Protein AF-A0A3R7BQH7-F1 (afdb_monomer)

pLDDT: mean 83.02, std 17.96, range [26.89, 98.75]

Solvent-accessible surface area (backbone atoms only — not comparable to full-atom values): 24750 Å² total; per-residue (Å²): 105,42,90,79,66,68,57,50,88,79,79,89,81,87,83,87,87,87,85,83,76,53,97,74,51,34,26,70,45,44,34,71,78,52,100,83,59,40,65,49,73,48,76,27,80,46,58,84,90,54,86,78,49,87,88,74,44,48,25,40,34,34,29,49,66,68,47,91,49,34,52,39,96,55,64,80,48,76,45,71,58,38,52,81,38,74,53,74,48,57,42,35,87,50,52,40,34,30,28,31,40,60,19,36,66,84,90,84,76,68,72,51,76,60,42,46,53,47,53,58,71,61,55,79,73,66,46,81,43,77,61,71,94,63,98,65,83,50,74,69,37,47,64,63,42,56,84,45,39,29,68,68,71,73,36,67,74,46,24,52,54,42,18,57,52,23,68,74,64,45,42,48,77,41,68,60,35,42,26,70,60,58,41,51,55,42,53,54,12,45,54,52,47,24,64,73,45,53,37,12,68,59,31,86,50,60,87,62,51,79,47,55,96,58,89,83,71,35,26,41,82,45,56,52,58,83,45,21,31,37,33,36,52,74,58,72,47,64,52,71,78,49,49,54,49,50,55,52,58,52,66,70,58,81,66,88,83,69,87,70,88,81,68,78,77,77,79,70,61,58,37,60,31,56,46,33,35,46,44,62,65,40,70,67,26,62,50,42,48,37,50,50,24,56,32,47,74,50,63,51,48,20,34,42,74,46,36,41,38,30,41,18,56,70,11,31,38,47,71,57,80,70,94,49,101,73,51,67,33,32,38,36,42,34,40,28,36,43,68,52,74,72,59,94,90,56,94,69,66,56,38,72,91,24,44,19,38,40,37,35,51,59,37,80,74,87,72,42,68,39,78,59,69,84,85,58,97,70,87,81,89,67,94,61,78,88,67,66,64,52,71,47,64,51,39,47,38,19,37,36,38,36,61,35,54,73,53,44,29,56,27,30,41,50,22,45,21,61,37,65,29,39,45,32,32,40,44,30,40,25,34,37,71,79,134

Mean predicted aligned error: 8.83 Å

Secondary structure (DSSP, 8-state):
-HHHH------S----------TT--EEEE----TT--EEEEEE---SSS---TTS--PEEEPPEEETTEE-SS--EEE---TTEEEEEE--TTT--EEE-SS-----PPPPHHHHHHHHHHSPPPEE------SS--HHHHHHHTTTB-GGGGSHHHHHHHHHHHHHHSEEEETT-B-HHHHHHHHHHHHHHHHHHT--TTPPPPTTTT--SSTTS-EEEE--TTTEEEEEE-SPPPPHHHHHHHHHHHHSTT-TT---TTSPPPPPPPHHHHHHHIIIIIITSHHHHHHHHHHHS---SEEEEEEEEE-TTT-EE-----SSSSPPPEEEEEEEE---PPPTT--SPTTSSSS-EEEEEEEE-SSSEEE-STTS-S----S-GGG--EEE---TTEEEEEEE-TTEEEEE----TTSSS-EEEEEEEEEPPP-

Structure (mmCIF, N/CA/C/O backbone):
data_AF-A0A3R7BQH7-F1
#
_entry.id   AF-A0A3R7BQH7-F1
#
loop_
_atom_site.group_PDB
_atom_site.id
_atom_site.type_symbol
_atom_site.label_atom_id
_atom_site.label_alt_id
_atom_site.label_comp_id
_atom_site.label_asym_id
_atom_site.label_entity_id
_atom_site.label_seq_id
_atom_site.pdbx_PDB_ins_code
_atom_site.Cartn_x
_atom_site.Cartn_y
_atom_site.Cartn_z
_atom_site.occupancy
_atom_site.B_iso_or_equiv
_atom_site.auth_seq_id
_atom_site.auth_comp_id
_atom_site.auth_asym_id
_atom_site.auth_atom_id
_atom_site.pdbx_PDB_model_num
ATOM 1 N N . MET A 1 1 ? 31.080 -3.422 -28.428 1.00 81.31 1 MET A N 1
ATOM 2 C CA . MET A 1 1 ? 30.301 -2.951 -27.265 1.00 81.31 1 MET A CA 1
ATOM 3 C C . MET A 1 1 ? 31.060 -1.893 -26.481 1.00 81.31 1 MET A C 1
ATOM 5 O O . MET A 1 1 ? 30.635 -0.754 -26.582 1.00 81.31 1 MET A O 1
ATOM 9 N N . SER A 1 2 ? 32.191 -2.199 -25.827 1.00 84.31 2 SER A N 1
ATOM 10 C CA . SER A 1 2 ? 32.999 -1.219 -25.064 1.00 84.31 2 SER A CA 1
ATOM 11 C C . SER A 1 2 ? 33.216 0.135 -25.756 1.00 84.31 2 SER A C 1
ATOM 13 O O . SER A 1 2 ? 33.006 1.168 -25.133 1.00 84.31 2 SER A O 1
ATOM 15 N N . ASP A 1 3 ? 33.559 0.143 -27.050 1.00 86.25 3 ASP A N 1
ATOM 16 C CA . ASP A 1 3 ? 33.796 1.382 -27.816 1.00 86.25 3 ASP A CA 1
ATOM 17 C C . ASP A 1 3 ? 32.536 2.244 -28.024 1.00 86.25 3 ASP A C 1
ATOM 19 O O . ASP A 1 3 ? 32.638 3.444 -28.261 1.00 86.25 3 ASP A O 1
ATOM 23 N N . ILE A 1 4 ? 31.349 1.630 -27.967 1.00 87.06 4 ILE A N 1
ATOM 24 C CA . ILE A 1 4 ? 30.046 2.278 -28.188 1.00 87.06 4 ILE A CA 1
ATOM 25 C C . ILE A 1 4 ? 29.4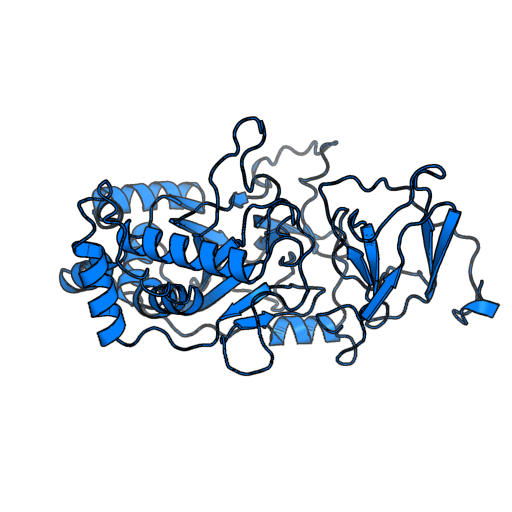72 2.783 -26.857 1.00 87.06 4 ILE A C 1
ATOM 27 O O . ILE A 1 4 ? 28.895 3.864 -26.811 1.00 87.06 4 ILE A O 1
ATOM 31 N N . THR A 1 5 ? 29.628 2.010 -25.777 1.00 85.00 5 THR A N 1
ATOM 32 C CA . THR A 1 5 ? 29.060 2.321 -24.452 1.00 85.00 5 THR A CA 1
ATOM 33 C C . THR A 1 5 ? 30.001 3.086 -23.529 1.00 85.00 5 THR A C 1
ATOM 35 O O . THR A 1 5 ? 29.540 3.692 -22.566 1.00 85.00 5 THR A O 1
ATOM 38 N N . GLY A 1 6 ? 31.315 3.022 -23.758 1.00 86.94 6 GLY A N 1
ATOM 39 C CA . GLY A 1 6 ? 32.320 3.575 -22.849 1.00 86.94 6 GLY A CA 1
ATOM 40 C C . GLY A 1 6 ? 32.488 2.806 -21.530 1.00 86.94 6 GLY A C 1
ATOM 41 O O . GLY A 1 6 ? 33.222 3.271 -20.663 1.00 86.94 6 GLY A O 1
ATOM 42 N N . CYS A 1 7 ? 31.871 1.628 -21.367 1.00 84.06 7 CYS A N 1
ATOM 43 C CA . CYS A 1 7 ? 31.831 0.863 -20.106 1.00 84.06 7 CYS A CA 1
ATOM 44 C C . CYS A 1 7 ? 33.175 0.246 -19.654 1.00 84.06 7 CYS A C 1
ATOM 46 O O . CYS A 1 7 ? 33.205 -0.546 -18.716 1.00 84.06 7 CYS A O 1
ATOM 48 N N . GLY A 1 8 ? 34.278 0.529 -20.350 1.00 85.19 8 GLY A N 1
ATOM 49 C CA . GLY A 1 8 ? 35.566 -0.132 -20.140 1.00 85.19 8 GLY A CA 1
ATOM 50 C C . GLY A 1 8 ? 35.665 -1.540 -20.758 1.00 85.19 8 GLY A C 1
ATOM 51 O O . GLY A 1 8 ? 34.831 -1.929 -21.586 1.00 85.19 8 GLY A O 1
ATOM 52 N N . PRO A 1 9 ? 36.728 -2.297 -20.424 1.00 88.00 9 PRO A N 1
ATOM 53 C CA . PRO A 1 9 ? 36.966 -3.632 -20.967 1.00 88.00 9 PRO A CA 1
ATOM 54 C C . PRO A 1 9 ? 35.898 -4.633 -20.517 1.00 88.00 9 PRO A C 1
ATOM 56 O O . PRO A 1 9 ? 35.608 -4.744 -19.330 1.00 88.00 9 PRO A O 1
ATOM 59 N N . LEU A 1 10 ? 35.365 -5.400 -21.466 1.00 90.19 10 LEU A N 1
ATOM 60 C CA . LEU A 1 10 ? 34.497 -6.546 -21.189 1.00 90.19 10 LEU A CA 1
ATOM 61 C C . LEU A 1 10 ? 35.335 -7.830 -21.116 1.00 90.19 10 LEU A C 1
ATOM 63 O O . LEU A 1 10 ? 36.367 -7.940 -21.782 1.00 90.19 10 LEU A O 1
ATOM 67 N N . ASN A 1 11 ? 34.882 -8.792 -20.315 1.00 89.94 11 ASN A N 1
ATOM 68 C CA . ASN A 1 11 ? 35.440 -10.144 -20.274 1.00 89.94 11 ASN A CA 1
ATOM 69 C C . ASN A 1 11 ? 34.640 -11.096 -21.190 1.00 89.94 11 ASN A C 1
ATOM 71 O O . ASN A 1 11 ? 33.722 -10.680 -21.893 1.00 89.94 11 ASN A O 1
ATOM 75 N N . ASP A 1 12 ? 35.029 -12.367 -21.209 1.00 90.88 12 ASP A N 1
ATOM 76 C CA . ASP A 1 12 ? 34.422 -13.449 -21.989 1.00 90.88 12 ASP A CA 1
ATOM 77 C C . ASP A 1 12 ? 33.331 -14.229 -21.228 1.00 90.88 12 ASP A C 1
ATOM 79 O O . ASP A 1 12 ? 32.796 -15.209 -21.752 1.00 90.88 12 ASP A O 1
ATOM 83 N N . LYS A 1 13 ? 32.967 -13.803 -20.009 1.00 90.94 13 LYS A N 1
ATOM 84 C CA . LYS A 1 13 ? 31.894 -14.431 -19.232 1.00 90.94 13 LYS A CA 1
ATOM 85 C C . LYS A 1 13 ? 30.548 -14.135 -19.892 1.00 90.94 13 LYS A C 1
ATOM 87 O O . LYS A 1 13 ? 30.145 -12.982 -20.026 1.00 90.94 13 LYS A O 1
ATOM 92 N N . VAL A 1 14 ? 29.826 -15.194 -20.242 1.00 88.62 14 VAL A N 1
ATOM 93 C CA . VAL A 1 14 ? 28.435 -15.101 -20.691 1.00 88.62 14 VAL A CA 1
ATOM 94 C C . VAL A 1 14 ? 27.519 -15.078 -19.465 1.00 88.62 14 VAL A C 1
ATOM 96 O O . VAL A 1 14 ? 27.591 -15.969 -18.620 1.00 88.62 14 VAL A O 1
ATOM 99 N N . ASP A 1 15 ? 26.675 -14.053 -19.384 1.00 90.00 15 ASP A N 1
ATOM 100 C CA . ASP A 1 15 ? 25.552 -13.928 -18.452 1.00 90.00 15 ASP A CA 1
ATOM 101 C C . ASP A 1 15 ? 24.321 -13.577 -19.304 1.00 90.00 15 ASP A C 1
ATOM 103 O O . ASP A 1 15 ? 24.305 -12.548 -19.988 1.00 90.00 15 ASP A O 1
ATOM 107 N N . CYS A 1 16 ? 23.359 -14.497 -19.390 1.00 90.31 16 CYS A N 1
ATOM 108 C CA . CYS A 1 16 ? 22.145 -14.337 -20.187 1.00 90.31 16 CYS A CA 1
ATOM 109 C C . CYS A 1 16 ? 21.035 -15.277 -19.700 1.00 90.31 16 CYS A C 1
ATOM 111 O O . CYS A 1 16 ? 21.287 -16.446 -19.402 1.00 90.31 16 CYS A O 1
ATOM 113 N N . ALA A 1 17 ? 19.799 -14.786 -19.717 1.00 90.94 17 ALA A N 1
ATOM 114 C CA . ALA A 1 17 ? 18.589 -15.559 -19.463 1.00 90.94 17 ALA A CA 1
ATOM 115 C C . ALA A 1 17 ? 17.574 -15.324 -20.591 1.00 90.94 17 ALA A C 1
ATOM 117 O O . ALA A 1 17 ? 17.625 -14.304 -21.279 1.00 90.94 17 ALA A O 1
ATOM 118 N N . ALA A 1 18 ? 16.643 -16.260 -20.768 1.00 90.12 18 ALA A N 1
ATOM 119 C CA . ALA A 1 18 ? 15.495 -16.110 -21.654 1.00 90.12 18 ALA A CA 1
ATOM 120 C C . ALA A 1 18 ? 14.224 -16.161 -20.805 1.00 90.12 18 ALA A C 1
ATOM 122 O O . ALA A 1 18 ? 14.017 -17.120 -20.068 1.00 90.12 18 ALA A O 1
ATOM 123 N N . ASN A 1 19 ? 13.391 -15.127 -20.907 1.00 89.12 19 ASN A N 1
ATOM 124 C CA . ASN A 1 19 ? 12.179 -14.963 -20.111 1.00 89.12 19 ASN A CA 1
ATOM 125 C C . ASN A 1 19 ? 10.994 -14.686 -21.042 1.00 89.12 19 ASN A C 1
ATOM 127 O O . ASN A 1 19 ? 11.152 -13.980 -22.037 1.00 89.12 19 ASN A O 1
ATOM 131 N N . VAL A 1 20 ? 9.812 -15.203 -20.704 1.00 86.50 20 VAL A N 1
ATOM 132 C CA . VAL A 1 20 ? 8.561 -14.924 -21.424 1.00 86.50 20 VAL A CA 1
ATOM 133 C C . VAL A 1 20 ? 7.655 -14.108 -20.515 1.00 86.50 20 VAL A C 1
ATOM 135 O O . VAL A 1 20 ? 7.377 -14.507 -19.387 1.00 86.50 20 VAL A O 1
ATOM 138 N N . TYR A 1 21 ? 7.222 -12.953 -21.009 1.00 84.25 21 TYR A N 1
ATOM 139 C CA . TYR A 1 21 ? 6.395 -12.005 -20.274 1.00 84.25 21 TYR A CA 1
ATOM 140 C C . TYR A 1 21 ? 4.958 -12.187 -20.760 1.00 84.25 21 TYR A C 1
ATOM 142 O O . TYR A 1 21 ? 4.625 -11.822 -21.884 1.00 84.25 21 TYR A O 1
ATOM 150 N N . MET A 1 22 ? 4.132 -12.823 -19.932 1.00 82.06 22 MET A N 1
ATOM 151 C CA . MET A 1 22 ? 2.695 -12.985 -20.167 1.00 82.06 22 MET A CA 1
ATOM 152 C C . MET A 1 22 ? 1.930 -11.898 -19.406 1.00 82.06 22 MET A C 1
ATOM 154 O O . MET A 1 22 ? 2.497 -11.236 -18.542 1.00 82.06 22 MET A O 1
ATOM 158 N N . ALA A 1 23 ? 0.632 -11.742 -19.661 1.00 75.69 23 ALA A N 1
ATOM 159 C CA . ALA A 1 23 ? -0.216 -10.898 -18.821 1.00 75.69 23 ALA A CA 1
ATOM 160 C C . ALA A 1 23 ? -0.340 -11.492 -17.393 1.00 75.69 23 ALA A C 1
ATOM 162 O O . ALA A 1 23 ? -1.158 -12.390 -17.191 1.00 75.69 23 ALA A O 1
ATOM 163 N N . GLY A 1 24 ? 0.463 -11.028 -16.417 1.00 71.69 24 GLY A N 1
ATOM 164 C CA . GLY A 1 24 ? 0.316 -11.391 -14.993 1.00 71.69 24 GLY A CA 1
ATOM 165 C C . GLY A 1 24 ? 1.346 -10.885 -13.945 1.00 71.69 24 GLY A C 1
ATOM 166 O O . GLY A 1 24 ? 0.927 -10.434 -12.883 1.00 71.69 24 GLY A O 1
ATOM 167 N N . CYS A 1 25 ? 2.667 -10.967 -14.148 1.00 81.88 25 CYS A N 1
ATOM 168 C CA . CYS A 1 25 ? 3.697 -10.628 -13.126 1.00 81.88 25 CYS A CA 1
ATOM 169 C C . CYS A 1 25 ? 4.135 -9.132 -13.196 1.00 81.88 25 CYS A C 1
ATOM 171 O O . CYS A 1 25 ? 3.300 -8.328 -13.566 1.00 81.88 25 CYS A O 1
ATOM 173 N N . HIS A 1 26 ? 5.353 -8.682 -12.811 1.00 81.12 26 HIS A N 1
ATOM 174 C CA . HIS A 1 26 ? 5.850 -7.279 -13.028 1.00 81.12 26 HIS A CA 1
ATOM 175 C C . HIS A 1 26 ? 7.365 -7.110 -12.744 1.00 81.12 26 HIS A C 1
ATOM 177 O O . HIS A 1 26 ? 7.838 -7.720 -11.787 1.00 81.12 26 HIS A O 1
ATOM 183 N N . LEU A 1 27 ? 8.121 -6.282 -13.503 1.00 86.75 27 LEU A N 1
ATOM 184 C CA . LEU A 1 27 ? 9.512 -5.918 -13.147 1.00 86.75 27 LEU A CA 1
ATOM 185 C C . LEU A 1 27 ? 9.496 -4.531 -12.556 1.00 86.75 27 LEU A C 1
ATOM 187 O O . LEU A 1 27 ? 9.291 -3.539 -13.251 1.00 86.75 27 LEU A O 1
ATOM 191 N N . LEU A 1 28 ? 9.720 -4.477 -11.256 1.00 89.62 28 LEU A N 1
ATOM 192 C CA . LEU A 1 28 ? 9.744 -3.226 -10.531 1.00 89.62 28 LEU A CA 1
ATOM 193 C C . LEU A 1 28 ? 11.076 -2.482 -10.790 1.00 89.62 28 LEU A C 1
ATOM 195 O O . LEU A 1 28 ? 12.071 -3.103 -11.174 1.00 89.62 28 LEU A O 1
ATOM 199 N N . PRO A 1 29 ? 11.095 -1.144 -10.654 1.00 90.56 29 PRO A N 1
ATOM 200 C CA . PRO A 1 29 ? 12.278 -0.321 -10.878 1.00 90.56 29 PRO A CA 1
ATOM 201 C C . PRO A 1 29 ? 13.528 -0.778 -10.109 1.00 90.56 29 PRO A C 1
ATOM 203 O O . PRO A 1 29 ? 13.540 -0.810 -8.880 1.00 90.56 29 PRO A O 1
ATOM 206 N N . HIS A 1 30 ? 14.600 -1.046 -10.850 1.00 88.94 30 HIS A N 1
ATOM 207 C CA . HIS A 1 30 ? 15.918 -1.477 -10.364 1.00 88.94 30 HIS A CA 1
ATOM 208 C C . HIS A 1 30 ? 17.013 -0.894 -11.280 1.00 88.94 30 HIS A C 1
ATOM 210 O O . HIS A 1 30 ? 16.695 -0.370 -12.349 1.00 88.94 30 HIS A O 1
ATOM 216 N N . ASP A 1 31 ? 18.289 -0.926 -10.877 1.00 88.31 31 ASP A N 1
ATOM 217 C CA . ASP A 1 31 ? 19.398 -0.321 -11.642 1.00 88.31 31 ASP A CA 1
ATOM 218 C C . ASP A 1 31 ? 20.428 -1.317 -12.215 1.00 88.31 31 ASP A C 1
ATOM 220 O O . ASP A 1 31 ? 21.367 -0.893 -12.893 1.00 88.31 31 ASP A O 1
ATOM 224 N N . ASP A 1 32 ? 20.199 -2.623 -12.034 1.00 89.12 32 ASP A N 1
ATOM 225 C CA . ASP A 1 32 ? 20.981 -3.748 -12.587 1.00 89.12 32 ASP A CA 1
ATOM 226 C C . ASP A 1 32 ? 22.420 -3.908 -12.036 1.00 89.12 32 ASP A C 1
ATOM 228 O O . ASP A 1 32 ? 23.277 -4.580 -12.626 1.00 89.12 32 ASP A O 1
ATOM 232 N N . VAL A 1 33 ? 22.710 -3.287 -10.889 1.00 86.50 33 VAL A N 1
ATOM 233 C CA . VAL A 1 33 ? 24.052 -3.203 -10.285 1.00 86.50 33 VAL A CA 1
ATOM 234 C C . VAL A 1 33 ? 24.396 -4.478 -9.513 1.00 86.50 33 VAL A C 1
ATOM 236 O O . VAL A 1 33 ? 24.525 -4.491 -8.293 1.00 86.50 33 VAL A O 1
ATOM 239 N N . ILE A 1 34 ? 24.597 -5.574 -10.247 1.00 80.25 34 ILE A N 1
ATOM 240 C CA . ILE A 1 34 ? 24.935 -6.878 -9.661 1.00 80.25 34 ILE A CA 1
ATOM 241 C C . ILE A 1 34 ? 26.389 -7.255 -9.963 1.00 80.25 34 ILE A C 1
ATOM 243 O O . ILE A 1 34 ? 26.782 -7.457 -11.116 1.00 80.25 34 ILE A O 1
ATOM 247 N N . GLY A 1 35 ? 27.194 -7.404 -8.907 1.00 84.31 35 GLY A N 1
ATOM 248 C CA . GLY A 1 35 ? 28.531 -8.008 -8.932 1.00 84.31 35 GLY A CA 1
ATOM 249 C C . GLY A 1 35 ? 29.531 -7.359 -9.900 1.00 84.31 35 GLY A C 1
ATOM 250 O O . GLY A 1 35 ? 30.282 -6.463 -9.527 1.00 84.31 35 GLY A O 1
ATOM 251 N N . THR A 1 36 ? 29.598 -7.865 -11.135 1.00 85.62 36 THR A N 1
ATOM 252 C CA . THR A 1 36 ? 30.537 -7.405 -12.178 1.00 85.62 36 THR A CA 1
ATOM 253 C C . THR A 1 36 ? 29.844 -6.998 -13.481 1.00 85.62 36 THR A C 1
ATOM 255 O O . THR A 1 36 ? 30.486 -6.994 -14.533 1.00 85.62 36 THR A O 1
ATOM 258 N N . ARG A 1 37 ? 28.533 -6.716 -13.458 1.00 89.56 37 ARG A N 1
ATOM 259 C CA . ARG A 1 37 ? 27.808 -6.209 -14.633 1.00 89.56 37 ARG A CA 1
ATOM 260 C C . ARG A 1 37 ? 28.297 -4.801 -15.005 1.00 89.56 37 ARG A C 1
ATOM 262 O O . ARG A 1 37 ? 28.564 -3.969 -14.145 1.00 89.56 37 ARG A O 1
ATOM 269 N N . CYS A 1 38 ? 28.448 -4.546 -16.306 1.00 90.06 38 CYS A N 1
ATOM 270 C CA . CYS A 1 38 ? 28.900 -3.250 -16.852 1.00 90.06 38 CYS A CA 1
ATOM 271 C C . CYS A 1 38 ? 28.040 -2.749 -18.026 1.00 90.06 38 CYS A C 1
ATOM 273 O O . CYS A 1 38 ? 28.045 -1.558 -18.337 1.00 90.06 38 CYS A O 1
ATOM 275 N N . ILE A 1 39 ? 27.312 -3.649 -18.688 1.00 92.31 39 ILE A N 1
ATOM 276 C CA . ILE A 1 39 ? 26.309 -3.357 -19.716 1.00 92.31 39 ILE A CA 1
ATOM 277 C C . ILE A 1 39 ? 25.129 -4.283 -19.447 1.00 92.31 39 ILE A C 1
ATOM 279 O O . ILE A 1 39 ? 25.338 -5.491 -19.331 1.00 92.31 39 ILE A O 1
ATOM 283 N N . SER A 1 40 ? 23.926 -3.725 -19.450 1.00 93.56 40 SER A N 1
ATOM 284 C CA . SER A 1 40 ? 22.684 -4.484 -19.562 1.00 93.56 40 SER A CA 1
ATOM 285 C C . SER A 1 40 ? 22.175 -4.414 -20.992 1.00 93.56 40 SER A C 1
ATOM 287 O O . SER A 1 40 ? 22.338 -3.401 -21.683 1.00 93.56 40 SER A O 1
ATOM 289 N N . TYR A 1 41 ? 21.593 -5.512 -21.463 1.00 93.31 41 TYR A N 1
ATOM 290 C CA . TYR A 1 41 ? 21.021 -5.593 -22.797 1.00 93.31 41 TYR A CA 1
ATOM 291 C C . TYR A 1 41 ? 19.832 -6.552 -22.826 1.00 93.31 41 TYR A C 1
ATOM 293 O O . TYR A 1 41 ? 19.836 -7.579 -22.152 1.00 93.31 41 TYR A O 1
ATOM 301 N N . VAL A 1 42 ? 18.831 -6.224 -23.639 1.00 94.56 42 VAL A N 1
ATOM 302 C CA . VAL A 1 42 ? 17.631 -7.039 -23.847 1.00 94.56 42 VAL A CA 1
ATOM 303 C C . VAL A 1 42 ? 17.391 -7.158 -25.345 1.00 94.56 42 VAL A C 1
ATOM 305 O O . VAL A 1 42 ? 17.278 -6.146 -26.037 1.00 94.56 42 VAL A O 1
ATOM 308 N N . ILE A 1 43 ? 17.343 -8.393 -25.849 1.00 95.00 43 ILE A N 1
ATOM 309 C CA . ILE A 1 43 ? 16.964 -8.700 -27.232 1.00 95.00 43 ILE A CA 1
ATOM 310 C C . ILE A 1 43 ? 15.495 -9.109 -27.218 1.00 95.00 43 ILE A C 1
ATOM 312 O O . ILE A 1 43 ? 15.138 -10.096 -26.576 1.00 95.00 43 ILE A O 1
ATOM 316 N N . TYR A 1 44 ? 14.655 -8.368 -27.931 1.00 94.62 44 TYR A N 1
ATOM 317 C CA . TYR A 1 44 ? 13.222 -8.629 -27.981 1.00 94.62 44 TYR A CA 1
ATOM 318 C C . TYR A 1 44 ? 12.871 -9.565 -29.137 1.00 94.62 44 TYR A C 1
ATOM 320 O O . TYR A 1 44 ? 13.269 -9.352 -30.283 1.00 94.62 44 TYR A O 1
ATOM 328 N N . LEU A 1 45 ? 12.117 -10.617 -28.821 1.00 93.81 45 LEU A N 1
ATOM 329 C CA . LEU A 1 45 ? 11.697 -11.679 -29.740 1.00 93.81 45 LEU A CA 1
ATOM 330 C C . LEU A 1 45 ? 10.172 -11.877 -29.655 1.00 93.81 45 LEU A C 1
ATOM 332 O O . LEU A 1 45 ? 9.695 -12.990 -29.452 1.00 93.81 45 LEU A O 1
ATOM 336 N N . SER A 1 46 ? 9.426 -10.775 -29.756 1.00 89.69 46 SER A N 1
ATOM 337 C CA . SER A 1 46 ? 7.967 -10.760 -29.944 1.00 89.69 46 SER A CA 1
ATOM 338 C C . SER A 1 46 ? 7.562 -11.382 -31.290 1.00 89.69 46 SER A C 1
ATOM 340 O O . SER A 1 46 ? 8.423 -11.756 -32.089 1.00 89.69 46 SER A O 1
ATOM 342 N N . ASP A 1 47 ? 6.264 -11.543 -31.545 1.00 88.94 47 ASP A N 1
ATOM 343 C CA . ASP A 1 47 ? 5.798 -12.074 -32.829 1.00 88.94 47 ASP A CA 1
ATOM 344 C C . ASP A 1 47 ? 6.191 -11.111 -33.977 1.00 88.94 47 ASP A C 1
ATOM 346 O O . ASP A 1 47 ? 5.918 -9.914 -33.879 1.00 88.94 47 ASP A O 1
ATOM 350 N N . PRO A 1 48 ? 6.877 -11.567 -35.044 1.00 90.38 48 PRO A N 1
ATOM 351 C CA . PRO A 1 48 ? 7.213 -10.717 -36.187 1.00 90.38 48 PRO A CA 1
ATOM 352 C C . PRO A 1 48 ? 6.003 -10.314 -37.045 1.00 90.38 48 PRO A C 1
ATOM 354 O O . PRO A 1 48 ? 6.123 -9.358 -37.814 1.00 90.38 48 PRO A O 1
ATOM 357 N N . ASP A 1 49 ? 4.887 -11.044 -36.955 1.00 92.00 49 ASP A N 1
ATOM 358 C CA . ASP A 1 49 ? 3.673 -10.821 -37.745 1.00 92.00 49 ASP A CA 1
ATOM 359 C C . ASP A 1 49 ? 2.590 -10.029 -36.970 1.00 92.00 49 ASP A C 1
ATOM 361 O O . ASP A 1 49 ? 1.588 -9.638 -37.575 1.00 92.00 49 ASP A O 1
ATOM 365 N N . ASP A 1 50 ? 2.797 -9.741 -35.673 1.00 87.50 50 ASP A N 1
ATOM 366 C CA . ASP A 1 50 ? 1.907 -8.927 -34.825 1.00 87.50 50 ASP A CA 1
ATOM 367 C C . ASP A 1 50 ? 2.623 -7.662 -34.303 1.00 87.50 50 ASP A C 1
ATOM 369 O O . ASP A 1 50 ? 3.725 -7.718 -33.753 1.00 87.50 50 ASP A O 1
ATOM 373 N N . GLU A 1 51 ? 2.028 -6.481 -34.502 1.00 86.38 51 GLU A N 1
ATOM 374 C CA . GLU A 1 51 ? 2.681 -5.205 -34.175 1.00 86.38 51 GLU A CA 1
ATOM 375 C C . GLU A 1 51 ? 2.492 -4.855 -32.694 1.00 86.38 51 GLU A C 1
ATOM 377 O O . GLU A 1 51 ? 1.424 -4.405 -32.289 1.00 86.38 51 GLU A O 1
ATOM 382 N N . TRP A 1 52 ? 3.553 -4.992 -31.892 1.00 85.12 52 TRP A N 1
ATOM 383 C CA . TRP A 1 52 ? 3.514 -4.628 -30.472 1.00 85.12 52 TRP A CA 1
ATOM 384 C C . TRP A 1 52 ? 3.255 -3.129 -30.268 1.00 85.12 52 TRP A C 1
ATOM 386 O O . TRP A 1 52 ? 4.061 -2.283 -30.671 1.00 85.12 52 TRP A O 1
ATOM 396 N N . THR A 1 53 ? 2.170 -2.790 -29.573 1.00 83.06 53 THR A N 1
ATOM 397 C CA . THR A 1 53 ? 1.757 -1.410 -29.303 1.00 83.06 53 THR A CA 1
ATOM 398 C C . THR A 1 53 ? 1.980 -1.015 -27.840 1.00 83.06 53 THR A C 1
ATOM 400 O O . THR A 1 53 ? 2.288 -1.828 -26.974 1.00 83.06 53 THR A O 1
ATOM 403 N N . ALA A 1 54 ? 1.786 0.268 -27.524 1.00 79.56 54 ALA A N 1
ATOM 404 C CA . ALA A 1 54 ? 1.803 0.738 -26.136 1.00 79.56 54 ALA A CA 1
ATOM 405 C C . ALA A 1 54 ? 0.587 0.272 -25.304 1.00 79.56 54 ALA A C 1
ATOM 407 O O . ALA A 1 54 ? 0.587 0.461 -24.090 1.00 79.56 54 ALA A O 1
ATOM 408 N N . ALA A 1 55 ? -0.455 -0.295 -25.928 1.00 78.25 55 ALA A N 1
ATOM 409 C CA . ALA A 1 55 ? -1.606 -0.847 -25.211 1.00 78.25 55 ALA A CA 1
ATOM 410 C C . ALA A 1 55 ? -1.334 -2.255 -24.651 1.00 78.25 55 ALA A C 1
ATOM 412 O O . ALA A 1 55 ? -2.003 -2.663 -23.705 1.00 78.25 55 ALA A O 1
ATOM 413 N N . ASP A 1 56 ? -0.338 -2.958 -25.197 1.00 80.56 56 ASP A N 1
ATOM 414 C CA . ASP A 1 56 ? 0.003 -4.344 -24.847 1.00 80.56 56 ASP A CA 1
ATOM 415 C C . ASP A 1 56 ? 0.940 -4.442 -23.625 1.00 80.56 56 ASP A C 1
ATOM 417 O O . ASP A 1 56 ? 1.254 -5.534 -23.153 1.00 80.56 56 ASP A O 1
ATOM 421 N N . GLY A 1 57 ? 1.384 -3.299 -23.087 1.00 84.50 57 GLY A N 1
ATOM 422 C CA . GLY A 1 57 ? 2.309 -3.226 -21.954 1.00 84.50 57 GLY A CA 1
ATOM 423 C C . GLY A 1 57 ? 3.729 -3.667 -22.320 1.00 84.50 57 GLY A C 1
ATOM 424 O O . GLY A 1 57 ? 4.172 -3.514 -23.463 1.00 84.50 57 GLY A O 1
ATOM 425 N N . GLY A 1 58 ? 4.481 -4.178 -21.339 1.00 85.38 58 GLY A N 1
ATOM 426 C CA . GLY A 1 58 ? 5.813 -4.762 -21.558 1.00 85.38 58 GLY A CA 1
ATOM 427 C C . GLY A 1 58 ? 6.908 -3.792 -22.031 1.00 85.38 58 GLY A C 1
ATOM 428 O O . GLY A 1 58 ? 7.993 -4.229 -22.417 1.00 85.38 58 GLY A O 1
ATOM 429 N N . ALA A 1 59 ? 6.649 -2.482 -22.030 1.00 89.12 59 ALA A N 1
ATOM 430 C CA . ALA A 1 59 ? 7.620 -1.467 -22.424 1.00 89.12 59 ALA A CA 1
ATOM 431 C C . ALA A 1 59 ? 8.786 -1.385 -21.425 1.00 89.12 59 ALA A C 1
ATOM 433 O O . ALA A 1 59 ? 8.574 -1.394 -20.215 1.00 89.12 59 ALA A O 1
ATOM 434 N N . LEU A 1 60 ? 10.014 -1.216 -21.919 1.00 93.62 60 LEU A N 1
ATOM 435 C CA . LEU A 1 60 ? 11.138 -0.786 -21.088 1.00 93.62 60 LEU A CA 1
ATOM 436 C C . LEU A 1 60 ? 10.933 0.684 -20.709 1.00 93.62 60 LEU A C 1
ATOM 438 O O . LEU A 1 60 ? 10.902 1.549 -21.583 1.00 93.62 60 LEU A O 1
ATOM 442 N N . GLU A 1 61 ? 10.815 0.956 -19.416 1.00 93.62 61 GLU A N 1
ATOM 443 C CA . GLU A 1 61 ? 10.637 2.280 -18.822 1.00 93.62 61 GLU A CA 1
ATOM 444 C C . GLU A 1 61 ? 11.976 2.774 -18.263 1.00 93.62 61 GLU A C 1
ATOM 446 O O . GLU A 1 61 ? 12.622 2.053 -17.506 1.00 93.62 61 GLU A O 1
ATOM 451 N N . LEU A 1 62 ? 12.391 4.003 -18.585 1.00 93.69 62 LEU A N 1
ATOM 452 C CA . LEU A 1 62 ? 13.623 4.609 -18.063 1.00 93.69 62 LEU A CA 1
ATOM 453 C C . LEU A 1 62 ? 13.309 5.814 -17.170 1.00 93.69 62 LEU A C 1
ATOM 455 O O . LEU A 1 62 ? 12.584 6.735 -17.573 1.00 93.69 62 LEU A O 1
ATOM 459 N N . TYR A 1 63 ? 13.905 5.832 -15.977 1.00 93.94 63 TYR A N 1
ATOM 460 C CA . TYR A 1 63 ? 13.644 6.838 -14.950 1.00 93.94 63 TYR A CA 1
ATOM 461 C C . TYR A 1 63 ? 14.784 7.861 -14.874 1.00 93.94 63 TYR A C 1
ATOM 463 O O . TYR A 1 63 ? 15.952 7.478 -14.793 1.00 93.94 63 TYR A O 1
ATOM 471 N N . PRO A 1 64 ? 14.490 9.173 -14.875 1.00 93.50 64 PRO A N 1
ATOM 472 C CA . PRO A 1 64 ? 15.512 10.178 -14.631 1.00 93.50 64 PRO A CA 1
ATOM 473 C C . PRO A 1 64 ? 15.905 10.170 -13.146 1.00 93.50 64 PRO A C 1
ATOM 475 O O . PRO A 1 64 ? 15.085 9.886 -12.274 1.00 93.50 64 PRO A O 1
ATOM 478 N N . SER A 1 65 ? 17.149 10.538 -12.839 1.00 90.19 65 SER A N 1
ATOM 479 C CA . SER A 1 65 ? 17.561 10.817 -11.458 1.00 90.19 65 SER A CA 1
ATOM 480 C C . SER A 1 65 ? 16.887 12.103 -10.964 1.00 90.19 65 SER A C 1
ATOM 482 O O . SER A 1 65 ? 16.979 13.146 -11.612 1.00 90.19 65 SER A O 1
ATOM 484 N N . GLU A 1 66 ? 16.211 12.024 -9.817 1.00 87.50 66 GLU A N 1
ATOM 485 C CA . GLU A 1 66 ? 15.679 13.182 -9.087 1.00 87.50 66 GLU A CA 1
ATOM 486 C C . GLU A 1 66 ? 16.759 13.785 -8.179 1.00 87.50 66 GLU A C 1
ATOM 488 O O . GLU A 1 66 ? 16.936 15.002 -8.107 1.00 87.50 66 GLU A O 1
ATOM 493 N N . SER A 1 67 ? 17.533 12.919 -7.524 1.00 86.50 67 SER A N 1
ATOM 494 C CA . SER A 1 67 ? 18.737 13.277 -6.774 1.00 86.50 67 SER A CA 1
ATOM 495 C C . SER A 1 67 ? 19.751 12.119 -6.829 1.00 86.50 67 SER A C 1
ATOM 497 O O . SER A 1 67 ? 19.401 11.036 -7.309 1.00 86.50 67 SER A O 1
ATOM 499 N N . PRO A 1 68 ? 21.020 12.306 -6.413 1.00 83.81 68 PRO A N 1
ATOM 500 C CA . PRO A 1 68 ? 22.035 11.256 -6.512 1.00 83.81 68 PRO A CA 1
ATOM 501 C C . PRO A 1 68 ? 21.578 9.957 -5.835 1.00 83.81 68 PRO A C 1
ATOM 503 O O . PRO A 1 68 ? 21.272 9.964 -4.648 1.00 83.81 68 PRO A O 1
ATOM 506 N N . GLY A 1 69 ? 21.528 8.849 -6.580 1.00 82.12 69 GLY A N 1
ATOM 507 C CA . GLY A 1 69 ? 21.070 7.551 -6.071 1.00 82.12 69 GLY A CA 1
ATOM 508 C C . GLY A 1 69 ? 19.551 7.374 -5.943 1.00 82.12 69 GLY A C 1
ATOM 509 O O . GLY A 1 69 ? 19.116 6.311 -5.509 1.00 82.12 69 GLY A O 1
ATOM 510 N N . VAL A 1 70 ? 18.742 8.375 -6.312 1.00 86.25 70 VAL A N 1
ATOM 511 C CA . VAL A 1 70 ? 17.275 8.334 -6.206 1.00 86.25 70 VAL A CA 1
ATOM 512 C C . VAL A 1 70 ? 16.629 8.641 -7.566 1.00 86.25 70 VAL A C 1
ATOM 514 O O . VAL A 1 70 ? 16.805 9.751 -8.089 1.00 86.25 70 VAL A O 1
ATOM 517 N N . PRO A 1 71 ? 15.873 7.697 -8.158 1.00 89.75 71 PRO A N 1
ATOM 518 C CA . PRO A 1 71 ? 15.108 7.942 -9.374 1.00 89.75 71 PRO A CA 1
ATOM 519 C C . PRO A 1 71 ? 13.836 8.738 -9.063 1.00 89.75 71 PRO A C 1
ATOM 521 O O . PRO A 1 71 ? 13.215 8.547 -8.017 1.00 89.75 71 PRO A O 1
ATOM 524 N N . ALA A 1 72 ? 13.416 9.586 -10.001 1.00 90.38 72 ALA A N 1
ATOM 525 C CA . ALA A 1 72 ? 12.101 10.216 -9.964 1.00 90.38 72 ALA A CA 1
ATOM 526 C C . ALA A 1 72 ? 10.989 9.160 -10.066 1.00 90.38 72 ALA A C 1
ATOM 528 O O . ALA A 1 72 ? 11.189 8.093 -10.637 1.00 90.38 72 ALA A O 1
ATOM 529 N N . LEU A 1 73 ? 9.782 9.470 -9.587 1.00 88.88 73 LEU A N 1
ATOM 530 C CA . LEU A 1 73 ? 8.670 8.504 -9.544 1.00 88.88 73 LEU A CA 1
ATOM 531 C C . LEU A 1 73 ? 7.990 8.229 -10.901 1.00 88.88 73 LEU A C 1
ATOM 533 O O . LEU A 1 73 ? 7.176 7.307 -11.005 1.00 88.88 73 LEU A O 1
ATOM 537 N N . VAL A 1 74 ? 8.296 9.034 -11.923 1.00 89.69 74 VAL A N 1
ATOM 538 C CA . VAL A 1 74 ? 7.680 8.991 -13.258 1.00 89.69 74 VAL A CA 1
ATOM 539 C C . VAL A 1 74 ? 8.770 8.746 -14.311 1.00 89.69 74 VAL A C 1
ATOM 541 O O . VAL A 1 74 ? 9.713 9.541 -14.377 1.00 89.69 74 VAL A O 1
ATOM 544 N N . PRO A 1 75 ? 8.659 7.697 -15.148 1.00 90.88 75 PRO A N 1
ATOM 545 C CA . PRO A 1 75 ? 9.605 7.461 -16.230 1.00 90.88 75 PRO A CA 1
ATOM 546 C C . PRO A 1 75 ? 9.416 8.485 -17.356 1.00 90.88 75 PRO A C 1
ATOM 548 O O . PRO A 1 75 ? 8.307 8.955 -17.618 1.00 90.88 75 PRO A O 1
ATOM 551 N N . THR A 1 76 ? 10.509 8.841 -18.033 1.00 90.81 76 THR A N 1
ATOM 552 C CA . THR A 1 76 ? 10.516 9.895 -19.070 1.00 90.81 76 THR A CA 1
ATOM 553 C C . THR A 1 76 ? 10.926 9.409 -20.456 1.00 90.81 76 THR A C 1
ATOM 555 O O . THR A 1 76 ? 10.825 10.169 -21.418 1.00 90.81 76 THR A O 1
ATOM 558 N N . ALA A 1 77 ? 11.388 8.166 -20.577 1.00 89.94 77 ALA A N 1
ATOM 559 C CA . ALA A 1 77 ? 11.665 7.525 -21.855 1.00 89.94 77 ALA A CA 1
ATOM 560 C C . ALA A 1 77 ? 11.187 6.070 -21.831 1.00 89.94 77 ALA A C 1
ATOM 562 O O . ALA A 1 77 ? 11.187 5.427 -20.782 1.00 89.94 77 ALA A O 1
ATOM 563 N N . PHE A 1 78 ? 10.771 5.582 -22.999 1.00 89.00 78 PHE A N 1
ATOM 564 C CA . PHE A 1 78 ? 10.138 4.279 -23.176 1.00 89.00 78 PHE A CA 1
ATOM 565 C C . PHE A 1 78 ? 10.665 3.609 -24.446 1.00 89.00 78 PHE A C 1
ATOM 567 O O . PHE A 1 78 ? 10.881 4.293 -25.451 1.00 89.00 78 PHE A O 1
ATOM 574 N N . ALA A 1 79 ? 10.817 2.287 -24.428 1.00 90.50 79 ALA A N 1
ATOM 575 C CA . ALA A 1 79 ? 11.069 1.482 -25.620 1.00 90.50 79 ALA A CA 1
ATOM 576 C C . ALA A 1 79 ? 10.114 0.280 -25.659 1.00 90.50 79 ALA A C 1
ATOM 578 O O . ALA A 1 79 ? 10.011 -0.466 -24.687 1.00 90.50 79 ALA A O 1
ATOM 579 N N . LEU A 1 80 ? 9.410 0.100 -26.781 1.00 89.19 80 LEU A N 1
ATOM 580 C CA . LEU A 1 80 ? 8.520 -1.046 -26.985 1.00 89.19 80 LEU A CA 1
ATOM 581 C C . LEU A 1 80 ? 9.330 -2.301 -27.362 1.00 89.19 80 LEU A C 1
ATOM 583 O O . LEU A 1 80 ? 10.290 -2.180 -28.134 1.00 89.19 80 LEU A O 1
ATOM 587 N N . PRO A 1 81 ? 8.935 -3.496 -26.886 1.00 89.75 81 PRO A N 1
ATOM 588 C CA . PRO A 1 81 ? 9.633 -4.759 -27.125 1.00 89.75 81 PRO A CA 1
ATOM 589 C C . PRO A 1 81 ? 9.367 -5.309 -28.541 1.00 89.75 81 PRO A C 1
ATOM 591 O O . PRO A 1 81 ? 8.836 -6.402 -28.722 1.00 89.75 81 PRO A O 1
ATOM 594 N N . THR A 1 82 ? 9.714 -4.539 -29.573 1.00 90.12 82 THR A N 1
ATOM 595 C CA . THR A 1 82 ? 9.471 -4.885 -30.988 1.00 90.12 82 THR A CA 1
ATOM 596 C C . THR A 1 82 ? 10.402 -5.997 -31.484 1.00 90.12 82 THR A C 1
ATOM 598 O O . THR A 1 82 ? 11.545 -6.101 -31.028 1.00 90.12 82 THR A O 1
ATOM 601 N N . TYR A 1 83 ? 9.936 -6.832 -32.418 1.00 94.50 83 TYR A N 1
ATOM 602 C CA . TYR A 1 83 ? 10.677 -8.015 -32.864 1.00 94.50 83 TYR A CA 1
ATOM 603 C C . TYR A 1 83 ? 12.081 -7.680 -33.387 1.00 94.50 83 TYR A C 1
ATOM 605 O O . TYR A 1 83 ? 12.269 -6.774 -34.201 1.00 94.50 83 TYR A O 1
ATOM 613 N N . ASN A 1 84 ? 13.066 -8.468 -32.947 1.00 94.81 84 ASN A N 1
ATOM 614 C CA . ASN A 1 84 ? 14.469 -8.372 -33.346 1.00 94.81 84 ASN A CA 1
ATOM 615 C C . ASN A 1 84 ? 15.088 -6.982 -33.070 1.00 94.81 84 ASN A C 1
ATOM 617 O O . ASN A 1 84 ? 15.999 -6.536 -33.772 1.00 94.81 84 ASN A O 1
ATOM 621 N N . SER A 1 85 ? 14.600 -6.299 -32.029 1.00 94.50 85 SER A N 1
ATOM 622 C CA . SER A 1 85 ? 15.190 -5.068 -31.498 1.00 94.50 85 SER A CA 1
ATOM 623 C C . SER A 1 85 ? 16.085 -5.346 -30.282 1.00 94.50 85 SER A C 1
ATOM 625 O O . SER A 1 85 ? 15.984 -6.386 -29.628 1.00 94.50 85 SER A O 1
ATOM 627 N N . LEU A 1 86 ? 17.002 -4.415 -30.001 1.00 94.62 86 LEU A N 1
ATOM 628 C CA . LEU A 1 86 ? 17.980 -4.494 -28.915 1.00 94.62 86 LEU A CA 1
ATOM 629 C C . LEU A 1 86 ? 17.911 -3.213 -28.077 1.00 94.62 86 LEU A C 1
ATOM 631 O O . LEU A 1 86 ? 18.292 -2.146 -28.562 1.00 94.62 86 LEU A O 1
ATOM 635 N N . ALA A 1 87 ? 17.495 -3.327 -26.817 1.00 94.06 87 ALA A N 1
ATOM 636 C CA . ALA A 1 87 ? 17.783 -2.313 -25.805 1.00 94.06 87 ALA A CA 1
ATOM 637 C C . ALA A 1 87 ? 19.159 -2.596 -25.189 1.00 94.06 87 ALA A C 1
ATOM 639 O O . ALA A 1 87 ? 19.511 -3.753 -24.963 1.00 94.06 87 ALA A O 1
ATOM 640 N N . LEU A 1 88 ? 19.957 -1.554 -24.943 1.00 93.88 88 LEU A N 1
ATOM 641 C CA . LEU A 1 88 ? 21.313 -1.691 -24.408 1.00 93.88 88 LEU A CA 1
ATOM 642 C C . LEU A 1 88 ? 21.764 -0.400 -23.715 1.00 93.88 88 LEU A C 1
ATOM 644 O O . LEU A 1 88 ? 21.680 0.677 -24.306 1.00 93.88 88 LEU A O 1
ATOM 648 N N . PHE A 1 89 ? 22.275 -0.509 -22.488 1.00 93.31 89 PHE A N 1
ATOM 649 C CA . PHE A 1 89 ? 22.742 0.630 -21.691 1.00 93.31 89 PHE A CA 1
ATOM 650 C C . PHE A 1 89 ? 23.878 0.234 -20.724 1.00 93.31 89 PHE A C 1
ATOM 652 O O . PHE A 1 89 ? 23.977 -0.930 -20.333 1.00 93.31 89 PHE A O 1
ATOM 659 N N . PRO A 1 90 ? 24.774 1.167 -20.342 1.00 93.12 90 PRO A N 1
ATOM 660 C CA . PRO A 1 90 ? 25.751 0.925 -19.283 1.00 93.12 90 PRO A CA 1
ATOM 661 C C . PRO A 1 90 ? 25.061 0.749 -17.925 1.00 93.12 90 PRO A C 1
ATOM 663 O O . PRO A 1 90 ? 24.137 1.497 -17.608 1.00 93.12 90 PRO A O 1
ATOM 666 N N . VAL A 1 91 ? 25.562 -0.178 -17.108 1.00 91.56 91 VAL A N 1
ATOM 667 C CA . VAL A 1 91 ? 25.161 -0.295 -15.696 1.00 91.56 91 VAL A CA 1
ATOM 668 C C . VAL A 1 91 ? 25.864 0.801 -14.897 1.00 91.56 91 VAL A C 1
ATOM 670 O O . VAL A 1 91 ? 27.082 0.968 -15.004 1.00 91.56 91 VAL A O 1
ATOM 673 N N . ALA A 1 92 ? 25.102 1.573 -14.126 1.00 88.75 92 ALA A N 1
ATOM 674 C CA . ALA A 1 92 ? 25.569 2.764 -13.431 1.00 88.75 92 ALA A CA 1
ATOM 675 C C . ALA A 1 92 ? 24.887 2.891 -12.049 1.00 88.75 92 ALA A C 1
ATOM 677 O O . ALA A 1 92 ? 23.706 3.245 -11.996 1.00 88.75 92 ALA A O 1
ATOM 678 N N . PRO A 1 93 ? 25.623 2.660 -10.939 1.00 86.12 93 PRO A N 1
ATOM 679 C CA . PRO A 1 93 ? 25.085 2.684 -9.578 1.00 86.12 93 PRO A CA 1
ATOM 680 C C . PRO A 1 93 ? 24.247 3.916 -9.249 1.00 86.12 93 PRO A C 1
ATOM 682 O O . PRO A 1 93 ? 24.741 5.045 -9.300 1.00 86.12 93 PRO A O 1
ATOM 685 N N . GLY A 1 94 ? 22.977 3.693 -8.905 1.00 83.69 94 GLY A N 1
ATOM 686 C CA . GLY A 1 94 ? 22.032 4.745 -8.554 1.00 83.69 94 GLY A CA 1
ATOM 687 C C . GLY A 1 94 ? 21.584 5.632 -9.724 1.00 83.69 94 GLY A C 1
ATOM 688 O O . GLY A 1 94 ? 21.073 6.728 -9.482 1.00 83.69 94 GLY A O 1
ATOM 689 N N . ILE A 1 95 ? 21.822 5.209 -10.974 1.00 88.94 95 ILE A N 1
ATOM 690 C CA . ILE A 1 95 ? 21.556 5.985 -12.199 1.00 88.94 95 ILE A CA 1
ATOM 691 C C . ILE A 1 95 ? 20.784 5.168 -13.245 1.00 88.94 95 ILE A C 1
ATOM 693 O O . ILE A 1 95 ? 19.848 5.706 -13.831 1.00 88.94 95 ILE A O 1
ATOM 697 N N . SER A 1 96 ? 21.138 3.902 -13.500 1.00 92.00 96 SER A N 1
ATOM 698 C CA . SER A 1 96 ? 20.536 3.062 -14.560 1.00 92.00 96 SER A CA 1
ATOM 699 C C . SER A 1 96 ? 19.143 2.503 -14.218 1.00 92.00 96 SER A C 1
ATOM 701 O O . SER A 1 96 ? 18.799 1.388 -14.608 1.00 92.00 96 SER A O 1
ATOM 703 N N . PHE A 1 97 ? 18.326 3.282 -13.500 1.00 93.69 97 PHE A N 1
ATOM 704 C CA . PHE A 1 97 ? 17.001 2.865 -13.050 1.00 93.69 97 PHE A CA 1
ATOM 705 C C . PHE A 1 97 ? 16.025 2.654 -14.205 1.00 93.69 97 PHE A C 1
ATOM 707 O O . PHE A 1 97 ? 15.708 3.574 -14.969 1.00 93.69 97 PHE A O 1
ATOM 714 N N . HIS A 1 98 ? 15.505 1.435 -14.277 1.00 94.19 98 HIS A N 1
ATOM 715 C CA . HIS A 1 98 ? 14.556 1.010 -15.285 1.00 94.19 98 HIS A CA 1
ATOM 716 C C . HIS A 1 98 ? 13.600 -0.061 -14.746 1.00 94.19 98 HIS A C 1
ATOM 718 O O . HIS A 1 98 ? 13.894 -0.759 -13.775 1.00 94.19 98 HIS A O 1
ATOM 724 N N . SER A 1 99 ? 12.449 -0.194 -15.396 1.00 91.88 99 SER A N 1
ATOM 725 C CA . SER A 1 99 ? 11.510 -1.305 -15.204 1.00 91.88 99 SER A CA 1
ATOM 726 C C . SER A 1 99 ? 11.042 -1.827 -16.550 1.00 91.88 99 SER A C 1
ATOM 728 O O . SER A 1 99 ? 11.192 -1.169 -17.580 1.00 91.88 99 SER A O 1
ATOM 730 N N . VAL A 1 100 ? 10.436 -3.007 -16.533 1.00 88.12 100 VAL A N 1
ATOM 731 C CA . VAL A 1 100 ? 9.523 -3.407 -17.599 1.00 88.12 100 VAL A CA 1
ATOM 732 C C . VAL A 1 100 ? 8.129 -3.106 -17.083 1.00 88.12 100 VAL A C 1
ATOM 734 O O . VAL A 1 100 ? 7.725 -3.654 -16.055 1.00 88.12 100 VAL A O 1
ATOM 737 N N . GLN A 1 101 ? 7.423 -2.214 -17.780 1.00 83.31 101 GLN A N 1
ATOM 738 C CA . GLN A 1 101 ? 6.009 -1.959 -17.546 1.00 83.31 101 GLN A CA 1
ATOM 739 C C . GLN A 1 101 ? 5.286 -3.299 -17.441 1.00 83.31 101 GLN A C 1
ATOM 741 O O . GLN A 1 101 ? 5.535 -4.172 -18.273 1.00 83.31 101 GLN A O 1
ATOM 746 N N . ASP A 1 102 ? 4.428 -3.428 -16.424 1.00 72.06 102 ASP A N 1
ATOM 747 C CA . ASP A 1 102 ? 3.531 -4.559 -16.140 1.00 72.06 102 ASP A CA 1
ATOM 748 C C . ASP A 1 102 ? 3.337 -5.451 -17.411 1.00 72.06 102 ASP A C 1
ATOM 750 O O . ASP A 1 102 ? 2.808 -4.962 -18.412 1.00 72.06 102 ASP A O 1
ATOM 754 N N . GLN A 1 103 ? 3.783 -6.729 -17.482 1.00 51.06 103 GLN A N 1
ATOM 755 C CA . GLN A 1 103 ? 3.623 -7.731 -16.412 1.00 51.06 103 GLN A CA 1
ATOM 756 C C . GLN A 1 103 ? 4.685 -8.914 -16.236 1.00 51.06 103 GLN A C 1
ATOM 758 O O . GLN A 1 103 ? 4.272 -10.071 -16.238 1.00 51.06 103 GLN A O 1
ATOM 763 N N . ALA A 1 104 ? 6.015 -8.738 -15.998 1.00 28.33 104 ALA A N 1
ATOM 764 C CA . ALA A 1 104 ? 6.946 -9.744 -15.325 1.00 28.33 104 ALA A CA 1
ATOM 765 C C . ALA A 1 104 ? 8.320 -9.145 -14.886 1.00 28.33 104 ALA A C 1
ATOM 767 O O . ALA A 1 104 ? 8.627 -8.141 -15.514 1.00 28.33 104 ALA A O 1
ATOM 768 N N . PRO A 1 105 ? 9.179 -9.655 -13.931 1.00 34.94 105 PRO A N 1
ATOM 769 C CA . PRO A 1 105 ? 9.113 -10.799 -12.987 1.00 34.94 105 PRO A CA 1
ATOM 770 C C . PRO A 1 105 ? 9.504 -10.588 -11.456 1.00 34.94 105 PRO A C 1
ATOM 772 O O . PRO A 1 105 ? 8.585 -10.637 -10.640 1.00 34.94 105 PRO A O 1
ATOM 775 N N . VAL A 1 106 ? 10.804 -10.520 -11.019 1.00 26.89 106 VAL A N 1
ATOM 776 C CA . VAL A 1 106 ? 11.322 -10.935 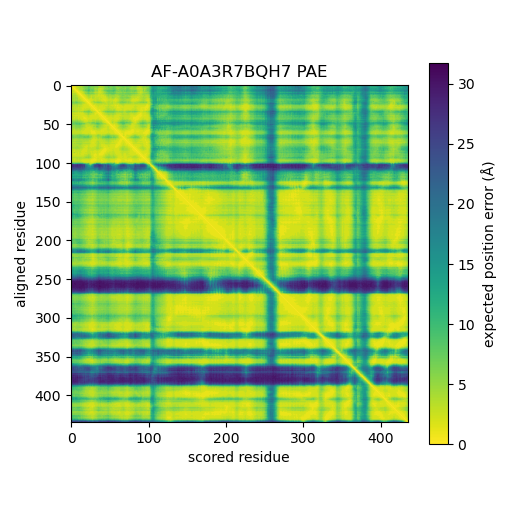-9.655 1.00 26.89 106 VAL A CA 1
ATOM 777 C C . VAL A 1 106 ? 12.626 -10.227 -9.170 1.00 26.89 106 VAL A C 1
ATOM 779 O O . VAL A 1 106 ? 13.513 -9.999 -9.985 1.00 26.89 106 VAL A O 1
ATOM 782 N N . GLY A 1 107 ? 12.796 -10.039 -7.842 1.00 33.97 107 GLY A N 1
ATOM 783 C CA . GLY A 1 107 ? 14.098 -9.841 -7.152 1.00 33.97 107 GLY A CA 1
ATOM 784 C C . GLY A 1 107 ? 14.437 -8.399 -6.732 1.00 33.97 107 GLY A C 1
ATOM 785 O O . GLY A 1 107 ? 14.148 -7.463 -7.469 1.00 33.97 107 GLY A O 1
ATOM 786 N N . VAL A 1 108 ? 15.042 -8.216 -5.548 1.00 34.31 108 VAL A N 1
ATOM 787 C CA . VAL A 1 108 ? 15.551 -6.922 -5.042 1.00 34.31 108 VAL A CA 1
ATOM 788 C C . VAL A 1 108 ? 16.918 -7.161 -4.396 1.00 34.31 108 VAL A C 1
ATOM 790 O O . VAL A 1 108 ? 17.000 -7.929 -3.442 1.00 34.31 108 VAL A O 1
ATOM 793 N N . ASP A 1 109 ? 17.968 -6.526 -4.917 1.00 39.78 109 ASP A N 1
ATOM 794 C CA . ASP A 1 109 ? 19.339 -6.633 -4.395 1.00 39.78 109 ASP A CA 1
ATO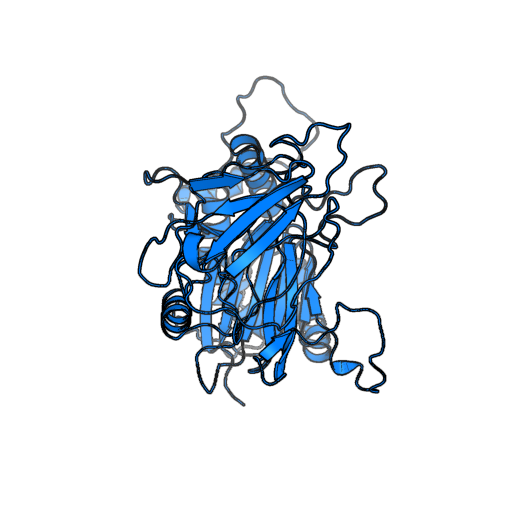M 795 C C . ASP A 1 109 ? 19.634 -5.610 -3.275 1.00 39.78 109 ASP A C 1
ATOM 797 O O . ASP A 1 109 ? 18.857 -4.685 -3.020 1.00 39.78 109 ASP A O 1
ATOM 801 N N . GLU A 1 110 ? 20.784 -5.768 -2.606 1.00 41.91 110 GLU A N 1
ATOM 802 C CA . GLU A 1 110 ? 21.247 -4.921 -1.498 1.00 41.91 110 GLU A CA 1
ATOM 803 C C . GLU A 1 110 ? 21.201 -3.406 -1.791 1.00 41.91 110 GLU A C 1
ATOM 805 O O . GLU A 1 110 ? 21.821 -2.885 -2.722 1.00 41.91 110 GLU A O 1
ATOM 810 N N . ALA A 1 111 ? 20.523 -2.666 -0.910 1.00 48.78 111 ALA A N 1
ATOM 811 C CA . ALA A 1 111 ? 20.430 -1.214 -0.981 1.00 48.78 111 ALA A CA 1
ATOM 812 C C . ALA A 1 111 ? 21.791 -0.537 -0.721 1.00 48.78 111 ALA A C 1
ATOM 814 O O . ALA A 1 111 ? 22.395 -0.680 0.344 1.00 48.78 111 ALA A O 1
ATOM 815 N N . THR A 1 112 ? 22.242 0.299 -1.660 1.00 60.59 112 THR A N 1
ATOM 816 C CA . THR A 1 112 ? 23.415 1.167 -1.471 1.00 60.59 112 THR A CA 1
ATOM 817 C C . THR A 1 112 ? 23.229 2.126 -0.285 1.00 60.59 112 THR A C 1
ATOM 819 O O . THR A 1 112 ? 22.111 2.454 0.110 1.00 60.59 112 THR A O 1
ATOM 822 N N . ALA A 1 113 ? 24.324 2.668 0.259 1.00 61.62 113 ALA A N 1
ATOM 823 C CA . ALA A 1 113 ? 24.277 3.568 1.420 1.00 61.62 113 ALA A CA 1
ATOM 824 C C . ALA A 1 113 ? 23.314 4.767 1.257 1.00 61.62 113 ALA A C 1
ATOM 826 O O . ALA A 1 113 ? 22.649 5.161 2.212 1.00 61.62 113 ALA A O 1
ATOM 827 N N . THR A 1 114 ? 23.190 5.320 0.046 1.00 64.31 114 THR A N 1
ATOM 828 C CA . THR A 1 114 ? 22.237 6.404 -0.246 1.00 64.31 114 THR A CA 1
ATOM 829 C C . THR A 1 114 ? 20.788 5.912 -0.256 1.00 64.31 114 THR A C 1
ATOM 831 O O . THR A 1 114 ? 19.894 6.615 0.215 1.00 64.31 114 THR A O 1
ATOM 834 N N . GLN A 1 115 ? 20.551 4.693 -0.747 1.00 64.31 115 GLN A N 1
ATOM 835 C CA . GLN A 1 115 ? 19.242 4.044 -0.708 1.00 64.31 115 GLN A CA 1
ATOM 836 C C . GLN A 1 115 ? 18.835 3.726 0.740 1.00 64.31 115 GLN A C 1
ATOM 838 O O . GLN A 1 115 ? 17.693 3.991 1.102 1.00 64.31 115 GLN A O 1
ATOM 843 N N . LEU A 1 116 ? 19.767 3.291 1.598 1.00 63.59 116 LEU A N 1
ATOM 844 C CA . LEU A 1 116 ? 19.537 3.117 3.042 1.00 63.59 116 LEU A CA 1
ATOM 845 C C . LEU A 1 116 ? 19.124 4.430 3.729 1.00 63.59 116 LEU A C 1
ATOM 847 O O . LEU A 1 116 ? 18.118 4.454 4.434 1.00 63.59 116 LEU A O 1
ATOM 851 N N . THR A 1 117 ? 19.811 5.548 3.462 1.00 70.00 117 THR A N 1
ATOM 852 C CA . THR A 1 117 ? 19.392 6.865 3.987 1.00 70.00 117 THR A CA 1
ATOM 853 C C . THR A 1 117 ? 18.006 7.283 3.475 1.00 70.00 117 THR A C 1
ATOM 855 O O . THR A 1 117 ? 17.229 7.881 4.218 1.00 70.00 117 THR A O 1
ATOM 858 N N . ALA A 1 118 ? 17.660 6.959 2.224 1.00 69.31 118 ALA A N 1
ATOM 859 C CA . ALA A 1 118 ? 16.327 7.227 1.681 1.00 69.31 118 ALA A CA 1
ATOM 860 C C . ALA A 1 118 ? 15.238 6.341 2.322 1.00 69.31 118 ALA A C 1
ATOM 862 O O . ALA A 1 118 ? 14.133 6.825 2.570 1.00 69.31 118 ALA A O 1
ATOM 863 N N . ILE A 1 119 ? 15.553 5.080 2.645 1.00 68.25 119 ILE A N 1
ATOM 864 C CA . ILE A 1 119 ? 14.685 4.168 3.407 1.00 68.25 119 ILE A CA 1
ATOM 865 C C . ILE A 1 119 ? 14.418 4.750 4.798 1.00 68.25 119 ILE A C 1
ATOM 867 O O . ILE A 1 119 ? 13.255 4.931 5.158 1.00 68.25 119 ILE A O 1
ATOM 871 N N . GLU A 1 120 ? 15.462 5.122 5.546 1.00 71.50 120 GLU A N 1
ATOM 872 C CA . GLU A 1 120 ? 15.334 5.756 6.867 1.00 71.50 120 GLU A CA 1
ATOM 873 C C . GLU A 1 120 ? 14.489 7.037 6.815 1.00 71.50 120 GLU A C 1
ATOM 875 O O . GLU A 1 120 ? 13.563 7.198 7.608 1.00 71.50 120 GLU A O 1
ATOM 880 N N . ALA A 1 121 ? 14.751 7.924 5.849 1.00 71.19 121 ALA A N 1
ATOM 881 C CA . ALA A 1 121 ? 14.020 9.181 5.690 1.00 71.19 121 ALA A CA 1
ATOM 882 C C . ALA A 1 121 ? 12.550 8.998 5.266 1.00 71.19 121 ALA A C 1
ATOM 884 O O . ALA A 1 121 ? 11.732 9.888 5.505 1.00 71.19 121 ALA A O 1
ATOM 885 N N . SER A 1 122 ? 12.199 7.867 4.643 1.00 69.69 122 SER A N 1
ATOM 886 C CA . SER A 1 122 ? 10.812 7.554 4.276 1.00 69.69 122 SER A CA 1
ATOM 887 C C . SER A 1 122 ? 9.954 7.134 5.476 1.00 69.69 122 SER A C 1
ATOM 889 O O . SER A 1 122 ? 8.732 7.305 5.459 1.00 69.69 122 SER A O 1
ATOM 891 N N . GLN A 1 123 ? 10.586 6.610 6.531 1.00 75.25 123 GLN A N 1
ATOM 892 C CA . GLN A 1 123 ? 9.897 6.104 7.709 1.00 75.25 123 GLN A CA 1
ATOM 893 C C . GLN A 1 123 ? 9.536 7.229 8.678 1.00 75.25 123 GLN A C 1
ATOM 895 O O . GLN A 1 123 ? 10.373 8.032 9.088 1.00 75.25 123 GLN A O 1
ATOM 900 N N . ARG A 1 124 ? 8.273 7.260 9.116 1.00 81.25 124 ARG A N 1
ATOM 901 C CA . ARG A 1 124 ? 7.850 8.183 10.175 1.00 81.25 124 ARG A CA 1
ATOM 902 C C . ARG A 1 124 ? 8.197 7.645 11.569 1.00 81.25 124 ARG A C 1
ATOM 904 O O . ARG A 1 124 ? 8.151 6.426 11.774 1.00 81.25 124 ARG A O 1
ATOM 911 N N . PRO A 1 125 ? 8.521 8.537 12.525 1.00 88.31 125 PRO A N 1
ATOM 912 C CA . PRO A 1 125 ? 8.700 8.159 13.920 1.00 88.31 125 PRO A CA 1
ATOM 913 C C . PRO A 1 125 ? 7.379 7.661 14.515 1.00 88.31 125 PRO A C 1
ATOM 915 O O . PRO A 1 125 ? 6.300 8.044 14.061 1.00 88.31 125 PRO A O 1
ATOM 918 N N . PHE A 1 126 ? 7.481 6.834 15.551 1.00 91.56 126 PHE A N 1
ATOM 919 C CA . PHE A 1 126 ? 6.335 6.432 16.359 1.00 91.56 126 PHE A CA 1
ATOM 920 C C . PHE A 1 126 ? 5.995 7.534 17.369 1.00 91.56 126 PHE A C 1
ATOM 922 O O . PHE A 1 126 ? 6.874 8.053 18.061 1.00 91.56 126 PHE A O 1
ATOM 929 N N . GLU A 1 127 ? 4.716 7.881 17.459 1.00 93.94 127 GLU A N 1
ATOM 930 C CA . GLU A 1 127 ? 4.163 8.732 18.511 1.00 93.94 127 GLU A CA 1
ATOM 931 C C . GLU A 1 127 ? 3.857 7.856 19.740 1.00 93.94 127 GLU A C 1
ATOM 933 O O . GLU A 1 127 ? 3.293 6.775 19.557 1.00 93.94 127 GLU A O 1
ATOM 938 N N . PRO A 1 128 ? 4.220 8.257 20.976 1.00 94.75 128 PRO A N 1
ATOM 939 C CA . PRO A 1 128 ? 3.946 7.462 22.173 1.00 94.75 128 PRO A CA 1
ATOM 940 C C . PRO A 1 128 ? 2.457 7.168 22.365 1.00 94.75 128 PRO A C 1
ATOM 942 O O . PRO A 1 128 ? 1.608 8.023 22.115 1.00 94.75 128 PRO A O 1
ATOM 945 N N . VAL A 1 129 ? 2.155 5.967 22.851 1.00 93.62 129 VAL A N 1
ATOM 946 C CA . VAL A 1 129 ? 0.795 5.492 23.119 1.00 93.62 129 VAL A CA 1
ATOM 947 C C . VAL A 1 129 ? 0.747 4.905 24.525 1.00 93.62 129 VAL A C 1
ATOM 949 O O . VAL A 1 129 ? 1.631 4.145 24.914 1.00 93.62 129 VAL A O 1
ATOM 952 N N . GLU A 1 130 ? -0.296 5.254 25.275 1.00 88.75 130 GLU A N 1
ATOM 953 C CA . GLU A 1 130 ? -0.581 4.692 26.596 1.00 88.75 130 GLU A CA 1
ATOM 954 C C . GLU A 1 130 ? -1.786 3.747 26.507 1.00 88.75 130 GLU A C 1
ATOM 956 O O . GLU A 1 130 ? -2.774 4.042 25.831 1.00 88.75 130 GLU A O 1
ATOM 961 N N . VAL A 1 131 ? -1.695 2.608 27.195 1.00 84.31 131 VAL A N 1
ATOM 962 C CA . VAL A 1 131 ? -2.758 1.601 27.302 1.00 84.31 131 VAL A CA 1
ATOM 963 C C . VAL A 1 131 ? -3.281 1.619 28.734 1.00 84.31 131 VAL A C 1
ATOM 965 O O . VAL A 1 131 ? -2.509 1.458 29.681 1.00 84.31 131 VAL A O 1
ATOM 968 N N . GLU A 1 132 ? -4.588 1.806 28.907 1.00 81.69 132 GLU A N 1
ATOM 969 C CA . GLU A 1 132 ? -5.218 1.699 30.224 1.00 81.69 132 GLU A CA 1
ATOM 970 C C . GLU A 1 132 ? -5.253 0.241 30.701 1.00 81.69 132 GLU A C 1
ATOM 972 O O . GLU A 1 132 ? -5.547 -0.671 29.933 1.00 81.69 132 GLU A O 1
ATOM 977 N N . SER A 1 133 ? -4.996 0.010 31.990 1.00 77.62 133 SER A N 1
ATOM 978 C CA . SER A 1 133 ? -4.851 -1.335 32.568 1.00 77.62 133 SER A CA 1
ATOM 979 C C . SER A 1 133 ? -6.172 -2.041 32.921 1.00 77.62 133 SER A C 1
ATOM 981 O O . SER A 1 133 ? -6.168 -2.955 33.746 1.00 77.62 133 SER A O 1
ATOM 983 N N . GLU A 1 134 ? -7.309 -1.579 32.402 1.00 86.12 134 GLU A N 1
ATOM 984 C CA . GLU A 1 134 ? -8.626 -2.168 32.680 1.00 86.12 134 GLU A CA 1
ATOM 985 C C . GLU A 1 134 ? -8.923 -3.329 31.718 1.00 86.12 134 GLU A C 1
ATOM 987 O O . GLU A 1 134 ? -8.610 -3.257 30.533 1.00 86.12 134 GLU A O 1
ATOM 992 N N . ASP A 1 135 ? -9.569 -4.391 32.209 1.00 88.25 135 ASP A N 1
ATOM 993 C CA . ASP A 1 135 ? -9.861 -5.610 31.437 1.00 88.25 135 ASP A CA 1
ATOM 994 C C . ASP A 1 135 ? -11.052 -5.470 30.469 1.00 88.25 135 ASP A C 1
ATOM 996 O O . ASP A 1 135 ? -11.406 -6.423 29.774 1.00 88.25 135 ASP A O 1
ATOM 1000 N N . GLN A 1 136 ? -11.718 -4.312 30.457 1.00 92.75 136 GLN A N 1
ATOM 1001 C CA . GLN A 1 136 ? -12.968 -4.056 29.741 1.00 92.75 136 GLN A CA 1
ATOM 1002 C C . GLN A 1 136 ? -13.034 -2.605 29.246 1.00 92.75 136 GLN A C 1
ATOM 1004 O O . GLN A 1 136 ? -12.416 -1.706 29.812 1.00 92.75 136 GLN A O 1
ATOM 1009 N N . LEU A 1 137 ? -13.820 -2.372 28.192 1.00 95.44 137 LEU A N 1
ATOM 1010 C CA . LEU A 1 137 ? -14.121 -1.031 27.687 1.00 95.44 137 LEU A CA 1
ATOM 1011 C C . LEU A 1 137 ? -15.170 -0.348 28.571 1.00 95.44 137 LEU A C 1
ATOM 1013 O O . LEU A 1 137 ? -16.208 -0.933 28.887 1.00 95.44 137 LEU A O 1
ATOM 1017 N N . THR A 1 138 ? -14.932 0.913 28.919 1.00 95.75 138 THR A N 1
ATOM 1018 C CA . THR A 1 138 ? -15.900 1.751 29.637 1.00 95.75 138 THR A CA 1
ATOM 1019 C C . THR A 1 138 ? -17.070 2.168 28.737 1.00 95.75 138 THR A C 1
ATOM 1021 O O . THR A 1 138 ? -16.981 2.150 27.507 1.00 95.75 138 THR A O 1
ATOM 1024 N N . GLU A 1 139 ? -18.173 2.635 29.334 1.00 96.19 139 GLU A N 1
ATOM 1025 C CA . GLU A 1 139 ? -19.318 3.181 28.582 1.00 96.19 139 GLU A CA 1
ATOM 1026 C C . GLU A 1 139 ? -18.919 4.340 27.646 1.00 96.19 139 GLU A C 1
ATOM 1028 O O . GLU A 1 139 ? -19.472 4.474 26.554 1.00 96.19 139 GLU A O 1
ATOM 1033 N N . ALA A 1 140 ? -17.942 5.162 28.048 1.00 96.06 140 ALA A N 1
ATOM 1034 C CA . ALA A 1 140 ? -17.448 6.282 27.249 1.00 96.06 140 ALA A CA 1
ATOM 1035 C C . ALA A 1 140 ? -16.648 5.812 26.023 1.00 96.06 140 ALA A C 1
ATOM 1037 O O . ALA A 1 140 ? -16.802 6.362 24.932 1.00 96.06 140 ALA A O 1
ATOM 1038 N N . GLU A 1 141 ? -15.835 4.769 26.180 1.00 96.88 141 GLU A N 1
ATOM 1039 C CA . GLU A 1 141 ? -15.051 4.176 25.093 1.00 96.88 141 GLU A CA 1
ATOM 1040 C C . GLU A 1 141 ? -15.949 3.419 24.116 1.00 96.88 141 GLU A C 1
ATOM 1042 O O . GLU A 1 141 ? -15.845 3.613 22.906 1.00 96.88 141 GLU A O 1
ATOM 1047 N N . LEU A 1 142 ? -16.917 2.649 24.623 1.00 97.25 142 LEU A N 1
ATOM 1048 C CA . LEU A 1 142 ? -17.952 2.025 23.796 1.00 97.25 142 LEU A CA 1
ATOM 1049 C C . LEU A 1 142 ? -18.742 3.075 23.001 1.00 97.25 142 LEU A C 1
ATOM 1051 O O . LEU A 1 142 ? -18.980 2.881 21.807 1.00 97.25 142 LEU A O 1
ATOM 1055 N N . ALA A 1 143 ? -19.099 4.210 23.611 1.00 95.69 143 ALA A N 1
ATOM 1056 C CA . ALA A 1 143 ? -19.771 5.310 22.918 1.00 95.69 143 ALA A CA 1
ATOM 1057 C C . ALA A 1 143 ? -18.895 5.980 21.840 1.00 95.69 143 ALA A C 1
ATOM 1059 O O . ALA A 1 143 ? -19.431 6.441 20.831 1.00 95.69 143 ALA A O 1
ATOM 1060 N N . ALA A 1 144 ? -17.570 6.007 22.015 1.00 95.56 144 ALA A N 1
ATOM 1061 C CA . ALA A 1 144 ? -16.625 6.509 21.016 1.00 95.56 144 ALA A CA 1
ATOM 1062 C C . ALA A 1 144 ? -16.406 5.525 19.849 1.00 95.56 144 ALA A C 1
ATOM 1064 O O . ALA A 1 144 ? -16.279 5.956 18.703 1.00 95.56 144 ALA A O 1
ATOM 1065 N N . LEU A 1 145 ? -16.399 4.215 20.119 1.00 97.75 145 LEU A N 1
ATOM 1066 C CA . LEU A 1 145 ? -16.137 3.167 19.125 1.00 97.75 145 LEU A CA 1
ATOM 1067 C C . LEU A 1 145 ? -17.377 2.753 18.317 1.00 97.75 145 LEU A C 1
ATOM 1069 O O . LEU A 1 145 ? -17.261 2.491 17.121 1.00 97.75 145 LEU A O 1
ATOM 1073 N N . THR A 1 146 ? -18.565 2.728 18.931 1.00 96.25 146 THR A N 1
ATOM 1074 C CA . THR A 1 146 ? -19.831 2.282 18.301 1.00 96.25 146 THR A CA 1
ATOM 1075 C C . THR A 1 146 ? -20.184 2.980 16.971 1.00 96.25 146 THR A C 1
ATOM 1077 O O . THR A 1 146 ? -20.712 2.311 16.082 1.00 96.25 146 THR A O 1
ATOM 1080 N N . PRO A 1 147 ? -19.909 4.285 16.753 1.00 94.56 147 PRO A N 1
ATOM 1081 C CA . PRO A 1 147 ? -20.136 4.928 15.453 1.00 94.56 147 PRO A CA 1
ATOM 1082 C C . PRO A 1 147 ? -19.268 4.370 14.315 1.00 94.56 147 PRO A C 1
ATOM 1084 O O . PRO A 1 147 ? -19.607 4.554 13.145 1.00 94.56 147 PRO A O 1
ATOM 1087 N N . PHE A 1 148 ? -18.148 3.723 14.645 1.00 96.50 148 PHE A N 1
ATOM 1088 C CA . PHE A 1 148 ? -17.159 3.228 13.692 1.00 96.50 148 PHE A CA 1
ATOM 1089 C C . PHE A 1 148 ? -17.156 1.713 13.567 1.00 96.50 148 PHE A C 1
ATOM 1091 O O . PHE A 1 148 ? -17.237 1.227 12.447 1.00 96.50 148 PHE A O 1
ATOM 1098 N N . ILE A 1 149 ? -17.057 0.984 14.680 1.00 98.25 149 ILE A N 1
ATOM 1099 C CA . ILE A 1 149 ? -16.856 -0.469 14.709 1.00 98.25 149 ILE A CA 1
ATOM 1100 C C . ILE A 1 149 ? -18.205 -1.198 14.674 1.00 98.25 149 ILE A C 1
ATOM 1102 O O . ILE A 1 149 ? -19.166 -0.818 15.342 1.00 98.25 149 ILE A O 1
ATOM 1106 N N . ASN A 1 150 ? -18.270 -2.284 13.907 1.00 98.00 150 ASN A N 1
ATOM 1107 C CA . ASN A 1 150 ? -19.384 -3.222 13.904 1.00 98.00 150 ASN A CA 1
ATOM 1108 C C . ASN A 1 150 ? -19.589 -3.831 15.304 1.00 98.00 150 ASN A C 1
ATOM 1110 O O . ASN A 1 150 ? -18.677 -4.423 15.878 1.00 98.00 150 ASN A O 1
ATOM 1114 N N . ALA A 1 151 ? -20.805 -3.707 15.843 1.00 97.25 151 ALA A N 1
ATOM 1115 C CA . ALA A 1 151 ? -21.123 -4.000 17.241 1.00 97.25 151 ALA A CA 1
ATOM 1116 C C . ALA A 1 151 ? -20.745 -5.416 17.717 1.00 97.25 151 ALA A C 1
ATOM 1118 O O . ALA A 1 151 ? -20.529 -5.595 18.913 1.00 97.25 151 ALA A O 1
ATOM 1119 N N . ILE A 1 152 ? -20.619 -6.402 16.816 1.00 97.25 152 ILE A N 1
ATOM 1120 C CA . ILE A 1 152 ? -20.142 -7.752 17.171 1.00 97.25 152 ILE A CA 1
ATOM 1121 C C . ILE A 1 152 ? -18.755 -7.702 17.834 1.00 97.25 152 ILE A C 1
ATOM 1123 O O . ILE A 1 152 ? -18.5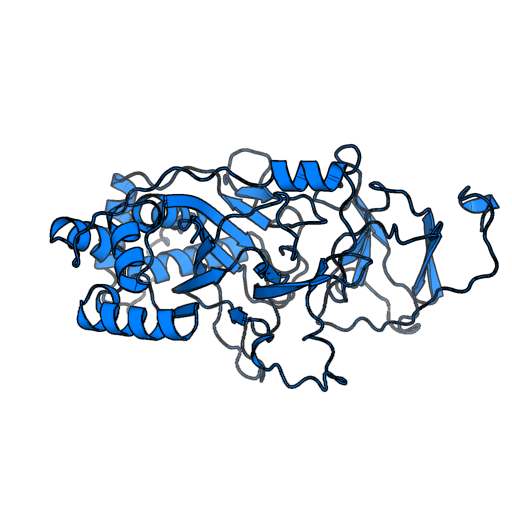38 -8.342 18.859 1.00 97.25 152 ILE A O 1
ATOM 1127 N N . TYR A 1 153 ? -17.863 -6.848 17.325 1.00 98.31 153 TYR A N 1
ATOM 1128 C CA . TYR A 1 153 ? -16.485 -6.691 17.791 1.00 98.31 153 TYR A CA 1
ATOM 1129 C C . TYR A 1 153 ? -16.356 -5.866 19.077 1.00 98.31 153 TYR A C 1
ATOM 1131 O O . TYR A 1 153 ? -15.258 -5.732 19.605 1.00 98.31 153 TYR A O 1
ATOM 1139 N N . LEU A 1 154 ? -17.458 -5.317 19.594 1.00 97.69 154 LEU A N 1
ATOM 1140 C CA . LEU A 1 154 ? -17.495 -4.559 20.849 1.00 97.69 154 LEU A CA 1
ATOM 1141 C C . LEU A 1 154 ? -18.023 -5.390 22.030 1.00 97.69 154 LEU A C 1
ATOM 1143 O O . LEU A 1 154 ? -18.141 -4.873 23.140 1.00 97.69 154 LEU A O 1
ATOM 1147 N N . THR A 1 155 ? -18.361 -6.665 21.809 1.00 96.31 155 THR A N 1
ATOM 1148 C CA . THR A 1 155 ? -18.814 -7.571 22.873 1.00 96.31 155 THR A CA 1
ATOM 1149 C C . THR A 1 155 ? -17.636 -8.291 23.529 1.00 96.31 155 THR A C 1
ATOM 1151 O O . THR A 1 155 ? -16.661 -8.635 22.858 1.00 96.31 155 THR A O 1
ATOM 1154 N N . LYS A 1 156 ? -17.733 -8.541 24.842 1.00 95.00 156 LYS A N 1
ATOM 1155 C CA . LYS A 1 156 ? -16.684 -9.221 25.616 1.00 95.00 156 LYS A CA 1
ATOM 1156 C C . LYS A 1 156 ? -16.392 -10.622 25.069 1.00 95.00 156 LYS A C 1
ATOM 1158 O O . LYS A 1 156 ? -15.249 -10.909 24.742 1.00 95.00 156 LYS A O 1
ATOM 1163 N N . ASP A 1 157 ? -17.429 -11.432 24.868 1.00 96.94 157 ASP A N 1
ATOM 1164 C CA . ASP A 1 157 ? -17.318 -12.802 24.357 1.00 96.94 157 ASP A CA 1
ATOM 1165 C C . ASP A 1 157 ? -16.605 -12.867 22.991 1.00 96.94 157 ASP A C 1
ATOM 1167 O O . ASP A 1 157 ? -15.859 -13.809 22.727 1.00 96.94 157 ASP A O 1
ATOM 1171 N N . THR A 1 158 ? -16.822 -11.884 22.104 1.00 97.56 158 THR A N 1
ATOM 1172 C CA . THR A 1 158 ? -16.117 -11.803 20.812 1.00 97.56 158 THR A CA 1
ATOM 1173 C C . THR A 1 158 ? -14.676 -11.324 20.971 1.00 97.56 158 THR A C 1
ATOM 1175 O O . THR A 1 158 ? -13.806 -11.849 20.284 1.00 97.56 158 THR A O 1
ATOM 1178 N N . LEU A 1 159 ? -14.395 -10.375 21.869 1.00 97.56 159 LEU A N 1
ATOM 1179 C CA . LEU A 1 159 ? -13.021 -9.949 22.165 1.00 97.56 159 LEU A CA 1
ATOM 1180 C C . LEU A 1 159 ? -12.176 -11.096 22.734 1.00 97.56 159 LEU A C 1
ATOM 1182 O O . LEU A 1 159 ? -11.046 -11.276 22.293 1.00 97.56 159 LEU A O 1
ATOM 1186 N N . GLU A 1 160 ? -12.737 -11.908 23.634 1.00 96.88 160 GLU A N 1
ATOM 1187 C CA . GLU A 1 160 ? -12.083 -13.111 24.171 1.00 96.88 160 GLU A CA 1
ATOM 1188 C C . GLU A 1 160 ? -11.783 -14.129 23.052 1.00 96.88 160 GLU A C 1
ATOM 1190 O O . GLU A 1 160 ? -10.651 -14.585 22.924 1.00 96.88 160 GLU A O 1
ATOM 1195 N N . GLN A 1 161 ? -12.744 -14.401 22.157 1.00 98.06 161 GLN A N 1
ATOM 1196 C CA . GLN A 1 161 ? -12.533 -15.288 20.998 1.00 98.06 161 GLN A CA 1
ATOM 1197 C C . GLN A 1 161 ? -11.470 -14.775 20.013 1.00 98.06 161 GLN A C 1
ATOM 1199 O O . GLN A 1 161 ? -10.717 -15.571 19.453 1.00 98.06 161 GLN A O 1
ATOM 1204 N N . ILE A 1 162 ? -11.414 -13.460 19.777 1.00 98.38 162 ILE A N 1
ATOM 1205 C CA . ILE A 1 162 ? -10.397 -12.840 18.915 1.00 98.38 162 ILE A CA 1
ATOM 1206 C C . ILE A 1 162 ? -9.024 -12.933 19.579 1.00 98.38 162 ILE A C 1
ATOM 1208 O O . ILE A 1 162 ? -8.066 -13.288 18.899 1.00 98.38 162 ILE A O 1
ATOM 1212 N N . GLN A 1 163 ? -8.939 -12.688 20.890 1.00 98.00 163 GLN A N 1
ATOM 1213 C CA . GLN A 1 163 ? -7.697 -12.799 21.651 1.00 98.00 163 GLN A CA 1
ATOM 1214 C C . GLN A 1 163 ? -7.148 -14.231 21.626 1.00 98.00 163 GLN A C 1
ATOM 1216 O O . GLN A 1 163 ? -5.981 -14.412 21.282 1.00 98.00 163 GLN A O 1
ATOM 1221 N N . ASP A 1 164 ? -7.980 -15.237 21.908 1.00 97.75 164 ASP A N 1
ATOM 1222 C CA . ASP A 1 164 ? -7.588 -16.652 21.863 1.00 97.75 164 ASP A CA 1
ATOM 1223 C C . ASP A 1 164 ? -7.083 -17.055 20.466 1.00 97.75 164 ASP A C 1
ATOM 1225 O O . ASP A 1 164 ? -6.026 -17.677 20.327 1.00 97.75 164 ASP A O 1
ATOM 1229 N N . ALA A 1 165 ? -7.815 -16.675 19.411 1.00 97.19 165 ALA A N 1
ATOM 1230 C CA . ALA A 1 165 ? -7.433 -16.974 18.033 1.00 97.19 165 ALA A CA 1
ATOM 1231 C C . ALA A 1 165 ? -6.126 -16.271 17.632 1.00 97.19 165 ALA A C 1
ATOM 1233 O O . ALA A 1 165 ? -5.249 -16.899 17.045 1.00 97.19 165 ALA A O 1
ATOM 1234 N N . PHE A 1 166 ? -5.972 -14.994 17.992 1.00 96.69 166 PHE A N 1
ATOM 1235 C CA . PHE A 1 166 ? -4.790 -14.195 17.679 1.00 96.69 166 PHE A CA 1
ATOM 1236 C C . PHE A 1 166 ? -3.538 -14.680 18.415 1.00 96.69 166 PHE A C 1
ATOM 1238 O O . PHE A 1 166 ? -2.469 -14.767 17.816 1.00 96.69 166 PHE A O 1
ATOM 1245 N N . GLN A 1 167 ? -3.653 -15.043 19.696 1.00 94.69 167 GLN A N 1
ATOM 1246 C CA . GLN A 1 167 ? -2.535 -15.596 20.468 1.00 94.69 167 GLN A CA 1
ATOM 1247 C C . GLN A 1 167 ? -2.080 -16.966 19.945 1.00 94.69 167 GLN A C 1
ATOM 1249 O O . GLN A 1 167 ? -0.911 -17.315 20.102 1.00 94.69 167 GLN A O 1
ATOM 1254 N N . GLY A 1 168 ? -2.971 -17.727 19.300 1.00 91.44 168 GLY A N 1
ATOM 1255 C CA . GLY A 1 168 ? -2.639 -19.007 18.673 1.00 91.44 168 GLY A CA 1
ATOM 1256 C C . GLY A 1 168 ? -1.886 -18.909 17.339 1.00 91.44 168 GLY A C 1
ATOM 1257 O O . GLY A 1 168 ? -1.230 -19.876 16.961 1.00 91.44 168 GLY A O 1
ATOM 1258 N N . THR A 1 169 ? -1.975 -17.784 16.619 1.00 91.00 169 THR A N 1
ATOM 1259 C CA . THR A 1 169 ? -1.496 -17.655 15.221 1.00 91.00 169 THR A CA 1
ATOM 1260 C C . THR A 1 169 ? -0.630 -16.421 14.946 1.00 91.00 169 THR A C 1
ATOM 1262 O O . THR A 1 169 ? -0.077 -16.290 13.855 1.00 91.00 169 THR A O 1
ATOM 1265 N N . GLY A 1 170 ? -0.577 -15.457 15.869 1.00 92.06 170 GLY A N 1
ATOM 1266 C CA . GLY A 1 170 ? 0.037 -14.142 15.662 1.00 92.06 170 GLY A CA 1
ATOM 1267 C C . GLY A 1 170 ? -0.670 -13.253 14.627 1.00 92.06 170 GLY A C 1
ATOM 1268 O O . GLY A 1 170 ? -0.185 -12.157 14.349 1.00 92.06 170 GLY A O 1
ATOM 1269 N N . SER A 1 171 ? -1.788 -13.694 14.036 1.00 94.75 171 SER A N 1
ATOM 1270 C CA . SER A 1 171 ? -2.486 -12.974 12.964 1.00 94.75 171 SER A CA 1
ATOM 1271 C C . SER A 1 171 ? -3.988 -13.276 12.903 1.00 94.75 171 SER A C 1
ATOM 1273 O O . SER A 1 171 ? -4.419 -14.404 13.140 1.00 94.75 171 SER A O 1
ATOM 1275 N N . ILE A 1 172 ? -4.811 -12.276 12.571 1.00 96.81 172 ILE A N 1
ATOM 1276 C CA . ILE A 1 172 ? -6.255 -12.466 12.353 1.00 96.81 172 ILE A CA 1
ATOM 1277 C C . ILE A 1 172 ? -6.830 -11.436 11.373 1.00 96.81 172 ILE A C 1
ATOM 1279 O O . ILE A 1 172 ? -6.388 -10.288 11.331 1.00 96.81 172 ILE A O 1
ATOM 1283 N N . GLN A 1 173 ? -7.850 -11.834 10.606 1.00 97.56 173 GLN A N 1
ATOM 1284 C CA . GLN A 1 173 ? -8.644 -10.940 9.758 1.00 97.56 173 GLN A CA 1
ATOM 1285 C C . GLN A 1 173 ? -10.068 -10.800 10.307 1.00 97.56 173 GLN A C 1
ATOM 1287 O O . GLN A 1 173 ? -10.773 -11.788 10.510 1.00 97.56 173 GLN A O 1
ATOM 1292 N N . LEU A 1 174 ? -10.505 -9.561 10.521 1.00 98.31 174 LEU A N 1
ATOM 1293 C CA . LEU A 1 174 ? -11.831 -9.202 11.014 1.00 98.31 174 LEU A CA 1
ATOM 1294 C C . LEU A 1 174 ? -12.613 -8.530 9.880 1.00 98.31 174 LEU A C 1
ATOM 1296 O O . LEU A 1 174 ? -12.411 -7.353 9.575 1.00 98.31 174 LEU A O 1
ATOM 1300 N N . GLN A 1 175 ? -13.469 -9.302 9.214 1.00 97.75 175 GLN A N 1
ATOM 1301 C CA . GLN A 1 175 ? -14.265 -8.849 8.071 1.00 97.75 175 GLN A CA 1
ATOM 1302 C C . GLN A 1 175 ? -15.465 -7.996 8.495 1.00 97.75 175 GLN A C 1
ATOM 1304 O O . GLN A 1 175 ? -16.038 -8.178 9.565 1.00 97.75 175 GLN A O 1
ATOM 1309 N N . SER A 1 176 ? -15.915 -7.094 7.619 1.00 97.56 176 SER A N 1
ATOM 1310 C CA . SER A 1 176 ? -16.998 -6.149 7.937 1.00 97.56 176 SER A CA 1
ATOM 1311 C C . SER A 1 176 ? -16.731 -5.365 9.235 1.00 97.56 176 SER A C 1
ATOM 1313 O O . SER A 1 176 ? -17.619 -5.227 10.082 1.00 97.56 176 SER A O 1
ATOM 1315 N N . PHE A 1 177 ? -15.488 -4.899 9.405 1.00 98.69 177 PHE A N 1
ATOM 1316 C CA . PHE A 1 177 ? -14.992 -4.317 10.650 1.00 98.69 177 PHE A CA 1
ATOM 1317 C C . PHE A 1 177 ? -15.655 -2.986 10.993 1.00 98.69 177 PHE A C 1
ATOM 1319 O O . PHE A 1 177 ? -16.150 -2.814 12.109 1.00 98.69 177 PHE A O 1
ATOM 1326 N N . LEU A 1 178 ? -15.705 -2.049 10.040 1.00 98.25 178 LEU A N 1
ATOM 1327 C CA . LEU A 1 178 ? -16.481 -0.830 10.220 1.00 98.25 178 LEU A CA 1
ATOM 1328 C C . LEU A 1 178 ? -17.976 -1.097 10.043 1.00 98.25 178 LEU A C 1
ATOM 1330 O O . LEU A 1 178 ? -18.394 -2.006 9.320 1.00 98.25 178 LEU A O 1
ATOM 1334 N N . THR A 1 179 ? -18.796 -0.233 10.640 1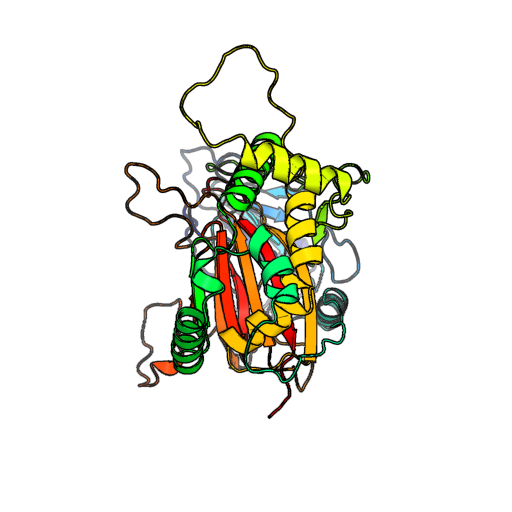.00 96.25 179 THR A N 1
ATOM 1335 C CA . THR A 1 179 ? -20.235 -0.188 10.385 1.00 96.25 179 THR A CA 1
ATOM 1336 C C . THR A 1 179 ? -20.513 -0.048 8.885 1.00 96.25 179 THR A C 1
ATOM 1338 O O . THR A 1 179 ? -19.812 0.656 8.153 1.00 96.25 179 THR A O 1
ATOM 1341 N N . ALA A 1 180 ? -21.595 -0.681 8.420 1.00 92.69 180 ALA A N 1
ATOM 1342 C CA . ALA A 1 180 ? -21.992 -0.668 7.008 1.00 92.69 180 ALA A CA 1
ATOM 1343 C C . ALA A 1 180 ? -22.155 0.753 6.424 1.00 92.69 180 ALA A C 1
ATOM 1345 O O . ALA A 1 180 ? -22.010 0.952 5.222 1.00 92.69 180 ALA A O 1
ATOM 1346 N N . GLN A 1 181 ? -22.422 1.744 7.280 1.00 89.06 181 GLN A N 1
ATOM 1347 C CA . GLN A 1 181 ? -22.526 3.162 6.931 1.00 89.06 181 GLN A CA 1
ATOM 1348 C C . GLN A 1 181 ? -21.177 3.734 6.472 1.00 89.06 181 GLN A C 1
ATOM 1350 O O . GLN A 1 181 ? -21.098 4.313 5.390 1.00 89.06 181 GLN A O 1
ATOM 1355 N N . TRP A 1 182 ? -20.108 3.529 7.252 1.00 93.25 182 TRP A N 1
ATOM 1356 C CA . TRP A 1 182 ? -18.754 3.928 6.856 1.00 93.25 182 TRP A CA 1
ATOM 1357 C C . TRP A 1 182 ? -18.257 3.124 5.661 1.00 93.25 182 TRP A C 1
ATOM 1359 O O . TRP A 1 182 ? -17.742 3.716 4.717 1.00 93.25 182 TRP A O 1
ATOM 1369 N N . ALA A 1 183 ? -18.469 1.806 5.667 1.00 93.81 183 ALA A N 1
ATOM 1370 C CA . ALA A 1 183 ? -18.063 0.933 4.570 1.00 93.81 183 ALA A CA 1
ATOM 1371 C C . ALA A 1 183 ? -18.684 1.369 3.232 1.00 93.81 183 ALA A C 1
ATOM 1373 O O . ALA A 1 183 ? -17.966 1.561 2.256 1.00 93.81 183 ALA A O 1
ATOM 1374 N N . SER A 1 184 ? -19.998 1.620 3.205 1.00 91.69 184 SER A N 1
ATOM 1375 C CA . SER A 1 184 ? -20.713 2.080 2.008 1.00 91.69 184 SER A CA 1
ATOM 1376 C C . SER A 1 184 ? -20.271 3.473 1.545 1.00 91.69 184 SER A C 1
ATOM 1378 O O . SER A 1 184 ? -20.127 3.707 0.342 1.00 91.69 184 SER A O 1
ATOM 1380 N N . ALA A 1 185 ? -20.018 4.397 2.479 1.00 91.50 185 ALA A N 1
ATOM 1381 C CA . ALA A 1 185 ? -19.529 5.735 2.154 1.00 91.50 185 ALA A CA 1
ATOM 1382 C C . ALA A 1 185 ? -18.110 5.707 1.559 1.00 91.50 185 ALA A C 1
ATOM 1384 O O . ALA A 1 185 ? -17.843 6.421 0.592 1.00 91.50 185 ALA A O 1
ATOM 1385 N N . ILE A 1 186 ? -17.221 4.876 2.116 1.00 95.31 186 ILE A N 1
ATOM 1386 C CA . ILE A 1 186 ? -15.850 4.692 1.630 1.00 95.31 186 ILE A CA 1
ATOM 1387 C C . ILE A 1 186 ? -15.868 4.004 0.262 1.00 95.31 186 ILE A C 1
ATOM 1389 O O . ILE A 1 186 ? -15.312 4.566 -0.671 1.00 95.31 186 ILE A O 1
ATOM 1393 N N . ASP A 1 187 ? -16.571 2.878 0.106 1.00 94.25 187 ASP A N 1
ATOM 1394 C CA . ASP A 1 187 ? -16.701 2.141 -1.164 1.00 94.25 187 ASP A CA 1
ATOM 1395 C C . ASP A 1 187 ? -17.249 3.023 -2.307 1.00 94.25 187 ASP A C 1
ATOM 1397 O O . ASP A 1 187 ? -16.695 3.061 -3.407 1.00 94.25 187 ASP A O 1
ATOM 1401 N N . THR A 1 188 ? -18.275 3.836 -2.029 1.00 93.56 188 THR A N 1
ATOM 1402 C CA . THR A 1 188 ? -18.807 4.802 -3.007 1.00 93.56 188 THR A CA 1
ATOM 1403 C C . THR A 1 188 ? -17.752 5.842 -3.409 1.00 93.56 188 THR A C 1
ATOM 1405 O O . THR A 1 188 ? -17.651 6.216 -4.579 1.00 93.56 188 THR A O 1
ATOM 1408 N N . ALA A 1 189 ? -16.968 6.330 -2.445 1.00 94.88 189 ALA A N 1
ATOM 1409 C CA . ALA A 1 189 ? -15.954 7.358 -2.655 1.00 94.88 189 ALA A CA 1
ATOM 1410 C C . ALA A 1 189 ? -14.708 6.840 -3.390 1.00 94.88 189 ALA A C 1
ATOM 1412 O O . ALA A 1 189 ? -14.179 7.538 -4.258 1.00 94.88 189 ALA A O 1
ATOM 1413 N N . THR A 1 190 ? -14.244 5.633 -3.064 1.00 96.19 190 THR A N 1
ATOM 1414 C CA . THR A 1 190 ? -13.080 4.997 -3.690 1.00 96.19 190 THR A CA 1
ATOM 1415 C C . THR A 1 190 ? -13.372 4.641 -5.144 1.00 96.19 190 THR A C 1
ATOM 1417 O O . THR A 1 190 ? -12.640 5.086 -6.027 1.00 96.19 190 THR A O 1
ATOM 1420 N N . ARG A 1 191 ? -14.509 3.986 -5.425 1.00 94.94 191 ARG A N 1
ATOM 1421 C CA . ARG A 1 191 ? -14.970 3.695 -6.798 1.00 94.94 191 ARG A CA 1
ATOM 1422 C C . ARG A 1 191 ? -15.129 4.959 -7.642 1.00 94.94 191 ARG A C 1
ATOM 1424 O O . ARG A 1 191 ? -14.750 4.975 -8.812 1.00 94.94 191 ARG A O 1
ATOM 1431 N N . ALA A 1 192 ? -15.678 6.031 -7.064 1.00 94.50 192 ALA A N 1
ATOM 1432 C CA . ALA A 1 192 ? -15.822 7.307 -7.763 1.00 94.50 192 ALA A CA 1
ATOM 1433 C C . ALA A 1 192 ? -14.462 7.944 -8.099 1.00 94.50 192 ALA A C 1
ATOM 1435 O O . ALA A 1 192 ? -14.305 8.489 -9.192 1.00 94.50 192 ALA A O 1
ATOM 1436 N N . ALA A 1 193 ? -13.479 7.850 -7.197 1.00 94.81 193 ALA A N 1
ATOM 1437 C CA . ALA A 1 193 ? -12.120 8.321 -7.450 1.00 94.81 193 ALA A CA 1
ATOM 1438 C C . ALA A 1 193 ? -11.412 7.475 -8.519 1.00 94.81 193 ALA A C 1
ATOM 1440 O O . ALA A 1 193 ? -10.883 8.034 -9.474 1.00 94.81 193 ALA A O 1
ATOM 1441 N N . ASP A 1 194 ? -11.467 6.144 -8.434 1.00 95.69 194 ASP A N 1
ATOM 1442 C CA . ASP A 1 194 ? -10.869 5.249 -9.435 1.00 95.69 194 ASP A CA 1
ATOM 1443 C C . ASP A 1 194 ? -11.483 5.451 -10.828 1.00 95.69 194 ASP A C 1
ATOM 1445 O O . ASP A 1 194 ? -10.759 5.541 -11.820 1.00 95.69 194 ASP A O 1
ATOM 1449 N N . SER A 1 195 ? -12.804 5.648 -10.909 1.00 94.12 195 SER A N 1
ATOM 1450 C CA . SER A 1 195 ? -13.477 5.987 -12.167 1.00 94.12 195 SER A CA 1
ATOM 1451 C C . SER A 1 195 ? -13.087 7.363 -12.719 1.00 94.12 195 SER A C 1
ATOM 1453 O O . SER A 1 195 ? -13.092 7.530 -13.940 1.00 94.12 195 SER A O 1
ATOM 1455 N N . ALA A 1 196 ? -12.798 8.351 -11.867 1.00 93.00 196 ALA A N 1
ATOM 1456 C CA . ALA A 1 196 ? -12.372 9.686 -12.293 1.00 93.00 196 ALA A CA 1
ATOM 1457 C C . ALA A 1 196 ? -10.906 9.694 -12.764 1.00 93.00 196 ALA A C 1
ATOM 1459 O O . ALA A 1 196 ? -10.587 10.321 -13.773 1.00 93.00 196 ALA A O 1
ATOM 1460 N N . ASP A 1 197 ? -10.050 8.943 -12.070 1.00 91.44 197 ASP A N 1
ATOM 1461 C CA . ASP A 1 197 ? -8.627 8.750 -12.372 1.00 91.44 197 ASP A CA 1
ATOM 1462 C C . ASP A 1 197 ? -8.368 7.716 -13.490 1.00 91.44 197 ASP A C 1
ATOM 1464 O O . ASP A 1 197 ? -7.225 7.517 -13.896 1.00 91.44 197 ASP A O 1
ATOM 1468 N N . GLN A 1 198 ? -9.428 7.080 -14.006 1.00 91.69 198 GLN A N 1
ATOM 1469 C CA . GLN A 1 198 ? -9.412 6.055 -15.063 1.00 91.69 198 GLN A CA 1
ATOM 1470 C C . GLN A 1 198 ? -8.617 4.783 -14.716 1.00 91.69 198 GLN A C 1
ATOM 1472 O O . GLN A 1 198 ? -8.092 4.115 -15.606 1.00 91.69 198 GLN A O 1
ATOM 1477 N N . LEU A 1 199 ? -8.564 4.427 -13.433 1.00 91.00 199 LEU A N 1
ATOM 1478 C CA . LEU A 1 199 ? -7.809 3.281 -12.932 1.00 91.00 199 LEU A CA 1
ATOM 1479 C C . LEU A 1 199 ? -8.562 1.950 -13.079 1.00 91.00 199 LEU A C 1
ATOM 1481 O O . LEU A 1 199 ? -9.793 1.908 -13.110 1.00 91.00 199 LEU A O 1
ATOM 1485 N N . GLY A 1 200 ? -7.785 0.865 -13.122 1.00 88.50 200 GLY A N 1
ATOM 1486 C CA . GLY A 1 200 ? -8.270 -0.513 -13.084 1.00 88.50 200 GLY A CA 1
ATOM 1487 C C . GLY A 1 200 ? -8.914 -1.022 -14.377 1.00 88.50 200 GLY A C 1
ATOM 1488 O O . GLY A 1 200 ? -8.891 -0.369 -15.425 1.00 88.50 200 GLY A O 1
ATOM 1489 N N . HIS A 1 201 ? -9.505 -2.215 -14.295 1.00 87.38 201 HIS A N 1
ATOM 1490 C CA . HIS A 1 201 ? -10.147 -2.929 -15.406 1.00 87.38 201 HIS A CA 1
ATOM 1491 C C . HIS A 1 201 ? -9.217 -3.166 -16.614 1.00 87.38 201 HIS A C 1
ATOM 1493 O O . HIS A 1 201 ? -9.638 -3.039 -17.765 1.00 87.38 201 HIS A O 1
ATOM 1499 N N . GLY A 1 202 ? -7.941 -3.469 -16.359 1.00 82.88 202 GLY A N 1
ATOM 1500 C CA . GLY A 1 202 ? -6.925 -3.731 -17.385 1.00 82.88 202 GLY A CA 1
ATOM 1501 C C . GLY A 1 202 ? -6.407 -2.483 -18.107 1.00 82.88 202 GLY A C 1
ATOM 1502 O O . GLY A 1 202 ? -5.701 -2.607 -19.103 1.00 82.88 202 GLY A O 1
ATOM 1503 N N . LYS A 1 203 ? -6.758 -1.274 -17.653 1.00 81.94 203 LYS A N 1
ATOM 1504 C CA . LYS A 1 203 ? -6.288 -0.027 -18.271 1.00 81.94 203 LYS A CA 1
ATOM 1505 C C . LYS A 1 203 ? -4.880 0.312 -17.799 1.00 81.94 203 LYS A C 1
ATOM 1507 O O . LYS A 1 203 ? -4.621 0.343 -16.597 1.00 81.94 203 LYS A O 1
ATOM 1512 N N . VAL A 1 204 ? -4.008 0.668 -18.742 1.00 79.94 204 VAL A N 1
ATOM 1513 C CA . VAL A 1 204 ? -2.709 1.276 -18.433 1.00 79.94 204 VAL A CA 1
ATOM 1514 C C . VAL A 1 204 ? -2.950 2.678 -17.845 1.00 79.94 204 VAL A C 1
ATOM 1516 O O . VAL A 1 204 ? -3.536 3.528 -18.522 1.00 79.94 204 VAL A O 1
ATOM 1519 N N . PRO A 1 205 ? -2.538 2.943 -16.596 1.00 85.06 205 PRO A N 1
ATOM 1520 C CA . PRO A 1 205 ? -2.797 4.208 -15.918 1.00 85.06 205 PRO A CA 1
ATOM 1521 C C . PRO A 1 205 ? -1.788 5.290 -16.326 1.00 85.06 205 PRO A C 1
ATOM 1523 O O . PRO A 1 205 ? -0.637 5.013 -16.661 1.00 85.06 205 PRO A O 1
ATOM 1526 N N . ALA A 1 206 ? -2.174 6.559 -16.193 1.00 87.88 206 ALA A N 1
ATOM 1527 C CA . ALA A 1 206 ? -1.189 7.637 -16.155 1.00 87.88 206 ALA A CA 1
ATOM 1528 C C . ALA A 1 206 ? -0.427 7.591 -14.817 1.00 87.88 206 ALA A C 1
ATOM 1530 O O . ALA A 1 206 ? -1.054 7.524 -13.762 1.00 87.88 206 ALA A O 1
ATOM 1531 N N . TYR A 1 207 ? 0.906 7.717 -14.821 1.00 86.94 207 TYR A N 1
ATOM 1532 C CA . TYR A 1 207 ? 1.711 7.720 -13.581 1.00 86.94 207 TYR A CA 1
ATOM 1533 C C . TYR A 1 207 ? 1.275 8.787 -12.566 1.00 86.94 207 TYR A C 1
ATOM 1535 O O . TYR A 1 207 ? 1.432 8.590 -11.362 1.00 86.94 207 TYR A O 1
ATOM 1543 N N . THR A 1 208 ? 0.701 9.896 -13.045 1.00 87.75 208 THR A N 1
ATOM 1544 C CA . THR A 1 208 ? 0.175 11.005 -12.235 1.00 87.75 208 THR A CA 1
ATOM 1545 C C . THR A 1 208 ? -1.279 10.822 -11.779 1.00 87.75 208 THR A C 1
ATOM 1547 O O . THR A 1 208 ? -1.813 11.698 -11.109 1.00 87.75 208 THR A O 1
ATOM 1550 N N . ALA A 1 209 ? -1.950 9.724 -12.142 1.00 89.69 209 ALA A N 1
ATOM 1551 C CA . ALA A 1 209 ? -3.343 9.476 -11.771 1.00 89.69 209 ALA A CA 1
ATOM 1552 C C . ALA A 1 209 ? -3.519 9.463 -10.242 1.00 89.69 209 ALA A C 1
ATOM 1554 O O . ALA A 1 209 ? -2.695 8.893 -9.520 1.00 89.69 209 ALA A O 1
ATOM 1555 N N . GLY A 1 210 ? -4.589 10.080 -9.739 1.00 90.12 210 GLY A N 1
ATOM 1556 C CA . GLY A 1 210 ? -4.912 10.115 -8.315 1.00 90.12 210 GLY A CA 1
ATOM 1557 C C . GLY A 1 210 ? -4.181 11.148 -7.456 1.00 90.12 210 GLY A C 1
ATOM 1558 O O . GLY A 1 210 ? -4.515 11.247 -6.278 1.00 90.12 210 GLY A O 1
ATOM 1559 N N . TYR A 1 211 ? -3.238 11.931 -7.994 1.00 89.62 211 TYR A N 1
ATOM 1560 C CA . TYR A 1 211 ? -2.611 13.055 -7.283 1.00 89.62 211 TYR A CA 1
ATOM 1561 C C . TYR A 1 211 ? -2.454 14.292 -8.176 1.00 89.62 211 TYR A C 1
ATOM 1563 O O . TYR A 1 211 ? -2.618 14.221 -9.390 1.00 89.62 211 TYR A O 1
ATOM 1571 N N . SER A 1 212 ? -2.170 15.443 -7.567 1.00 80.69 212 SER A N 1
ATOM 1572 C CA . SER A 1 212 ? -1.836 16.678 -8.282 1.00 80.69 212 SER A CA 1
ATOM 1573 C C . SER A 1 212 ? -0.594 17.334 -7.678 1.00 80.69 212 SER A C 1
ATOM 1575 O O . SER A 1 212 ? -0.218 17.049 -6.543 1.00 80.69 212 SER A O 1
ATOM 1577 N N . THR A 1 213 ? 0.062 18.193 -8.459 1.00 75.81 213 THR A N 1
ATOM 1578 C CA . THR A 1 213 ? 1.160 19.061 -8.002 1.00 75.81 213 THR A CA 1
ATOM 1579 C C . THR A 1 213 ? 0.672 20.431 -7.526 1.00 75.81 213 THR A C 1
ATOM 1581 O O . THR A 1 213 ? 1.450 21.174 -6.932 1.00 75.81 213 THR A O 1
ATOM 1584 N N . ASP A 1 214 ? -0.603 20.763 -7.755 1.00 73.00 214 ASP A N 1
ATOM 1585 C CA . ASP A 1 214 ? -1.311 21.753 -6.947 1.00 73.00 214 ASP A CA 1
ATOM 1586 C C . ASP A 1 214 ? -1.973 21.065 -5.738 1.00 73.00 214 ASP A C 1
ATOM 1588 O O . ASP A 1 214 ? -2.373 19.903 -5.813 1.00 73.00 214 ASP A O 1
ATOM 1592 N N . ASP A 1 215 ? -2.093 21.770 -4.607 1.00 71.94 215 ASP A N 1
ATOM 1593 C CA . ASP A 1 215 ? -2.617 21.235 -3.333 1.00 71.94 215 ASP A CA 1
ATOM 1594 C C . ASP A 1 215 ? -4.142 20.945 -3.358 1.00 71.94 215 ASP A C 1
ATOM 1596 O O . ASP A 1 215 ? -4.838 21.087 -2.354 1.00 71.94 215 ASP A O 1
ATOM 1600 N N . SER A 1 216 ? -4.702 20.579 -4.514 1.00 76.62 216 SER A N 1
ATOM 1601 C CA . SER A 1 216 ? -6.142 20.459 -4.764 1.00 76.62 216 SER A CA 1
ATOM 1602 C C . SER A 1 216 ? -6.778 19.176 -4.223 1.00 76.62 216 SER A C 1
ATOM 1604 O O . SER A 1 216 ? -7.960 19.191 -3.872 1.00 76.62 216 SER A O 1
ATOM 1606 N N . ASN A 1 217 ? -6.029 18.068 -4.151 1.00 82.06 217 ASN A N 1
ATOM 1607 C CA . ASN A 1 217 ? -6.551 16.767 -3.705 1.00 82.06 217 ASN A CA 1
ATOM 1608 C C . ASN A 1 217 ? -5.806 16.137 -2.512 1.00 82.06 217 ASN A C 1
ATOM 1610 O O . ASN A 1 217 ? -6.303 15.162 -1.946 1.00 82.06 217 ASN A O 1
ATOM 1614 N N . HIS A 1 218 ? -4.676 16.719 -2.096 1.00 92.50 218 HIS A N 1
ATOM 1615 C CA . HIS A 1 218 ? -3.833 16.291 -0.968 1.00 92.50 218 HIS A CA 1
ATOM 1616 C C . HIS A 1 218 ? -3.397 14.814 -0.980 1.00 92.50 218 HIS A C 1
ATOM 1618 O O . HIS A 1 218 ? -3.111 14.243 0.074 1.00 92.50 218 HIS A O 1
ATOM 1624 N N . TRP A 1 219 ? -3.334 14.183 -2.151 1.00 95.44 219 TRP A N 1
ATOM 1625 C CA . TRP A 1 219 ? -2.610 12.927 -2.317 1.00 95.44 219 TRP A CA 1
ATOM 1626 C C . TRP A 1 219 ? -1.184 13.240 -2.753 1.00 95.44 219 TRP A C 1
ATOM 1628 O O . TRP A 1 219 ? -0.962 14.086 -3.611 1.00 95.44 219 TRP A O 1
ATOM 1638 N N . THR A 1 220 ? -0.211 12.572 -2.143 1.00 93.94 220 THR A N 1
ATOM 1639 C CA . THR A 1 220 ? 1.215 12.793 -2.404 1.00 93.94 220 THR A CA 1
ATOM 1640 C C . THR A 1 220 ? 1.874 11.464 -2.756 1.00 93.94 220 THR A C 1
ATOM 1642 O O . THR A 1 220 ? 1.742 10.507 -1.982 1.00 93.94 220 THR A O 1
ATOM 1645 N N . PRO A 1 221 ? 2.563 11.351 -3.902 1.00 93.31 221 PRO A N 1
ATOM 1646 C CA . PRO A 1 221 ? 3.211 10.107 -4.282 1.00 93.31 221 PRO A CA 1
ATOM 1647 C C . PRO A 1 221 ? 4.409 9.845 -3.363 1.00 93.31 221 PRO A C 1
ATOM 1649 O O . PRO A 1 221 ? 5.159 10.758 -3.022 1.00 93.31 221 PRO A O 1
ATOM 1652 N N . GLN A 1 222 ? 4.543 8.601 -2.917 1.00 93.75 222 GLN A N 1
ATOM 1653 C CA . GLN A 1 222 ? 5.612 8.126 -2.047 1.00 93.75 222 GLN A CA 1
ATOM 1654 C C . GLN A 1 222 ? 6.599 7.272 -2.838 1.00 93.75 222 GLN A C 1
ATOM 1656 O O . GLN A 1 222 ? 6.228 6.592 -3.796 1.00 93.75 222 GLN A O 1
ATOM 1661 N N . GLY A 1 223 ? 7.849 7.313 -2.394 1.00 88.44 223 GLY A N 1
ATOM 1662 C CA . GLY A 1 223 ? 8.968 6.540 -2.914 1.00 88.44 223 GLY A CA 1
ATOM 1663 C C . GLY A 1 223 ? 9.979 6.254 -1.802 1.00 88.44 223 GLY A C 1
ATOM 1664 O O . GLY A 1 223 ? 9.620 6.360 -0.624 1.00 88.44 223 GLY A O 1
ATOM 1665 N N . PRO A 1 224 ? 11.239 5.942 -2.132 1.00 88.00 224 PRO A N 1
ATOM 1666 C CA . PRO A 1 224 ? 11.808 5.832 -3.482 1.00 88.00 224 PRO A CA 1
ATOM 1667 C C . PRO A 1 224 ? 11.392 4.537 -4.205 1.00 88.00 224 PRO A C 1
ATOM 1669 O O . PRO A 1 224 ? 11.016 3.568 -3.557 1.00 88.00 224 PRO A O 1
ATOM 1672 N N . LEU A 1 225 ? 11.493 4.494 -5.541 1.00 86.38 225 LEU A N 1
ATOM 1673 C CA . LEU A 1 225 ? 10.965 3.373 -6.343 1.00 86.38 225 LEU A CA 1
ATOM 1674 C C . LEU A 1 225 ? 11.589 2.004 -6.029 1.00 86.38 225 LEU A C 1
ATOM 1676 O O . LEU A 1 225 ? 10.881 1.011 -5.978 1.00 86.38 225 LEU A O 1
ATOM 1680 N N . PHE A 1 226 ? 12.885 1.941 -5.726 1.00 79.50 226 PHE A N 1
ATOM 1681 C CA . PHE A 1 226 ? 13.549 0.697 -5.298 1.00 79.50 226 PHE A CA 1
ATOM 1682 C C . PHE A 1 226 ? 13.091 0.191 -3.910 1.00 79.50 226 PHE A C 1
ATOM 1684 O O . PHE A 1 226 ? 13.648 -0.766 -3.386 1.00 79.50 226 PHE A O 1
ATOM 1691 N N . LEU A 1 227 ? 12.107 0.851 -3.291 1.00 83.62 227 LEU A N 1
ATOM 1692 C CA . LEU A 1 227 ? 11.495 0.487 -2.014 1.00 83.62 227 LEU A CA 1
ATOM 1693 C C . LEU A 1 227 ? 9.969 0.376 -2.134 1.00 83.62 227 LEU A C 1
ATOM 1695 O O . LEU A 1 227 ? 9.362 -0.561 -1.622 1.00 83.62 227 LEU A O 1
ATOM 1699 N N . GLN A 1 228 ? 9.331 1.368 -2.756 1.00 90.12 228 GLN A N 1
ATOM 1700 C CA . GLN A 1 228 ? 7.879 1.525 -2.762 1.00 90.12 228 GLN A CA 1
ATOM 1701 C C . GLN A 1 228 ? 7.409 2.520 -3.827 1.00 90.12 228 GLN A C 1
ATOM 1703 O O . GLN A 1 228 ? 8.113 3.466 -4.180 1.00 90.12 228 GLN A O 1
ATOM 1708 N N . ARG A 1 229 ? 6.161 2.365 -4.267 1.00 94.38 229 ARG A N 1
ATOM 1709 C CA . ARG A 1 229 ? 5.395 3.404 -4.963 1.00 94.38 229 ARG A CA 1
ATOM 1710 C C . ARG A 1 229 ? 3.945 3.311 -4.502 1.00 94.38 229 ARG A C 1
ATOM 1712 O O . ARG A 1 229 ? 3.334 2.267 -4.666 1.00 94.38 229 ARG A O 1
ATOM 1719 N N . TYR A 1 230 ? 3.397 4.365 -3.906 1.00 97.00 230 TYR A N 1
ATOM 1720 C CA . TYR A 1 230 ? 1.968 4.481 -3.564 1.00 97.00 230 TYR A CA 1
ATOM 1721 C C . TYR A 1 230 ? 1.593 5.950 -3.356 1.00 97.00 230 TYR A C 1
ATOM 1723 O O . TYR A 1 230 ? 2.473 6.807 -3.288 1.00 97.00 230 TYR A O 1
ATOM 1731 N N . LEU A 1 231 ? 0.304 6.275 -3.235 1.00 97.50 231 LEU A N 1
ATOM 1732 C CA . LEU A 1 231 ? -0.126 7.614 -2.822 1.00 97.50 231 LEU A CA 1
ATOM 1733 C C . LEU A 1 231 ? -0.466 7.641 -1.334 1.00 97.50 231 LEU A C 1
ATOM 1735 O O . LEU A 1 231 ? -1.251 6.823 -0.860 1.00 97.50 231 LEU A O 1
ATOM 1739 N N . ARG A 1 232 ? 0.066 8.628 -0.610 1.00 97.12 232 ARG A N 1
ATOM 1740 C CA . ARG A 1 232 ? -0.302 8.930 0.778 1.00 97.12 232 ARG A CA 1
ATOM 1741 C C . ARG A 1 232 ? -1.163 10.181 0.839 1.00 97.12 232 ARG A C 1
ATOM 1743 O O . ARG A 1 232 ? -0.786 11.211 0.274 1.00 97.12 232 ARG A O 1
ATOM 1750 N N . TYR A 1 233 ? -2.278 10.114 1.556 1.00 96.88 233 TYR A N 1
ATOM 1751 C CA . TYR A 1 233 ? -3.097 11.291 1.827 1.00 96.88 233 TYR A CA 1
ATOM 1752 C C . TYR A 1 233 ? -2.471 12.141 2.941 1.00 96.88 233 TYR A C 1
ATOM 1754 O O . TYR A 1 233 ? -2.085 11.622 3.988 1.00 96.88 233 TYR A O 1
ATOM 1762 N N . THR A 1 234 ? -2.364 13.450 2.715 1.00 93.31 234 THR A N 1
ATOM 1763 C CA . THR A 1 234 ? -1.776 14.432 3.648 1.00 93.31 234 THR A CA 1
ATOM 1764 C C . THR A 1 234 ? -2.749 15.545 4.040 1.00 93.31 234 THR A C 1
ATOM 1766 O O . THR A 1 234 ? -2.389 16.454 4.788 1.00 93.31 234 THR A O 1
ATOM 1769 N N . GLY A 1 235 ? -3.986 15.495 3.538 1.00 91.44 235 GLY A N 1
ATOM 1770 C CA . GLY A 1 235 ? -5.013 16.489 3.828 1.00 91.44 235 GLY A CA 1
ATOM 1771 C C . GLY A 1 235 ? -5.663 16.298 5.199 1.00 91.44 235 GLY A C 1
ATOM 1772 O O . GLY A 1 235 ? -5.523 15.270 5.858 1.00 91.44 235 GLY A O 1
ATOM 1773 N N . ALA A 1 236 ? -6.426 17.302 5.629 1.00 89.31 236 ALA A N 1
ATOM 1774 C CA . ALA A 1 236 ? -7.172 17.224 6.879 1.00 89.31 236 ALA A CA 1
ATOM 1775 C C . ALA A 1 236 ? -8.385 16.281 6.777 1.00 89.31 236 ALA A C 1
ATOM 1777 O O . ALA A 1 236 ? -9.060 16.208 5.744 1.00 89.31 236 ALA A O 1
ATOM 1778 N N . ALA A 1 237 ? -8.731 15.649 7.899 1.00 87.06 237 ALA A N 1
ATOM 1779 C CA . ALA A 1 237 ? -10.009 14.968 8.077 1.00 87.06 237 ALA A CA 1
ATOM 1780 C C . ALA A 1 237 ? -11.216 15.946 7.947 1.00 87.06 237 ALA A C 1
ATOM 1782 O O . ALA A 1 237 ? -11.054 17.169 8.051 1.00 87.06 237 ALA A O 1
ATOM 1783 N N . PRO A 1 238 ? -12.440 15.436 7.710 1.00 84.81 238 PRO A N 1
ATOM 1784 C CA . PRO A 1 238 ? -13.693 16.176 7.819 1.00 84.81 238 PRO A CA 1
ATOM 1785 C C . PRO A 1 238 ? -13.831 16.911 9.152 1.00 84.81 238 PRO A C 1
ATOM 1787 O O . PRO A 1 238 ? -13.540 16.355 10.211 1.00 84.81 238 PRO A O 1
ATOM 1790 N N . ALA A 1 239 ? -14.341 18.144 9.121 1.00 84.31 239 ALA A N 1
ATOM 1791 C CA . ALA A 1 239 ? -14.725 18.832 10.346 1.00 84.31 239 ALA A CA 1
ATOM 1792 C C . ALA A 1 239 ? -15.887 18.092 11.031 1.00 84.31 239 ALA A C 1
ATOM 1794 O O . ALA A 1 239 ? -16.732 17.495 10.363 1.00 84.31 239 ALA A O 1
ATOM 1795 N N . ALA A 1 240 ? -16.011 18.192 12.357 1.00 82.38 240 ALA A N 1
ATOM 1796 C CA . ALA A 1 240 ? -17.076 17.511 13.108 1.00 82.38 240 ALA A CA 1
ATOM 1797 C C . ALA A 1 240 ? -18.500 17.816 12.583 1.00 82.38 240 ALA A C 1
ATOM 1799 O O . ALA A 1 240 ? -19.379 16.959 12.618 1.00 82.38 240 ALA A O 1
ATOM 1800 N N . SER A 1 241 ? -18.728 19.013 12.031 1.00 81.38 241 SER A N 1
ATOM 1801 C CA . SER A 1 241 ? -20.000 19.408 11.406 1.00 81.38 241 SER A CA 1
ATOM 1802 C C . SER A 1 241 ? -20.247 18.797 10.017 1.00 81.38 241 SER A C 1
ATOM 1804 O O . SER A 1 241 ? -21.388 18.786 9.558 1.00 81.38 241 SER A O 1
ATOM 1806 N N . GLU A 1 242 ? -19.211 18.296 9.341 1.00 81.56 242 GLU A N 1
ATOM 1807 C CA . GLU A 1 242 ? -19.318 17.445 8.150 1.00 81.56 242 GLU A CA 1
ATOM 1808 C C . GLU A 1 242 ? -19.580 15.993 8.560 1.00 81.56 242 GLU A C 1
ATOM 1810 O O . GLU A 1 242 ? -20.494 15.377 8.022 1.00 81.56 242 GLU A O 1
ATOM 1815 N N . VAL A 1 243 ? -18.858 15.479 9.564 1.00 81.88 243 VAL A N 1
ATOM 1816 C CA . VAL A 1 243 ? -19.056 14.125 10.121 1.00 81.88 243 VAL A CA 1
ATOM 1817 C C . VAL A 1 243 ? -20.499 13.932 10.590 1.00 81.88 243 VAL A C 1
ATOM 1819 O O . VAL A 1 243 ? -21.141 12.964 10.198 1.00 81.88 243 VAL A O 1
ATOM 1822 N N . LEU A 1 244 ? -21.050 14.897 11.333 1.00 79.12 244 LEU A N 1
ATOM 1823 C CA . LEU A 1 244 ? -22.452 14.891 11.766 1.00 79.12 244 LEU A CA 1
ATOM 1824 C C . LEU A 1 244 ? -23.444 14.828 10.593 1.00 79.12 244 LEU A C 1
ATOM 1826 O O . LEU A 1 244 ? -24.462 14.152 10.701 1.00 79.12 244 LEU A O 1
ATOM 1830 N N . LYS A 1 245 ? -23.149 15.499 9.467 1.00 77.38 245 LYS A N 1
ATOM 1831 C CA . LYS A 1 245 ? -23.989 15.450 8.255 1.00 77.38 245 LYS A CA 1
ATOM 1832 C C . LYS A 1 245 ? -23.866 14.115 7.532 1.00 77.38 245 LYS A C 1
ATOM 1834 O O . LYS A 1 245 ? -24.876 13.602 7.057 1.00 77.38 245 LYS A O 1
ATOM 1839 N N . LEU A 1 246 ? -22.654 13.560 7.457 1.00 73.62 246 LEU A N 1
ATOM 1840 C CA . LEU A 1 246 ? -22.406 12.232 6.900 1.00 73.62 246 LEU A CA 1
ATOM 1841 C C . LEU A 1 246 ? -23.190 11.194 7.703 1.00 73.62 246 LEU A C 1
ATOM 1843 O O . LEU A 1 246 ? -24.076 10.555 7.144 1.00 73.62 246 LEU A O 1
ATOM 1847 N N . GLN A 1 247 ? -22.977 11.133 9.018 1.00 72.19 247 GLN A N 1
ATOM 1848 C CA . GLN A 1 247 ? -23.690 10.236 9.930 1.00 72.19 247 GLN A CA 1
ATOM 1849 C C . GLN A 1 247 ? -25.216 10.387 9.820 1.00 72.19 247 GLN A C 1
ATOM 1851 O O . GLN A 1 247 ? -25.899 9.381 9.645 1.00 72.19 247 GLN A O 1
ATOM 1856 N N . SER A 1 248 ? -25.765 11.612 9.817 1.00 70.31 248 SER A N 1
ATOM 1857 C CA . SER A 1 248 ? -27.218 11.798 9.669 1.00 70.31 248 SER A CA 1
ATOM 1858 C C . SER A 1 248 ? -27.746 11.348 8.300 1.00 70.31 248 SER A C 1
ATOM 1860 O O . SER A 1 248 ? -28.768 10.669 8.226 1.00 70.31 248 SER A O 1
ATOM 1862 N N . SER A 1 249 ? -27.036 11.665 7.210 1.00 65.69 249 SER A N 1
ATOM 1863 C CA . SER A 1 249 ? -27.443 11.243 5.859 1.00 65.69 249 SER A CA 1
ATOM 1864 C C . SER A 1 249 ? -27.345 9.727 5.648 1.00 65.69 249 SER A C 1
ATOM 1866 O O . SER A 1 249 ? -28.131 9.160 4.894 1.00 65.69 249 SER A O 1
ATOM 1868 N N . LEU A 1 250 ? -26.432 9.060 6.362 1.00 60.75 250 LEU A N 1
ATOM 1869 C CA . LEU A 1 250 ? -26.274 7.606 6.360 1.00 60.75 250 LEU A CA 1
ATOM 1870 C C . LEU A 1 250 ? -27.325 6.900 7.238 1.00 60.75 250 LEU A C 1
ATOM 1872 O O . LEU A 1 250 ? -27.673 5.755 6.956 1.00 60.75 250 LEU A O 1
ATOM 1876 N N . THR A 1 251 ? -27.887 7.561 8.261 1.00 54.59 251 THR A N 1
ATOM 1877 C CA . THR A 1 251 ? -28.991 6.989 9.060 1.00 54.59 251 THR A CA 1
ATOM 1878 C C . THR A 1 251 ? -30.347 6.993 8.352 1.00 54.59 251 THR A C 1
ATOM 1880 O O . THR A 1 251 ? -31.160 6.106 8.622 1.00 54.59 251 THR A O 1
ATOM 1883 N N . ASP A 1 252 ? -30.580 7.925 7.423 1.00 47.22 252 ASP A N 1
ATOM 1884 C CA . ASP A 1 252 ? -31.817 7.990 6.624 1.00 47.22 252 ASP A CA 1
ATOM 1885 C C . ASP A 1 252 ? -31.860 6.933 5.496 1.00 47.22 252 ASP A C 1
ATOM 1887 O O . ASP A 1 252 ? -32.920 6.648 4.938 1.00 47.22 252 ASP A O 1
ATOM 1891 N N . ALA A 1 253 ? -30.731 6.288 5.181 1.00 45.03 253 ALA A N 1
ATOM 1892 C CA . ALA A 1 253 ? -30.584 5.330 4.082 1.00 45.03 253 ALA A CA 1
ATOM 1893 C C . ALA A 1 253 ? -31.141 3.913 4.371 1.00 45.03 253 ALA A C 1
ATOM 1895 O O . ALA A 1 253 ? -30.658 2.929 3.814 1.00 45.03 253 ALA A O 1
ATOM 1896 N N . LYS A 1 254 ? -32.165 3.771 5.227 1.00 37.28 254 LYS A N 1
ATOM 1897 C CA . LYS A 1 254 ? -32.778 2.458 5.532 1.00 37.28 254 LYS A CA 1
ATOM 1898 C C . LYS A 1 254 ? -33.644 1.871 4.408 1.00 37.28 254 LYS A C 1
ATOM 1900 O O . LYS A 1 254 ? -33.935 0.681 4.462 1.00 37.28 254 LYS A O 1
ATOM 1905 N N . ASP A 1 255 ? -33.989 2.656 3.386 1.00 38.75 255 ASP A N 1
ATOM 1906 C CA . ASP A 1 255 ? -34.783 2.223 2.225 1.00 38.75 255 ASP A CA 1
ATOM 1907 C C . ASP A 1 255 ? -33.968 2.236 0.913 1.00 38.75 255 ASP A C 1
ATOM 1909 O O . ASP A 1 255 ? -34.276 2.957 -0.044 1.00 38.75 255 ASP A O 1
ATOM 1913 N N . VAL A 1 256 ? -32.934 1.389 0.823 1.00 42.06 256 VAL A N 1
ATOM 1914 C CA . VAL A 1 256 ? -32.226 1.106 -0.446 1.00 42.06 256 VAL A CA 1
ATOM 1915 C C . VAL A 1 256 ? -33.085 0.203 -1.347 1.00 42.06 256 VAL A C 1
ATOM 1917 O O . VAL A 1 256 ? -32.745 -0.944 -1.617 1.00 42.06 256 VAL A O 1
ATOM 1920 N N . ASN A 1 257 ? -34.236 0.711 -1.810 1.00 33.09 257 ASN A N 1
ATOM 1921 C CA . ASN A 1 257 ? -34.935 0.140 -2.972 1.00 33.09 257 ASN A CA 1
ATOM 1922 C C . ASN A 1 257 ? -35.875 1.100 -3.738 1.00 33.09 257 ASN A C 1
ATOM 1924 O O . ASN A 1 257 ? -36.663 0.656 -4.572 1.00 33.09 257 ASN A O 1
ATOM 1928 N N . THR A 1 258 ? -35.827 2.418 -3.498 1.00 32.81 258 THR A N 1
ATOM 1929 C CA . THR A 1 258 ? -36.589 3.391 -4.309 1.00 32.81 258 THR A CA 1
ATOM 1930 C C . THR A 1 258 ? -35.744 4.592 -4.723 1.00 32.81 258 THR A C 1
ATOM 1932 O O . THR A 1 258 ? -35.767 5.648 -4.089 1.00 32.81 258 THR A O 1
ATOM 1935 N N . THR A 1 259 ? -35.032 4.459 -5.844 1.00 34.88 259 THR A N 1
ATOM 1936 C CA . THR A 1 259 ? -34.362 5.577 -6.522 1.00 34.88 259 THR A CA 1
ATOM 1937 C C . THR A 1 259 ? -35.390 6.537 -7.123 1.00 34.88 259 THR A C 1
ATOM 1939 O O . THR A 1 259 ? -35.939 6.335 -8.207 1.00 34.88 259 THR A O 1
ATOM 1942 N N . LYS A 1 260 ? -35.658 7.641 -6.421 1.00 30.17 260 LYS A N 1
ATOM 1943 C CA . LYS A 1 260 ? -36.500 8.721 -6.946 1.00 30.17 260 LYS A CA 1
ATOM 1944 C C . LYS A 1 260 ? -35.681 9.563 -7.931 1.00 30.17 260 LYS A C 1
ATOM 1946 O O . LYS A 1 260 ? -34.952 10.468 -7.531 1.00 30.17 260 LYS A O 1
ATOM 1951 N N . ALA A 1 261 ? -35.781 9.241 -9.221 1.00 32.94 261 ALA A N 1
ATOM 1952 C CA . ALA A 1 261 ? -35.082 9.956 -10.288 1.00 32.94 261 ALA A CA 1
ATOM 1953 C C . ALA A 1 261 ? -35.434 11.459 -10.270 1.00 32.94 261 ALA A C 1
ATOM 1955 O O . ALA A 1 261 ? -36.589 11.829 -10.484 1.00 32.94 261 ALA A O 1
ATOM 1956 N N . GLY A 1 262 ? -34.445 12.318 -10.000 1.00 32.78 262 GLY A N 1
ATOM 1957 C CA . GLY A 1 262 ? -34.621 13.777 -9.984 1.00 32.78 262 GLY A CA 1
ATOM 1958 C C . GLY A 1 262 ? -33.799 14.544 -8.943 1.00 32.78 262 GLY A C 1
ATOM 1959 O O . GLY A 1 262 ? -33.673 15.758 -9.071 1.00 32.78 262 GLY A O 1
ATOM 1960 N N . ALA A 1 263 ? -33.217 13.877 -7.941 1.00 33.62 263 ALA A N 1
ATOM 1961 C CA . ALA A 1 263 ? -32.210 14.499 -7.082 1.00 33.62 263 ALA A CA 1
ATOM 1962 C C . ALA A 1 263 ? -30.833 14.446 -7.762 1.00 33.62 263 ALA A C 1
ATOM 1964 O O . ALA A 1 263 ? -30.404 13.378 -8.201 1.00 33.62 263 ALA A O 1
ATOM 1965 N N . THR A 1 264 ? -30.129 15.580 -7.826 1.00 28.84 264 THR A N 1
ATOM 1966 C CA . THR A 1 264 ? -28.692 15.592 -8.134 1.00 28.84 264 THR A CA 1
ATOM 1967 C C . THR A 1 264 ? -27.983 14.720 -7.094 1.00 28.84 264 THR A C 1
ATOM 1969 O O . THR A 1 264 ? -28.217 14.950 -5.903 1.00 28.84 264 THR A O 1
ATOM 1972 N N . PRO A 1 265 ? -27.147 13.738 -7.483 1.00 35.00 265 PRO A N 1
ATOM 1973 C CA . PRO A 1 265 ? -26.395 12.957 -6.512 1.00 35.00 265 PRO A CA 1
ATOM 1974 C C . PRO A 1 265 ? -25.576 13.897 -5.618 1.00 35.00 265 PRO A C 1
ATOM 1976 O O . PRO A 1 265 ? -24.970 14.836 -6.148 1.00 35.00 265 PRO A O 1
ATOM 1979 N N . PRO A 1 266 ? -25.545 13.698 -4.287 1.00 47.59 266 PRO A N 1
ATOM 1980 C CA . PRO A 1 266 ? -24.580 14.404 -3.460 1.00 47.59 266 PRO A CA 1
ATOM 1981 C C . PRO A 1 266 ? -23.182 14.058 -3.976 1.00 47.59 266 PRO A C 1
ATOM 1983 O O . PRO A 1 266 ? -22.892 12.886 -4.223 1.00 47.59 266 PRO A O 1
ATOM 1986 N N . THR A 1 267 ? -22.327 15.065 -4.170 1.00 52.19 267 THR A N 1
ATOM 1987 C CA . THR A 1 267 ? -20.938 14.830 -4.579 1.00 52.19 267 THR A CA 1
ATOM 1988 C C . THR A 1 267 ? -20.306 13.849 -3.588 1.00 52.19 267 THR A C 1
ATOM 1990 O O . THR A 1 267 ? -20.354 14.132 -2.385 1.00 52.19 267 THR A O 1
ATOM 1993 N N . PRO A 1 268 ? -19.753 12.705 -4.039 1.00 60.47 268 PRO A N 1
ATOM 1994 C CA . PRO A 1 268 ? -19.146 11.747 -3.128 1.00 60.47 268 PRO A CA 1
ATOM 1995 C C . PRO A 1 268 ? -18.039 12.443 -2.334 1.00 60.47 268 PRO A C 1
ATOM 1997 O O . PRO A 1 268 ? -17.268 13.241 -2.873 1.00 60.47 268 PRO A O 1
ATOM 2000 N N . SER A 1 269 ? -17.996 12.182 -1.028 1.00 74.56 269 SER A N 1
ATOM 2001 C CA . SER A 1 269 ? -16.939 12.732 -0.177 1.00 74.56 269 SER A CA 1
ATOM 2002 C C . SER A 1 269 ? -15.591 12.167 -0.609 1.00 74.56 269 SER A C 1
ATOM 2004 O O . SER A 1 269 ? -15.516 11.007 -0.994 1.00 74.56 269 SER A O 1
ATOM 2006 N N . SER A 1 270 ? -14.522 12.965 -0.543 1.00 90.00 270 SER A N 1
ATOM 2007 C CA . SER A 1 270 ? -13.181 12.487 -0.913 1.00 90.00 270 SER A CA 1
ATOM 2008 C C . SER A 1 270 ? -12.807 11.244 -0.088 1.00 90.00 270 SER A C 1
ATOM 2010 O O . SER A 1 270 ? -12.881 11.320 1.145 1.00 90.00 270 SER A O 1
ATOM 2012 N N . PRO A 1 271 ? -12.370 10.130 -0.714 1.00 94.81 271 PRO A N 1
ATOM 2013 C CA . PRO A 1 271 ? -12.008 8.918 0.019 1.00 94.81 271 PRO A CA 1
ATOM 2014 C C . PRO A 1 271 ? -10.862 9.186 0.998 1.00 94.81 271 PRO A C 1
ATOM 2016 O O . PRO A 1 271 ? -10.909 8.717 2.129 1.00 94.81 271 PRO A O 1
ATOM 2019 N N . GLY A 1 272 ? -9.904 10.046 0.628 1.00 95.69 272 GLY A N 1
ATOM 2020 C CA . GLY A 1 272 ? -8.821 10.473 1.519 1.00 95.69 272 GLY A CA 1
ATOM 2021 C C . GLY A 1 272 ? -9.331 11.169 2.782 1.00 95.69 272 GLY A C 1
ATOM 2022 O O . GLY A 1 272 ? -8.859 10.870 3.872 1.00 95.69 272 GLY A O 1
ATOM 2023 N N . ARG A 1 273 ? -10.368 12.016 2.675 1.00 94.81 273 ARG A N 1
ATOM 2024 C CA . ARG A 1 273 ? -11.008 12.640 3.850 1.00 94.81 273 ARG A CA 1
ATOM 2025 C C . ARG A 1 273 ? -11.703 11.599 4.731 1.00 94.81 273 ARG A C 1
ATOM 2027 O O . ARG A 1 273 ? -11.527 11.629 5.945 1.00 94.81 273 ARG A O 1
ATOM 2034 N N . LEU A 1 274 ? -12.475 10.681 4.146 1.00 95.38 274 LEU A N 1
ATOM 2035 C CA . LEU A 1 274 ? -13.170 9.636 4.911 1.00 95.38 274 LEU A CA 1
ATOM 2036 C C . LEU A 1 274 ? -12.169 8.733 5.651 1.00 95.38 274 LEU A C 1
ATOM 2038 O O . LEU A 1 274 ? -12.292 8.542 6.859 1.00 95.38 274 LEU A O 1
ATOM 2042 N N . LEU A 1 275 ? -11.135 8.260 4.953 1.00 97.62 275 LEU A N 1
ATOM 2043 C CA . LEU A 1 275 ? -10.075 7.429 5.525 1.00 97.62 275 LEU A CA 1
ATOM 2044 C C . LEU A 1 275 ? -9.242 8.194 6.564 1.00 97.62 275 LEU A C 1
ATOM 2046 O O . LEU A 1 275 ? -8.934 7.631 7.608 1.00 97.62 275 LEU A O 1
ATOM 2050 N N . ALA A 1 276 ? -8.961 9.487 6.365 1.00 96.62 276 ALA A N 1
ATOM 2051 C CA . ALA A 1 276 ? -8.312 10.325 7.378 1.00 96.62 276 ALA A CA 1
ATOM 2052 C C . ALA A 1 276 ? -9.179 10.516 8.632 1.00 96.62 276 ALA A C 1
ATOM 2054 O O . ALA A 1 276 ? -8.647 10.679 9.730 1.00 96.62 276 ALA A O 1
ATOM 2055 N N . HIS A 1 277 ? -10.512 10.470 8.513 1.00 96.06 277 HIS A N 1
ATOM 2056 C CA . HIS A 1 277 ? -11.378 10.444 9.690 1.00 96.06 277 HIS A CA 1
ATOM 2057 C C . HIS A 1 277 ? -11.239 9.131 10.461 1.00 96.06 277 HIS A C 1
ATOM 2059 O O . HIS A 1 277 ? -11.076 9.160 11.674 1.00 96.06 277 HIS A O 1
ATOM 2065 N N . VAL A 1 278 ? -11.233 7.989 9.768 1.00 97.12 278 VAL A N 1
ATOM 2066 C CA . VAL A 1 278 ? -10.986 6.683 10.398 1.00 97.12 278 VAL A CA 1
ATOM 2067 C C . VAL A 1 278 ? -9.578 6.631 11.013 1.00 97.12 278 VAL A C 1
ATOM 2069 O O . VAL A 1 278 ? -9.415 6.164 12.137 1.00 97.12 278 VAL A O 1
ATOM 2072 N N . GLN A 1 279 ? -8.574 7.203 10.346 1.00 97.06 279 GLN A N 1
ATOM 2073 C CA . GLN A 1 279 ? -7.220 7.346 10.882 1.00 97.06 279 GLN A CA 1
ATOM 2074 C C . GLN A 1 279 ? -7.212 8.116 12.216 1.00 97.06 279 GLN A C 1
ATOM 2076 O O . GLN A 1 279 ? -6.713 7.623 13.225 1.00 97.06 279 GLN A O 1
ATOM 2081 N N . THR A 1 280 ? -7.786 9.322 12.222 1.00 95.25 280 THR A N 1
ATOM 2082 C CA . THR A 1 280 ? -7.634 10.282 13.331 1.00 95.25 280 THR A CA 1
ATOM 2083 C C . THR A 1 280 ? -8.642 10.113 14.466 1.00 95.25 280 THR A C 1
ATOM 2085 O O . THR A 1 280 ? -8.314 10.400 15.613 1.00 95.25 280 THR A O 1
ATOM 2088 N N . ALA A 1 281 ? -9.863 9.661 14.171 1.00 95.31 281 ALA A N 1
ATOM 2089 C CA . ALA A 1 281 ? -10.941 9.528 15.151 1.00 95.31 281 ALA A CA 1
ATOM 2090 C C . ALA A 1 281 ? -11.174 8.086 15.627 1.00 95.31 281 ALA A C 1
ATOM 2092 O O . ALA A 1 281 ? -11.733 7.913 16.708 1.00 95.31 281 ALA A O 1
ATOM 2093 N N . LEU A 1 282 ? -10.741 7.070 14.863 1.00 97.19 282 LEU A N 1
ATOM 2094 C CA . LEU A 1 282 ? -10.768 5.671 15.298 1.00 97.19 282 LEU A CA 1
ATOM 2095 C C . LEU A 1 282 ? -9.376 5.186 15.712 1.00 97.19 282 LEU A C 1
ATOM 2097 O O . LEU A 1 282 ? -9.124 5.076 16.907 1.00 97.19 282 LEU A O 1
ATOM 2101 N N . VAL A 1 283 ? -8.473 4.890 14.773 1.00 95.81 283 VAL A N 1
ATOM 2102 C CA . VAL A 1 283 ? -7.276 4.074 15.088 1.00 95.81 283 VAL A CA 1
ATOM 2103 C C . VAL A 1 283 ? -6.225 4.798 15.940 1.00 95.81 283 VAL A C 1
ATOM 2105 O O . VAL A 1 283 ? -5.486 4.157 16.684 1.00 95.81 283 VAL A O 1
ATOM 2108 N N . GLN A 1 284 ? -6.191 6.133 15.898 1.00 95.06 284 GLN A N 1
ATOM 2109 C CA . GLN A 1 284 ? -5.391 6.964 16.811 1.00 95.06 284 GLN A CA 1
ATOM 2110 C C . GLN A 1 284 ? -6.084 7.258 18.159 1.00 95.06 284 GLN A C 1
ATOM 2112 O O . GLN A 1 284 ? -5.511 7.950 18.999 1.00 95.06 284 GLN A O 1
ATOM 2117 N N . SER A 1 285 ? -7.310 6.775 18.394 1.00 96.06 285 SER A N 1
ATOM 2118 C CA . SER A 1 285 ? -8.021 7.027 19.654 1.00 96.06 285 SER A CA 1
ATOM 2119 C C . SER A 1 285 ? -7.545 6.098 20.787 1.00 96.06 285 SER A C 1
ATOM 2121 O O . SER A 1 285 ? -7.326 4.907 20.543 1.00 96.06 285 SER A O 1
ATOM 2123 N N . PRO A 1 286 ? -7.469 6.578 22.047 1.00 95.75 286 PRO A N 1
ATOM 2124 C CA . PRO A 1 286 ? -7.166 5.724 23.201 1.00 95.75 286 PRO A CA 1
ATOM 2125 C C . PRO A 1 286 ? -8.143 4.549 23.353 1.00 95.75 286 PRO A C 1
ATOM 2127 O O . PRO A 1 286 ? -7.730 3.431 23.645 1.00 95.75 286 PRO A O 1
ATOM 2130 N N . ALA A 1 287 ? -9.428 4.774 23.054 1.00 97.06 287 ALA A N 1
ATOM 2131 C CA . ALA A 1 287 ? -10.453 3.733 23.077 1.00 97.06 287 ALA A CA 1
ATOM 2132 C C . ALA A 1 287 ? -10.142 2.590 22.091 1.00 97.06 287 ALA A C 1
ATOM 2134 O O . ALA A 1 287 ? -10.326 1.422 22.427 1.00 97.06 287 ALA A O 1
ATOM 2135 N N . PHE A 1 288 ? -9.641 2.904 20.888 1.00 97.75 288 PHE A N 1
ATOM 2136 C CA . PHE A 1 288 ? -9.238 1.882 19.918 1.00 97.75 288 PHE A CA 1
ATOM 2137 C C . PHE A 1 288 ? -7.955 1.168 20.337 1.00 97.75 288 PHE A C 1
ATOM 2139 O O . PHE A 1 288 ? -7.861 -0.041 20.175 1.00 97.75 288 PHE A O 1
ATOM 2146 N N . VAL A 1 289 ? -6.990 1.882 20.919 1.00 96.94 289 VAL A N 1
ATOM 2147 C CA . VAL A 1 289 ? -5.772 1.280 21.486 1.00 96.94 289 VAL A CA 1
ATOM 2148 C C . VAL A 1 289 ? -6.115 0.279 22.597 1.00 96.94 289 VAL A C 1
ATOM 2150 O O . VAL A 1 289 ? -5.565 -0.824 22.624 1.00 96.94 289 VAL A O 1
ATOM 2153 N N . LYS A 1 290 ? -7.058 0.616 23.485 1.00 97.12 290 LYS A N 1
ATOM 2154 C CA . LYS A 1 290 ? -7.558 -0.296 24.523 1.00 97.12 290 LYS A CA 1
ATOM 2155 C C . LYS A 1 290 ? -8.323 -1.469 23.911 1.00 97.12 290 LYS A C 1
ATOM 2157 O O . LYS A 1 290 ? -8.029 -2.609 24.248 1.00 97.12 290 LYS A O 1
ATOM 2162 N N . TRP A 1 291 ? -9.217 -1.221 22.946 1.00 97.94 291 TRP A N 1
ATOM 2163 C CA . TRP A 1 291 ? -9.898 -2.278 22.181 1.00 97.94 291 TRP A CA 1
ATOM 2164 C C . TRP A 1 291 ? -8.900 -3.242 21.524 1.00 97.94 291 TRP A C 1
ATOM 2166 O O . TRP A 1 291 ? -9.052 -4.450 21.655 1.00 97.94 291 TRP A O 1
ATOM 2176 N N . LEU A 1 292 ? -7.844 -2.722 20.893 1.00 97.44 292 LEU A N 1
ATOM 2177 C CA . LEU A 1 292 ? -6.791 -3.503 20.247 1.00 97.44 292 LEU A CA 1
ATOM 2178 C C . LEU A 1 292 ? -6.020 -4.342 21.269 1.00 97.44 292 LEU A C 1
ATOM 2180 O O . LEU A 1 292 ? -5.755 -5.517 21.023 1.00 97.44 292 LEU A O 1
ATOM 2184 N N . SER A 1 293 ? -5.711 -3.763 22.429 1.00 96.69 293 SER A N 1
ATOM 2185 C CA . SER A 1 293 ? -5.021 -4.459 23.520 1.00 96.69 293 SER A CA 1
ATOM 2186 C C . SER A 1 293 ? -5.873 -5.595 24.094 1.00 96.69 293 SER A C 1
ATOM 2188 O O . SER A 1 293 ? -5.372 -6.692 24.322 1.00 96.69 293 SER A O 1
ATOM 2190 N N . LEU A 1 294 ? -7.185 -5.379 24.243 1.00 97.19 294 LEU A N 1
ATOM 2191 C CA . LEU A 1 294 ? -8.140 -6.421 24.634 1.00 97.19 294 LEU A CA 1
ATOM 2192 C C . LEU A 1 294 ? -8.318 -7.484 23.538 1.00 97.19 294 LEU A C 1
ATOM 2194 O O . LEU A 1 294 ? -8.408 -8.664 23.853 1.00 97.19 294 LEU A O 1
ATOM 2198 N N . ALA A 1 295 ? -8.319 -7.100 22.262 1.00 97.25 295 ALA A N 1
ATOM 2199 C CA . ALA A 1 295 ? -8.466 -8.018 21.133 1.00 97.25 295 ALA A CA 1
ATOM 2200 C C . ALA A 1 295 ? -7.224 -8.891 20.879 1.00 97.25 295 ALA A C 1
A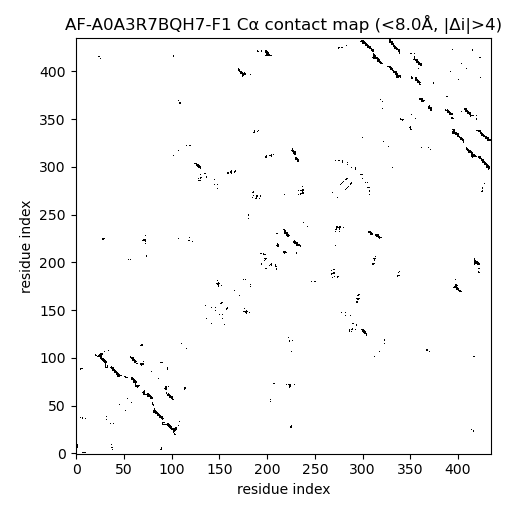TOM 2202 O O . ALA A 1 295 ? -7.336 -9.931 20.247 1.00 97.25 295 ALA A O 1
ATOM 2203 N N . THR A 1 296 ? -6.037 -8.484 21.336 1.00 96.56 296 THR A N 1
ATOM 2204 C CA . THR A 1 296 ? -4.765 -9.166 21.010 1.00 96.56 296 THR A CA 1
ATOM 2205 C C . THR A 1 296 ? -4.010 -9.694 22.230 1.00 96.56 296 THR A C 1
ATOM 2207 O O . THR A 1 296 ? -3.187 -10.598 22.105 1.00 96.56 296 THR A O 1
ATOM 2210 N N . GLY A 1 297 ? -4.272 -9.150 23.421 1.00 94.56 297 GLY A N 1
ATOM 2211 C CA . GLY A 1 297 ? -3.526 -9.443 24.646 1.00 94.56 297 GLY A CA 1
ATOM 2212 C C . GLY A 1 297 ? -2.145 -8.778 24.731 1.00 94.56 297 GLY A C 1
ATOM 2213 O O . GLY A 1 297 ? -1.423 -9.031 25.694 1.00 94.56 297 GLY A O 1
ATOM 2214 N N . VAL A 1 298 ? -1.765 -7.929 23.767 1.00 92.88 298 VAL A N 1
ATOM 2215 C CA . VAL A 1 298 ? -0.519 -7.140 23.816 1.00 92.88 298 VAL A CA 1
ATOM 2216 C C . VAL A 1 298 ? -0.802 -5.679 24.169 1.00 92.88 298 VAL A C 1
ATOM 2218 O O . VAL A 1 298 ? -1.911 -5.192 23.985 1.00 92.88 298 VAL A O 1
ATOM 2221 N N . SER A 1 299 ? 0.198 -4.955 24.674 1.00 93.25 299 SER A N 1
ATOM 2222 C CA . SER A 1 299 ? 0.051 -3.546 25.071 1.00 93.25 299 SER A CA 1
ATOM 2223 C C . SER A 1 299 ? 0.979 -2.645 24.249 1.00 93.25 299 SER A C 1
ATOM 2225 O O . SER A 1 299 ? 2.174 -2.595 24.544 1.00 93.25 299 SER A O 1
ATOM 2227 N N . PRO A 1 300 ? 0.471 -1.939 23.221 1.00 95.31 300 PRO A N 1
ATOM 2228 C CA . PRO A 1 300 ? 1.232 -0.944 22.472 1.00 95.31 300 PRO A CA 1
ATOM 2229 C C . PRO A 1 300 ? 1.921 0.117 23.340 1.00 95.31 300 PRO A C 1
ATOM 2231 O O . PRO A 1 300 ? 1.407 0.540 24.369 1.00 95.31 300 PRO A O 1
ATOM 2234 N N . THR A 1 301 ? 3.078 0.585 22.876 1.00 95.19 301 THR A N 1
ATOM 2235 C CA . THR A 1 301 ? 3.897 1.645 23.506 1.00 95.19 301 THR A CA 1
ATOM 2236 C C . THR A 1 301 ? 4.023 2.898 22.638 1.00 95.19 301 THR A C 1
ATOM 2238 O O . THR A 1 301 ? 4.387 3.975 23.110 1.00 95.19 301 THR A O 1
ATOM 2241 N N . GLY A 1 302 ? 3.718 2.764 21.351 1.00 95.56 302 GLY A N 1
ATOM 2242 C CA . GLY A 1 302 ? 3.759 3.824 20.360 1.00 95.56 302 GLY A CA 1
ATOM 2243 C C . GLY A 1 302 ? 3.020 3.401 19.099 1.00 95.56 302 GLY A C 1
ATOM 2244 O O . GLY A 1 302 ? 2.745 2.216 18.904 1.00 95.56 302 GLY A O 1
ATOM 2245 N N . SER A 1 303 ? 2.676 4.361 18.246 1.00 96.31 303 SER A N 1
ATOM 2246 C CA . SER A 1 303 ? 2.008 4.108 16.969 1.00 96.31 303 SER A CA 1
ATOM 2247 C C . SER A 1 303 ? 2.488 5.042 15.866 1.00 96.31 303 SER A C 1
ATOM 2249 O O . SER A 1 303 ? 2.908 6.170 16.120 1.00 96.31 303 SER A O 1
ATOM 2251 N N . ARG A 1 304 ? 2.393 4.585 14.620 1.00 95.38 304 ARG A N 1
ATOM 2252 C CA . ARG A 1 304 ? 2.414 5.443 13.431 1.00 95.38 304 ARG A CA 1
ATOM 2253 C C . ARG A 1 304 ? 1.338 4.959 12.469 1.00 95.38 304 ARG A C 1
ATOM 2255 O O . ARG A 1 304 ? 1.171 3.759 12.284 1.00 95.38 304 ARG A O 1
ATOM 2262 N N . SER A 1 305 ? 0.591 5.885 11.874 1.00 96.25 305 SER A N 1
ATOM 2263 C CA . SER A 1 305 ? -0.530 5.560 10.985 1.00 96.25 305 SER A CA 1
ATOM 2264 C C . SER A 1 305 ? -0.505 6.377 9.702 1.00 96.25 305 SER A C 1
ATOM 2266 O O . SER A 1 305 ? 0.020 7.501 9.660 1.00 96.25 305 SER A O 1
ATOM 2268 N N . GLU A 1 306 ? -1.093 5.826 8.643 1.00 97.06 306 GLU A N 1
ATOM 2269 C CA . GLU A 1 306 ? -1.233 6.515 7.368 1.00 97.06 306 GLU A CA 1
ATOM 2270 C C . GLU A 1 306 ? -2.384 6.020 6.507 1.00 97.06 306 GLU A C 1
ATOM 2272 O O . GLU A 1 306 ? -2.818 4.878 6.612 1.00 97.06 306 GLU A O 1
ATOM 2277 N N . VAL A 1 307 ? -2.861 6.907 5.638 1.00 98.44 307 VAL A N 1
ATOM 2278 C CA . VAL A 1 307 ? -3.885 6.613 4.636 1.00 98.44 307 VAL A CA 1
ATOM 2279 C C . VAL A 1 307 ? -3.196 6.437 3.291 1.00 98.44 307 VAL A C 1
ATOM 2281 O O . VAL A 1 307 ? -2.594 7.390 2.779 1.00 98.44 307 VAL A O 1
ATOM 2284 N N . ARG A 1 308 ? -3.293 5.234 2.717 1.00 98.50 308 ARG A N 1
ATOM 2285 C CA . ARG A 1 308 ? -2.671 4.878 1.437 1.00 98.50 308 ARG A CA 1
ATOM 2286 C C . ARG A 1 308 ? -3.715 4.590 0.367 1.00 98.50 308 ARG A C 1
ATOM 2288 O O . ARG A 1 308 ? -4.810 4.101 0.643 1.00 98.50 308 ARG A O 1
ATOM 2295 N N . ARG A 1 309 ? -3.324 4.848 -0.877 1.00 98.38 309 ARG A N 1
ATOM 2296 C CA . ARG A 1 309 ? -3.952 4.341 -2.095 1.00 98.38 309 ARG A CA 1
ATOM 2297 C C . ARG A 1 309 ? -2.857 3.704 -2.938 1.00 98.38 309 ARG A C 1
ATOM 2299 O O . ARG A 1 309 ? -1.891 4.378 -3.291 1.00 98.38 309 ARG A O 1
ATOM 2306 N N . LEU A 1 310 ? -3.033 2.430 -3.259 1.00 98.38 310 LEU A N 1
ATOM 2307 C CA . LEU A 1 310 ? -2.218 1.686 -4.203 1.00 98.38 310 LEU A CA 1
ATOM 2308 C C . LEU A 1 310 ? -3.022 1.528 -5.500 1.00 98.38 310 LEU A C 1
ATOM 2310 O O . LEU A 1 310 ? -4.100 0.931 -5.531 1.00 98.38 310 LEU A O 1
ATOM 2314 N N . ARG A 1 311 ? -2.540 2.163 -6.563 1.00 96.75 311 ARG A N 1
ATOM 2315 C CA . ARG A 1 311 ? -3.145 2.242 -7.894 1.00 96.75 311 ARG A CA 1
ATOM 2316 C C . ARG A 1 311 ? -2.802 1.010 -8.747 1.00 96.75 311 ARG A C 1
ATOM 2318 O O . ARG A 1 311 ? -1.618 0.667 -8.829 1.00 96.75 311 ARG A O 1
ATOM 2325 N N . PRO A 1 312 ? -3.797 0.394 -9.417 1.00 94.06 312 PRO A N 1
ATOM 2326 C CA . PRO A 1 312 ? -3.591 -0.681 -10.386 1.00 94.06 312 PRO A CA 1
ATOM 2327 C C . PRO A 1 312 ? -2.588 -0.275 -11.457 1.00 94.06 312 PRO A C 1
ATOM 2329 O O . PRO A 1 312 ? -2.669 0.839 -11.967 1.00 94.06 312 PRO A O 1
ATOM 2332 N N . GLY A 1 313 ? -1.654 -1.163 -11.791 1.00 90.12 313 GLY A N 1
ATOM 2333 C CA . GLY A 1 313 ? -0.605 -0.939 -12.785 1.00 90.12 313 GLY A CA 1
ATOM 2334 C C . GLY A 1 313 ? 0.554 -0.056 -12.309 1.00 90.12 313 GLY A C 1
ATOM 2335 O O . GLY A 1 313 ? 1.466 0.204 -13.090 1.00 90.12 313 GLY A O 1
ATOM 2336 N N . LEU A 1 314 ? 0.543 0.429 -11.059 1.00 92.38 314 LEU A N 1
ATOM 2337 C CA . LEU A 1 314 ? 1.581 1.330 -10.546 1.00 92.38 314 LEU A CA 1
ATOM 2338 C C . LEU A 1 314 ? 2.162 0.900 -9.204 1.00 92.38 314 LEU A C 1
ATOM 2340 O O . LEU A 1 314 ? 3.385 0.897 -9.067 1.00 92.38 314 LEU A O 1
ATOM 2344 N N . ASP A 1 315 ? 1.329 0.628 -8.208 1.00 96.38 315 ASP A N 1
ATOM 2345 C CA . ASP A 1 315 ? 1.746 0.798 -6.816 1.00 96.38 315 ASP A CA 1
ATOM 2346 C C . ASP A 1 315 ? 2.010 -0.528 -6.084 1.00 96.38 315 ASP A C 1
ATOM 2348 O O . ASP A 1 315 ? 1.351 -1.540 -6.321 1.00 96.38 315 ASP A O 1
ATOM 2352 N N . TYR A 1 316 ? 3.006 -0.502 -5.196 1.00 94.56 316 TYR A N 1
ATOM 2353 C CA . TYR A 1 316 ? 3.596 -1.634 -4.477 1.00 94.56 316 TYR A CA 1
ATOM 2354 C C . TYR A 1 316 ? 4.405 -1.142 -3.268 1.00 94.56 316 TYR A C 1
ATOM 2356 O O . TYR A 1 316 ? 4.809 0.024 -3.200 1.00 94.56 316 TYR A O 1
ATOM 2364 N N . THR A 1 317 ? 4.746 -2.057 -2.364 1.00 93.06 317 THR A N 1
ATOM 2365 C CA . THR A 1 317 ? 5.947 -1.923 -1.526 1.00 93.06 317 THR A CA 1
ATOM 2366 C C . THR A 1 317 ? 6.809 -3.174 -1.681 1.00 93.06 317 THR A C 1
ATOM 2368 O O . THR A 1 317 ? 6.323 -4.220 -2.108 1.00 93.06 317 THR A O 1
ATOM 2371 N N . LEU A 1 318 ? 8.095 -3.070 -1.363 1.00 86.75 318 LEU A N 1
ATOM 2372 C CA . LEU A 1 318 ? 9.041 -4.181 -1.386 1.00 86.75 318 LEU A CA 1
ATOM 2373 C C . LEU A 1 318 ? 9.379 -4.621 0.036 1.00 86.75 318 LEU A C 1
ATOM 2375 O O . LEU A 1 318 ? 9.334 -3.820 0.972 1.00 86.75 318 LEU A O 1
ATOM 2379 N N . ALA A 1 319 ? 9.715 -5.902 0.191 1.00 79.62 319 ALA A N 1
ATOM 2380 C CA . ALA A 1 319 ? 10.311 -6.392 1.422 1.00 79.62 319 ALA A CA 1
ATOM 2381 C C . ALA A 1 319 ? 11.681 -5.727 1.586 1.00 79.62 319 ALA A C 1
ATOM 2383 O O . ALA A 1 319 ? 12.477 -5.706 0.648 1.00 79.62 319 ALA A O 1
ATOM 2384 N N . HIS A 1 320 ? 11.944 -5.170 2.762 1.00 69.50 320 HIS A N 1
ATOM 2385 C CA . HIS A 1 320 ? 13.230 -4.573 3.080 1.00 69.50 320 HIS A CA 1
ATOM 2386 C C . HIS A 1 320 ? 13.600 -4.886 4.528 1.00 69.50 320 HIS A C 1
ATOM 2388 O O . HIS A 1 320 ? 12.738 -4.948 5.411 1.00 69.50 320 HIS A O 1
ATOM 2394 N N . GLN A 1 321 ? 14.898 -5.029 4.785 1.00 59.56 321 GLN A N 1
ATOM 2395 C CA . GLN A 1 321 ? 15.415 -5.142 6.142 1.00 59.56 321 GLN A CA 1
ATOM 2396 C C . GLN A 1 321 ? 15.087 -3.861 6.932 1.00 59.56 321 GLN A C 1
ATOM 2398 O O . GLN A 1 321 ? 15.001 -2.757 6.377 1.00 59.56 321 GLN A O 1
ATOM 2403 N N . ALA A 1 322 ? 14.898 -3.979 8.244 1.00 59.69 322 ALA A N 1
ATOM 2404 C CA . ALA A 1 322 ? 14.844 -2.798 9.093 1.00 59.69 322 ALA A CA 1
ATOM 2405 C C . ALA A 1 322 ? 16.245 -2.169 9.179 1.00 59.69 322 ALA A C 1
ATOM 2407 O O . ALA A 1 322 ? 17.210 -2.856 9.493 1.00 59.69 322 ALA A O 1
ATOM 2408 N N . ALA A 1 323 ? 16.356 -0.855 8.958 1.00 54.88 323 ALA A N 1
ATOM 2409 C CA . ALA A 1 323 ? 17.643 -0.143 8.966 1.00 54.88 323 ALA A CA 1
ATOM 2410 C C . ALA A 1 323 ? 18.361 -0.146 10.340 1.00 54.88 323 ALA A C 1
ATOM 2412 O O . ALA A 1 323 ? 19.530 0.217 10.451 1.00 54.88 323 ALA A O 1
ATOM 2413 N N . THR A 1 324 ? 17.666 -0.546 11.407 1.00 60.72 324 THR A N 1
ATOM 2414 C CA . THR A 1 324 ? 18.165 -0.554 12.786 1.00 60.72 324 THR A CA 1
ATOM 2415 C C . THR A 1 324 ? 18.664 -1.933 13.205 1.00 60.72 324 THR A C 1
ATOM 2417 O O . THR A 1 324 ? 17.959 -2.918 13.019 1.00 60.72 324 THR A O 1
ATOM 2420 N N . SER A 1 325 ? 19.788 -2.001 13.922 1.00 60.47 325 SER A N 1
ATOM 2421 C CA . SER A 1 325 ? 20.359 -3.254 14.456 1.00 60.47 325 SER A CA 1
ATOM 2422 C C . SER A 1 325 ? 19.536 -3.952 15.554 1.00 60.47 325 SER A C 1
ATOM 2424 O O . SER A 1 325 ? 19.898 -5.037 16.001 1.00 60.47 325 SER A O 1
ATOM 2426 N N . SER A 1 326 ? 18.453 -3.327 16.014 1.00 68.69 326 SER A N 1
ATOM 2427 C CA . SER A 1 326 ? 17.475 -3.891 16.944 1.00 68.69 326 SER A CA 1
ATOM 2428 C C . SER A 1 326 ? 16.118 -3.250 16.637 1.00 68.69 326 SER A C 1
ATOM 2430 O O . SER A 1 326 ? 15.740 -2.287 17.308 1.00 68.69 326 SER A O 1
ATOM 2432 N N . PRO A 1 327 ? 15.404 -3.705 15.592 1.00 77.31 327 PRO A N 1
ATOM 2433 C CA . PRO A 1 327 ? 14.076 -3.181 15.306 1.00 77.31 327 PRO A CA 1
ATOM 2434 C C . PRO A 1 327 ? 13.104 -3.552 16.438 1.00 77.31 327 PRO A C 1
ATOM 2436 O O . PRO A 1 327 ? 13.323 -4.551 17.128 1.00 77.31 327 PRO A O 1
ATOM 2439 N N . PRO A 1 328 ? 12.049 -2.755 16.668 1.00 85.62 328 PRO A N 1
ATOM 2440 C CA . PRO A 1 328 ? 10.994 -3.111 17.609 1.00 85.62 328 PRO A CA 1
ATOM 2441 C C . PRO A 1 328 ? 10.149 -4.271 17.068 1.00 85.62 328 PRO A C 1
ATOM 2443 O O . PRO A 1 328 ? 10.012 -4.434 15.854 1.00 85.62 328 PRO A O 1
ATOM 2446 N N . ILE A 1 329 ? 9.515 -5.024 17.968 1.00 92.06 329 ILE A N 1
ATOM 2447 C CA . ILE A 1 329 ? 8.385 -5.886 17.598 1.00 92.06 329 ILE A CA 1
ATOM 2448 C C . ILE A 1 329 ? 7.209 -4.975 17.225 1.00 92.06 329 ILE A C 1
ATOM 2450 O O . ILE A 1 329 ? 6.895 -4.031 17.958 1.00 92.06 329 ILE A O 1
ATOM 2454 N N . ILE A 1 330 ? 6.566 -5.251 16.091 1.00 94.19 330 ILE A N 1
ATOM 2455 C CA . ILE A 1 330 ? 5.448 -4.456 15.575 1.00 94.19 330 ILE A CA 1
ATOM 2456 C C . ILE A 1 330 ? 4.168 -5.288 15.569 1.00 94.19 330 ILE A C 1
ATOM 2458 O O . ILE A 1 330 ? 4.160 -6.428 15.113 1.00 94.19 330 ILE A O 1
ATOM 2462 N N . LEU A 1 331 ? 3.079 -4.686 16.042 1.00 96.69 331 LEU A N 1
ATOM 2463 C CA . LEU A 1 331 ? 1.719 -5.092 15.711 1.00 96.69 331 LEU A CA 1
ATOM 2464 C C . LEU A 1 331 ? 1.239 -4.223 14.545 1.00 96.69 331 LEU A C 1
ATOM 2466 O O . LEU A 1 331 ? 0.977 -3.030 14.712 1.00 96.69 331 LEU A O 1
ATOM 2470 N N . ASP A 1 332 ? 1.145 -4.819 13.365 1.00 97.62 332 ASP A N 1
ATOM 2471 C CA . ASP A 1 332 ? 0.480 -4.226 12.215 1.00 97.62 332 ASP A CA 1
ATOM 2472 C C . ASP A 1 332 ? -1.039 -4.315 12.400 1.00 97.62 332 ASP A C 1
ATOM 2474 O O . ASP A 1 332 ? -1.573 -5.359 12.777 1.00 97.62 332 ASP A O 1
ATOM 2478 N N . ALA A 1 333 ? -1.736 -3.219 12.110 1.00 98.19 333 ALA A N 1
ATOM 2479 C CA . ALA A 1 333 ? -3.187 -3.140 12.062 1.00 98.19 333 ALA A CA 1
ATOM 2480 C C . ALA A 1 333 ? -3.595 -2.392 10.789 1.00 98.19 333 ALA A C 1
ATOM 2482 O O . ALA A 1 333 ? -3.470 -1.168 10.698 1.00 98.19 333 ALA A O 1
ATOM 2483 N N . VAL A 1 334 ? -4.054 -3.131 9.780 1.00 98.56 334 VAL A N 1
ATOM 2484 C CA . VAL A 1 334 ? -4.376 -2.579 8.460 1.00 98.56 334 VAL A CA 1
ATOM 2485 C C . VAL A 1 334 ? -5.847 -2.763 8.154 1.00 98.56 334 VAL A C 1
ATOM 2487 O O . VAL A 1 334 ? -6.341 -3.882 8.030 1.00 98.56 334 VAL A O 1
ATOM 2490 N N . LEU A 1 335 ? -6.549 -1.641 8.017 1.00 98.69 335 LEU A N 1
ATOM 2491 C CA . LEU A 1 335 ? -7.948 -1.614 7.620 1.00 98.69 335 LEU A CA 1
ATOM 2492 C C . LEU A 1 335 ? -8.041 -1.373 6.112 1.00 98.69 335 LEU A C 1
ATOM 2494 O O . LEU A 1 335 ? -7.814 -0.254 5.646 1.00 98.69 335 LEU A O 1
ATOM 2498 N N . CYS A 1 336 ? -8.351 -2.433 5.369 1.00 98.50 336 CYS A N 1
ATOM 2499 C CA . CYS A 1 336 ? -8.338 -2.470 3.910 1.00 98.50 336 CYS A CA 1
ATOM 2500 C C . CYS A 1 336 ? -9.727 -2.203 3.298 1.00 98.50 336 CYS A C 1
ATOM 2502 O O . CYS A 1 336 ? -10.758 -2.625 3.829 1.00 98.50 336 CYS A O 1
ATOM 2504 N N . PHE A 1 337 ? -9.734 -1.518 2.152 1.00 98.31 337 PHE A N 1
ATOM 2505 C CA . PHE A 1 337 ? -10.881 -1.281 1.276 1.00 98.31 337 PHE A CA 1
ATOM 2506 C C . PHE A 1 337 ? -10.450 -1.460 -0.182 1.00 98.31 337 PHE A C 1
ATOM 2508 O O . PHE A 1 337 ? -9.446 -0.901 -0.624 1.00 98.31 337 PHE A O 1
ATOM 2515 N N . CYS A 1 338 ? -11.209 -2.232 -0.947 1.00 96.00 338 CYS A N 1
ATOM 2516 C CA . CYS A 1 338 ? -10.929 -2.525 -2.351 1.00 96.00 338 CYS A CA 1
ATOM 2517 C C . CYS A 1 338 ? -12.220 -2.969 -3.051 1.00 96.00 338 CYS A C 1
ATOM 2519 O O . CYS A 1 338 ? -13.233 -3.209 -2.392 1.00 96.00 338 CYS A O 1
ATOM 2521 N N . ASP A 1 339 ? -12.200 -3.064 -4.380 1.00 93.69 339 ASP A N 1
ATOM 2522 C CA . ASP A 1 339 ? -13.282 -3.710 -5.126 1.00 93.69 339 ASP A CA 1
ATOM 2523 C C . ASP A 1 339 ? -13.014 -5.220 -5.209 1.00 93.69 339 ASP A C 1
ATOM 2525 O O . ASP A 1 339 ? -12.438 -5.706 -6.179 1.00 93.69 339 ASP A O 1
ATOM 2529 N N . ASP A 1 340 ? -13.391 -5.947 -4.158 1.00 86.62 340 ASP A N 1
ATOM 2530 C CA . ASP A 1 340 ? -13.235 -7.403 -4.006 1.00 86.62 340 ASP A CA 1
ATOM 2531 C C . ASP A 1 340 ? -14.413 -8.215 -4.578 1.00 86.62 340 ASP A C 1
ATOM 2533 O O . ASP A 1 340 ? -14.508 -9.430 -4.393 1.00 86.62 340 ASP A O 1
ATOM 2537 N N . VAL A 1 341 ? -15.323 -7.562 -5.307 1.00 82.19 341 VAL A N 1
ATOM 2538 C CA . VAL A 1 341 ? -16.473 -8.225 -5.924 1.00 82.19 341 VAL A CA 1
ATOM 2539 C C . VAL A 1 341 ? -16.004 -9.111 -7.083 1.00 82.19 341 VAL A C 1
ATOM 2541 O O . VAL A 1 341 ? -15.515 -8.614 -8.101 1.00 82.19 341 VAL A O 1
ATOM 2544 N N . GLY A 1 342 ? -16.221 -10.422 -6.948 1.00 69.50 342 GLY A N 1
ATOM 2545 C CA . GLY A 1 342 ? -15.933 -11.421 -7.982 1.00 69.50 342 GLY A CA 1
ATOM 2546 C C . GLY A 1 342 ? -16.556 -11.099 -9.343 1.00 69.50 342 GLY A C 1
ATOM 2547 O O . GLY A 1 342 ? -17.620 -10.477 -9.432 1.00 69.50 342 GLY A O 1
ATOM 2548 N N . GLN A 1 343 ? -15.884 -11.523 -10.411 1.00 65.69 343 GLN A N 1
ATOM 2549 C CA . GLN A 1 343 ? -16.374 -11.398 -11.781 1.00 65.69 343 GLN A CA 1
ATOM 2550 C C . GLN A 1 343 ? -17.085 -12.690 -12.207 1.00 65.69 343 GLN A C 1
ATOM 2552 O O . GLN A 1 343 ? -16.590 -13.788 -11.971 1.00 65.69 343 GLN A O 1
ATOM 2557 N N . GLU A 1 344 ? -18.256 -12.577 -12.844 1.00 58.94 344 GLU A N 1
ATOM 2558 C CA . GLU A 1 344 ? -18.944 -13.751 -13.393 1.00 58.94 344 GLU A CA 1
ATOM 2559 C C . GLU A 1 344 ? -18.089 -14.407 -14.489 1.00 58.94 344 GLU A C 1
ATOM 2561 O O . GLU A 1 344 ? -17.807 -13.789 -15.518 1.00 58.94 344 GLU A O 1
ATOM 2566 N N . GLY A 1 345 ? -17.711 -15.669 -14.273 1.00 61.41 345 GLY A N 1
ATOM 2567 C CA . GLY A 1 345 ? -16.927 -16.461 -15.223 1.00 61.41 345 GLY A CA 1
ATOM 2568 C C . GLY A 1 345 ? -15.407 -16.341 -15.086 1.00 61.41 345 GLY A C 1
ATOM 2569 O O . GLY A 1 345 ? -14.713 -16.836 -15.970 1.00 61.41 345 GLY A O 1
ATOM 2570 N N . ASP A 1 346 ? -14.902 -15.713 -14.020 1.00 65.94 346 ASP A N 1
ATOM 2571 C CA . ASP A 1 346 ? -13.507 -15.873 -13.598 1.00 65.94 346 ASP A CA 1
ATOM 2572 C C . ASP A 1 346 ? -13.418 -16.983 -12.535 1.00 65.94 346 ASP A C 1
ATOM 2574 O O . ASP A 1 346 ? -14.244 -17.031 -11.618 1.00 65.94 346 ASP A O 1
ATOM 2578 N N . ASP A 1 347 ? -12.455 -17.893 -12.688 1.00 64.00 347 ASP A N 1
ATOM 2579 C CA . ASP A 1 347 ? -12.215 -18.999 -11.750 1.00 64.00 347 ASP A CA 1
ATOM 2580 C C . ASP A 1 347 ? -11.257 -18.580 -10.615 1.00 64.00 347 ASP A C 1
ATOM 2582 O O . ASP A 1 347 ? -11.167 -19.270 -9.595 1.00 64.00 347 ASP A O 1
ATOM 2586 N N . GLU A 1 348 ? -10.546 -17.454 -10.766 1.00 67.12 348 GLU A N 1
ATOM 2587 C CA . GLU A 1 348 ? -9.627 -16.931 -9.755 1.00 67.12 348 GLU A CA 1
ATOM 2588 C C . GLU A 1 348 ? -10.317 -15.900 -8.842 1.00 67.12 348 GLU A C 1
ATOM 2590 O O . GLU A 1 348 ? -11.098 -15.050 -9.277 1.00 67.12 348 GLU A O 1
ATOM 2595 N N . ALA A 1 349 ? -10.042 -15.965 -7.536 1.00 68.62 349 ALA A N 1
ATOM 2596 C CA . ALA A 1 349 ? -10.574 -14.985 -6.593 1.00 68.62 349 ALA A CA 1
ATOM 2597 C C . ALA A 1 349 ? -9.922 -13.604 -6.832 1.00 68.62 349 ALA A C 1
ATOM 2599 O O . ALA A 1 349 ? -8.700 -13.551 -7.008 1.00 68.62 349 ALA A O 1
ATOM 2600 N N . PRO A 1 350 ? -10.678 -12.487 -6.783 1.00 74.44 350 PRO A N 1
ATOM 2601 C CA . PRO A 1 350 ? -10.103 -11.141 -6.823 1.00 74.44 350 PRO A CA 1
ATOM 2602 C C . PRO A 1 350 ? -8.991 -10.966 -5.781 1.00 74.44 350 PRO A C 1
ATOM 2604 O O . PRO A 1 350 ? -9.105 -11.499 -4.676 1.00 74.44 350 PRO A O 1
ATOM 2607 N N . TRP A 1 351 ? -7.940 -10.207 -6.111 1.00 85.06 351 TRP A N 1
ATOM 2608 C CA . TRP A 1 351 ? -6.814 -9.906 -5.209 1.00 85.06 351 TRP A CA 1
ATOM 2609 C C . TRP A 1 351 ? -5.994 -11.117 -4.707 1.00 85.06 351 TRP A C 1
ATOM 2611 O O . TRP A 1 351 ? -5.168 -10.986 -3.802 1.00 85.06 351 TRP A O 1
ATOM 2621 N N . SER A 1 352 ? -6.178 -12.301 -5.296 1.00 79.31 352 SER A N 1
ATOM 2622 C CA . SER A 1 352 ? -5.425 -13.532 -4.993 1.00 79.31 352 SER A CA 1
ATOM 2623 C C . SER A 1 352 ? -3.916 -13.397 -5.236 1.00 79.31 352 SER A C 1
ATOM 2625 O O . SER A 1 352 ? -3.113 -13.743 -4.370 1.00 79.31 352 SER A O 1
ATOM 2627 N N . ALA A 1 353 ? -3.530 -12.859 -6.396 1.00 83.62 353 ALA A N 1
ATOM 2628 C CA . ALA A 1 353 ? -2.144 -12.734 -6.853 1.00 83.62 353 ALA A CA 1
ATOM 2629 C C . ALA A 1 353 ? -1.605 -11.284 -6.851 1.00 83.62 353 ALA A C 1
ATOM 2631 O O . ALA A 1 353 ? -0.471 -11.033 -7.270 1.00 83.62 353 ALA A O 1
ATOM 2632 N N . SER A 1 354 ? -2.403 -10.314 -6.392 1.00 89.81 354 SER A N 1
ATOM 2633 C CA . SER A 1 354 ? -2.145 -8.877 -6.548 1.00 89.81 354 SER A CA 1
ATOM 2634 C C . SER A 1 354 ? -2.669 -8.081 -5.346 1.00 89.81 354 SER A C 1
ATOM 2636 O O . SER A 1 354 ? -3.673 -8.439 -4.740 1.00 89.81 354 SER A O 1
ATOM 2638 N N . GLY A 1 355 ? -1.954 -7.024 -4.943 1.00 91.94 355 GLY A N 1
ATOM 2639 C CA . GLY A 1 355 ? -2.352 -6.144 -3.832 1.00 91.94 355 GLY A CA 1
ATOM 2640 C C . GLY A 1 355 ? -2.412 -6.773 -2.428 1.00 91.94 355 GLY A C 1
ATOM 2641 O O . GLY A 1 355 ? -2.758 -6.071 -1.472 1.00 91.94 355 GLY A O 1
ATOM 2642 N N . PHE A 1 356 ? -2.090 -8.060 -2.268 1.00 93.00 356 PHE A N 1
ATOM 2643 C CA . PHE A 1 356 ? -2.044 -8.730 -0.968 1.00 93.00 356 PHE A CA 1
ATOM 2644 C C . PHE A 1 356 ? -0.898 -8.208 -0.093 1.00 93.00 356 PHE A C 1
ATOM 2646 O O . PHE A 1 356 ? 0.157 -7.808 -0.586 1.00 93.00 356 PHE A O 1
ATOM 2653 N N . GLU A 1 357 ? -1.095 -8.234 1.222 1.00 94.19 357 GLU A N 1
ATOM 2654 C CA . GLU A 1 357 ? -0.004 -8.087 2.183 1.00 94.19 357 GLU A CA 1
ATOM 2655 C C . GLU A 1 357 ? 0.694 -9.433 2.379 1.00 94.19 357 GLU A C 1
ATOM 2657 O O . GLU A 1 357 ? 0.043 -10.471 2.473 1.00 94.19 357 GLU A O 1
ATOM 2662 N N . CYS A 1 358 ? 2.018 -9.416 2.453 1.00 92.12 358 CYS A N 1
ATOM 2663 C CA . CYS A 1 358 ? 2.838 -10.591 2.703 1.00 92.12 358 CYS A CA 1
ATOM 2664 C C . CYS A 1 358 ? 3.779 -10.314 3.871 1.00 92.12 358 CYS A C 1
ATOM 2666 O O . CYS A 1 358 ? 4.449 -9.276 3.898 1.00 92.12 358 CYS A O 1
ATOM 2668 N N . TYR A 1 359 ? 3.823 -11.251 4.813 1.00 89.75 359 TYR A N 1
ATOM 2669 C CA . TYR A 1 359 ? 4.714 -11.242 5.964 1.00 89.75 359 TYR A CA 1
ATOM 2670 C C . TYR A 1 359 ? 5.589 -12.488 5.904 1.00 89.75 359 TYR A C 1
ATOM 2672 O O . TYR A 1 359 ? 5.075 -13.604 5.830 1.00 89.75 359 TYR A O 1
ATOM 2680 N N . MET A 1 360 ? 6.907 -12.315 5.928 1.00 84.75 360 MET A N 1
ATOM 2681 C CA . MET A 1 360 ? 7.839 -13.435 5.807 1.00 84.75 360 MET A CA 1
ATOM 2682 C C . MET A 1 360 ? 9.148 -13.176 6.540 1.00 84.75 360 MET A C 1
ATOM 2684 O O . MET A 1 360 ? 9.586 -12.029 6.664 1.00 84.75 360 MET A O 1
ATOM 2688 N N . ARG A 1 361 ? 9.780 -14.249 7.021 1.00 77.69 361 ARG A N 1
ATOM 2689 C CA . ARG A 1 361 ? 11.088 -14.165 7.675 1.00 77.69 361 ARG A CA 1
ATOM 2690 C C . ARG A 1 361 ? 12.160 -13.789 6.648 1.00 77.69 361 ARG A C 1
ATOM 2692 O O . ARG A 1 361 ? 12.183 -14.321 5.539 1.00 77.69 361 ARG A O 1
ATOM 2699 N N . ALA A 1 362 ? 13.042 -12.879 7.040 1.00 68.62 362 ALA A N 1
ATOM 2700 C CA . ALA A 1 362 ? 14.301 -12.617 6.363 1.00 68.62 362 ALA A CA 1
ATOM 2701 C C . ALA A 1 362 ? 15.209 -13.853 6.451 1.00 68.62 362 ALA A C 1
ATOM 2703 O O . ALA A 1 362 ? 15.367 -14.430 7.530 1.00 68.62 362 ALA A O 1
ATOM 2704 N N . VAL A 1 363 ? 15.801 -14.249 5.322 1.00 61.53 363 VAL A N 1
ATOM 2705 C CA . VAL A 1 363 ? 16.781 -15.340 5.253 1.00 61.53 363 VAL A CA 1
ATOM 2706 C C . VAL A 1 363 ? 18.045 -14.821 4.580 1.00 61.53 363 VAL A C 1
ATOM 2708 O O . VAL A 1 363 ? 18.001 -14.370 3.437 1.00 61.53 363 VAL A O 1
ATOM 2711 N N . ALA A 1 364 ? 19.168 -14.909 5.289 1.00 53.38 364 ALA A N 1
ATOM 2712 C CA . ALA A 1 364 ? 20.470 -14.495 4.782 1.00 53.38 364 ALA A CA 1
ATOM 2713 C C . ALA A 1 364 ? 20.963 -15.461 3.694 1.00 53.38 364 ALA A C 1
ATOM 2715 O O . ALA A 1 364 ? 21.272 -16.617 3.993 1.00 53.38 364 ALA A O 1
ATOM 2716 N N . ASP A 1 365 ? 21.088 -14.986 2.452 1.00 49.22 365 ASP A N 1
ATOM 2717 C CA . ASP A 1 365 ? 21.636 -15.767 1.330 1.00 49.22 365 ASP A CA 1
ATOM 2718 C C . ASP A 1 365 ? 23.102 -15.419 0.994 1.00 49.22 365 ASP A C 1
ATOM 2720 O O . ASP A 1 365 ? 23.766 -16.128 0.234 1.00 49.22 365 ASP A O 1
ATOM 2724 N N . GLY A 1 366 ? 23.643 -14.363 1.615 1.00 38.78 366 GLY A N 1
ATOM 2725 C CA . GLY A 1 366 ? 25.017 -13.888 1.410 1.00 38.78 366 GLY A CA 1
ATOM 2726 C C . GLY A 1 366 ? 25.198 -12.916 0.236 1.00 38.78 366 GLY A C 1
ATOM 2727 O O . GLY A 1 366 ? 26.333 -12.520 -0.038 1.00 38.78 366 GLY A O 1
ATOM 2728 N N . VAL A 1 367 ? 24.105 -12.534 -0.426 1.00 37.53 367 VAL A N 1
ATOM 2729 C CA . VAL A 1 367 ? 23.972 -11.428 -1.394 1.00 37.53 367 VAL A CA 1
ATOM 2730 C C . VAL A 1 367 ? 22.929 -10.401 -0.907 1.00 37.53 367 VAL A C 1
ATOM 2732 O O . VAL A 1 367 ? 22.923 -9.266 -1.373 1.00 37.53 367 VAL A O 1
ATOM 2735 N N . GLY A 1 368 ? 22.097 -10.790 0.064 1.00 42.91 368 GLY A N 1
ATOM 2736 C CA . GLY A 1 368 ? 21.277 -9.959 0.939 1.00 42.91 368 GLY A CA 1
ATOM 2737 C C . GLY A 1 368 ? 20.525 -10.827 1.964 1.00 42.91 368 GLY A C 1
ATOM 2738 O O . GLY A 1 368 ? 20.759 -12.033 2.078 1.00 42.91 368 GLY A O 1
ATOM 2739 N N . ASP A 1 369 ? 19.590 -10.226 2.702 1.00 40.06 369 ASP A N 1
ATOM 2740 C CA . ASP A 1 369 ? 18.502 -10.979 3.339 1.00 40.06 369 ASP A CA 1
ATOM 2741 C C . ASP A 1 369 ? 17.332 -11.016 2.346 1.00 40.06 369 ASP A C 1
ATOM 2743 O O . ASP A 1 369 ? 16.587 -10.040 2.219 1.00 40.06 369 ASP A O 1
ATOM 2747 N N . VAL A 1 370 ? 17.168 -12.119 1.615 1.00 46.72 370 VAL A N 1
ATOM 2748 C CA . VAL A 1 370 ? 16.065 -12.260 0.656 1.00 46.72 370 VAL A CA 1
ATOM 2749 C C . VAL A 1 370 ? 14.785 -12.739 1.333 1.00 46.72 370 VAL A C 1
ATOM 2751 O O . VAL A 1 370 ? 14.776 -13.356 2.403 1.00 46.72 370 VAL A O 1
ATOM 2754 N N . ALA A 1 371 ? 13.670 -12.472 0.658 1.00 47.25 371 ALA A N 1
ATOM 2755 C CA . ALA A 1 371 ? 12.433 -13.206 0.846 1.00 47.25 371 ALA A CA 1
ATOM 2756 C C . ALA A 1 371 ? 12.712 -14.719 0.739 1.00 47.25 371 ALA A C 1
ATOM 2758 O O . ALA A 1 371 ? 13.128 -15.183 -0.324 1.00 47.25 371 ALA A O 1
ATOM 2759 N N . ALA A 1 372 ? 12.469 -15.479 1.816 1.00 43.66 372 ALA A N 1
ATOM 2760 C CA . ALA A 1 372 ? 12.522 -16.942 1.795 1.00 43.66 372 ALA A CA 1
ATOM 2761 C C . ALA A 1 372 ? 11.781 -17.494 0.560 1.00 43.66 372 ALA A C 1
ATOM 2763 O O . ALA A 1 372 ? 10.695 -17.014 0.228 1.00 43.66 372 ALA A O 1
ATOM 2764 N N . ALA A 1 373 ? 12.365 -18.484 -0.123 1.00 41.59 373 ALA A N 1
ATOM 2765 C CA . ALA A 1 373 ? 12.056 -18.851 -1.514 1.00 41.59 373 ALA A CA 1
ATOM 2766 C C . ALA A 1 373 ? 10.692 -19.550 -1.763 1.00 41.59 373 ALA A C 1
ATOM 2768 O O . ALA A 1 373 ? 10.543 -20.309 -2.717 1.00 41.59 373 ALA A O 1
ATOM 2769 N N . ALA A 1 374 ? 9.670 -19.255 -0.958 1.00 42.12 374 ALA A N 1
ATOM 2770 C CA . ALA A 1 374 ? 8.344 -19.877 -0.950 1.00 42.12 374 ALA A CA 1
ATOM 2771 C C . ALA A 1 374 ? 7.490 -19.675 -2.226 1.00 42.12 374 ALA A C 1
ATOM 2773 O O . ALA A 1 374 ? 6.376 -20.186 -2.297 1.00 42.12 374 ALA A O 1
ATOM 2774 N N . PHE A 1 375 ? 7.982 -18.942 -3.232 1.00 38.72 375 PHE A N 1
ATOM 2775 C CA . PHE A 1 375 ? 7.308 -18.766 -4.528 1.00 38.72 375 PHE A CA 1
ATOM 2776 C C . PHE A 1 375 ? 7.860 -19.661 -5.653 1.00 38.72 375 PHE A C 1
ATOM 2778 O O . PHE A 1 375 ? 7.229 -19.754 -6.705 1.00 38.72 375 PHE A O 1
ATOM 2785 N N . ASN A 1 376 ? 8.988 -20.351 -5.445 1.00 35.81 376 ASN A N 1
ATOM 2786 C CA . ASN A 1 376 ? 9.509 -21.335 -6.397 1.00 35.81 376 ASN A CA 1
ATOM 2787 C C . ASN A 1 376 ? 9.102 -22.742 -5.942 1.00 35.81 376 ASN A C 1
ATOM 2789 O O . ASN A 1 376 ? 9.673 -23.285 -5.003 1.00 35.81 376 ASN A O 1
ATOM 2793 N N . GLY A 1 377 ? 8.107 -23.331 -6.608 1.00 37.66 377 GLY A N 1
ATOM 2794 C CA . GLY A 1 377 ? 7.508 -24.620 -6.238 1.00 37.66 377 GLY A CA 1
ATOM 2795 C C . GLY A 1 377 ? 8.344 -25.872 -6.545 1.00 37.66 377 GLY A C 1
ATOM 2796 O O . GLY A 1 377 ? 7.770 -26.853 -7.010 1.00 37.66 377 GLY A O 1
ATOM 2797 N N . GLU A 1 378 ? 9.660 -25.855 -6.313 1.00 37.44 378 GLU A N 1
ATOM 2798 C CA . GLU A 1 378 ? 10.546 -27.023 -6.455 1.00 37.44 378 GLU A CA 1
ATOM 2799 C C . GLU A 1 378 ? 11.542 -27.128 -5.274 1.00 37.44 378 GLU A C 1
ATOM 2801 O O . GLU A 1 378 ? 12.312 -26.207 -5.015 1.00 37.44 378 GLU A O 1
ATOM 2806 N N . ASP A 1 379 ? 11.519 -28.280 -4.588 1.00 38.47 379 ASP A N 1
ATOM 2807 C CA . ASP A 1 379 ? 12.493 -28.789 -3.601 1.00 38.47 379 ASP A CA 1
ATOM 2808 C C . ASP A 1 379 ? 12.888 -27.905 -2.389 1.00 38.47 379 ASP A C 1
ATOM 2810 O O . ASP A 1 379 ? 14.063 -27.612 -2.163 1.00 38.47 379 ASP A O 1
ATOM 2814 N N . SER A 1 380 ? 11.934 -27.639 -1.486 1.00 39.09 380 SER A N 1
ATOM 2815 C CA . SER A 1 380 ? 12.237 -27.489 -0.049 1.00 39.09 380 SER A CA 1
ATOM 2816 C C . SER A 1 380 ? 11.973 -28.813 0.686 1.00 39.09 380 SER A C 1
ATOM 2818 O O . SER A 1 380 ? 10.830 -29.141 1.001 1.00 39.09 380 SER A O 1
ATOM 2820 N N . THR A 1 381 ? 13.023 -29.597 0.945 1.00 37.72 381 THR A N 1
ATOM 2821 C CA . THR A 1 381 ? 12.936 -30.900 1.642 1.00 37.72 381 THR A CA 1
ATOM 2822 C C . THR A 1 381 ? 13.122 -30.815 3.162 1.00 37.72 381 THR A C 1
ATOM 2824 O O . THR A 1 381 ? 13.361 -31.842 3.796 1.00 37.72 381 THR A O 1
ATOM 2827 N N . ASP A 1 382 ? 13.058 -29.616 3.738 1.00 39.78 382 ASP A N 1
ATOM 2828 C CA . ASP A 1 382 ? 13.281 -29.385 5.166 1.00 39.78 382 ASP A CA 1
ATOM 2829 C C . ASP A 1 382 ? 11.946 -29.382 5.931 1.00 39.78 382 ASP A C 1
ATOM 2831 O O . ASP A 1 382 ? 10.969 -28.781 5.493 1.00 39.78 382 ASP A O 1
ATOM 2835 N N . GLU A 1 383 ? 11.902 -30.081 7.070 1.00 39.06 383 GLU A N 1
ATOM 2836 C CA . GLU A 1 383 ? 10.679 -30.410 7.833 1.00 39.06 383 GLU A CA 1
ATOM 2837 C C . GLU A 1 383 ? 10.087 -29.226 8.648 1.00 39.06 383 GLU A C 1
ATOM 2839 O O . GLU A 1 383 ? 9.256 -29.441 9.530 1.00 39.06 383 GLU A O 1
ATOM 2844 N N . ASP A 1 384 ? 10.490 -27.984 8.357 1.00 45.03 384 ASP A N 1
ATOM 2845 C CA . ASP A 1 384 ? 10.078 -26.765 9.071 1.00 45.03 384 ASP A CA 1
ATOM 2846 C C . ASP A 1 384 ? 8.883 -26.067 8.374 1.00 45.03 384 ASP A C 1
ATOM 2848 O O . ASP A 1 384 ? 9.016 -24.991 7.783 1.00 45.03 384 ASP A O 1
ATOM 2852 N N . ASP A 1 385 ? 7.682 -26.654 8.491 1.00 46.53 385 ASP A N 1
ATOM 2853 C CA . ASP A 1 385 ? 6.401 -26.063 8.024 1.00 46.53 385 ASP A CA 1
ATOM 2854 C C . ASP A 1 385 ? 6.122 -24.654 8.622 1.00 46.53 385 ASP A C 1
ATOM 2856 O O . ASP A 1 385 ? 5.353 -23.870 8.059 1.00 46.53 385 ASP A O 1
ATOM 2860 N N . ASP A 1 386 ? 6.780 -24.290 9.731 1.00 50.44 386 ASP A N 1
ATOM 2861 C CA . ASP A 1 386 ? 6.661 -22.993 10.426 1.00 50.44 386 ASP A CA 1
ATOM 2862 C C . ASP A 1 386 ? 7.292 -21.796 9.665 1.00 50.44 386 ASP A C 1
ATOM 2864 O O . ASP A 1 386 ? 7.223 -20.653 10.126 1.00 50.44 386 ASP A O 1
ATOM 2868 N N . ALA A 1 387 ? 7.922 -22.020 8.503 1.00 57.41 387 ALA A N 1
ATOM 2869 C CA . ALA A 1 387 ? 8.584 -20.977 7.706 1.00 57.41 387 ALA A CA 1
ATOM 2870 C C . ALA A 1 387 ? 7.714 -20.352 6.590 1.00 57.41 387 ALA A C 1
ATOM 2872 O O . ALA A 1 387 ? 8.180 -19.452 5.881 1.00 57.41 387 ALA A O 1
ATOM 2873 N N . ALA A 1 388 ? 6.469 -20.807 6.408 1.00 67.00 388 ALA A N 1
ATOM 2874 C CA . ALA A 1 388 ? 5.593 -20.334 5.334 1.00 67.00 388 ALA A CA 1
ATOM 2875 C C . ALA A 1 388 ? 5.228 -18.832 5.467 1.00 67.00 388 ALA A C 1
ATOM 2877 O O . ALA A 1 388 ? 4.958 -18.352 6.571 1.00 67.00 388 ALA A O 1
ATOM 2878 N N . PRO A 1 389 ? 5.180 -18.062 4.359 1.00 80.44 389 PRO A N 1
ATOM 2879 C CA . PRO A 1 389 ? 4.787 -16.656 4.399 1.00 80.44 389 PRO A CA 1
ATOM 2880 C C . PRO A 1 389 ? 3.301 -16.501 4.750 1.00 80.44 389 PRO A C 1
ATOM 2882 O O . PRO A 1 389 ? 2.437 -17.160 4.171 1.00 80.44 389 PRO A O 1
ATOM 2885 N N . VAL A 1 390 ? 2.981 -15.563 5.643 1.00 87.62 390 VAL A N 1
ATOM 2886 C CA . VAL A 1 390 ? 1.590 -15.195 5.932 1.00 87.62 390 VAL A CA 1
ATOM 2887 C C . VAL A 1 390 ? 1.118 -14.220 4.856 1.00 87.62 390 VAL A C 1
ATOM 2889 O O . VAL A 1 390 ? 1.522 -13.055 4.831 1.00 87.62 390 VAL A O 1
ATOM 2892 N N . GLN A 1 391 ? 0.254 -14.703 3.961 1.00 90.38 391 GLN A N 1
ATOM 2893 C CA . GLN A 1 391 ? -0.385 -13.897 2.924 1.00 90.38 391 GLN A CA 1
ATOM 2894 C C . GLN A 1 391 ? -1.788 -13.454 3.362 1.00 90.38 391 GLN A C 1
ATOM 2896 O O . GLN A 1 391 ? -2.688 -14.264 3.568 1.00 90.38 391 GLN A O 1
ATOM 2901 N N . ILE A 1 392 ? -1.980 -12.141 3.449 1.00 92.31 392 ILE A N 1
ATOM 2902 C CA . ILE A 1 392 ? -3.231 -11.475 3.804 1.00 92.31 392 ILE A CA 1
ATOM 2903 C C . ILE A 1 392 ? -3.803 -10.846 2.526 1.00 92.31 392 ILE A C 1
ATOM 2905 O O . ILE A 1 392 ? -3.357 -9.788 2.072 1.00 92.31 392 ILE A O 1
ATOM 2909 N N . GLY A 1 393 ? -4.778 -11.524 1.915 1.00 92.31 393 GLY A N 1
ATOM 2910 C CA . GLY A 1 393 ? -5.460 -11.036 0.711 1.00 92.31 393 GLY A CA 1
ATOM 2911 C C . GLY A 1 393 ? -6.178 -9.706 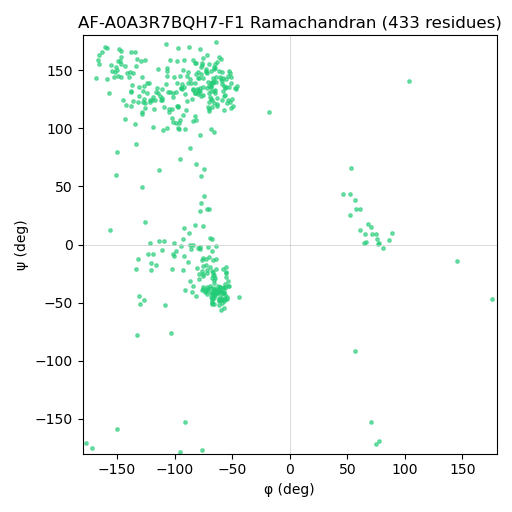0.956 1.00 92.31 393 GLY A C 1
ATOM 2912 O O . GLY A 1 393 ? -6.723 -9.479 2.041 1.00 92.31 393 GLY A O 1
ATOM 2913 N N . ALA A 1 394 ? -6.191 -8.822 -0.046 1.00 93.94 394 ALA A N 1
ATOM 2914 C CA . ALA A 1 394 ? -6.945 -7.576 0.050 1.00 93.94 394 ALA A CA 1
ATOM 2915 C C . ALA A 1 394 ? -8.452 -7.884 0.048 1.00 93.94 394 ALA A C 1
ATOM 2917 O O . ALA A 1 394 ? -8.959 -8.568 -0.836 1.00 93.94 394 ALA A O 1
ATOM 2918 N N . GLN A 1 395 ? -9.155 -7.400 1.071 1.00 94.62 395 GLN A N 1
ATOM 2919 C CA . GLN A 1 395 ? -10.597 -7.580 1.254 1.00 94.62 395 GLN A CA 1
ATOM 2920 C C . GLN A 1 395 ? -11.213 -6.254 1.689 1.00 94.62 395 GLN A C 1
ATOM 2922 O O . GLN A 1 395 ? -10.567 -5.446 2.365 1.00 94.62 395 GLN A O 1
ATOM 2927 N N . ASN A 1 396 ? -12.452 -5.999 1.286 1.00 97.12 396 ASN A N 1
ATOM 2928 C CA . ASN A 1 396 ? -13.136 -4.754 1.583 1.00 97.12 396 ASN A CA 1
ATOM 2929 C C . ASN A 1 396 ? -13.608 -4.717 3.044 1.00 97.12 396 ASN A C 1
ATOM 2931 O O . ASN A 1 396 ? -14.031 -5.728 3.608 1.00 97.12 396 ASN A O 1
ATOM 2935 N N . ASN A 1 397 ? -13.537 -3.539 3.670 1.00 98.25 397 ASN A N 1
ATOM 2936 C CA . ASN A 1 397 ? -13.919 -3.305 5.064 1.00 98.25 397 ASN A CA 1
ATOM 2937 C C . ASN A 1 397 ? -13.366 -4.364 6.045 1.00 98.25 397 ASN A C 1
ATOM 2939 O O . ASN A 1 397 ? -14.092 -4.868 6.906 1.00 98.25 397 ASN A O 1
ATOM 2943 N N . THR A 1 398 ? -12.096 -4.741 5.890 1.00 98.50 398 THR A N 1
ATOM 2944 C CA . THR A 1 398 ? -11.474 -5.823 6.668 1.00 98.50 398 THR A CA 1
ATOM 2945 C C . THR A 1 398 ? -10.272 -5.296 7.440 1.00 98.50 398 THR A C 1
ATOM 2947 O O . THR A 1 398 ? -9.354 -4.730 6.847 1.00 98.50 398 THR A O 1
ATOM 2950 N N . LEU A 1 399 ? -10.287 -5.463 8.767 1.00 98.75 399 LEU A N 1
ATOM 2951 C CA . LEU A 1 399 ? -9.148 -5.161 9.635 1.00 98.75 399 LEU A CA 1
ATOM 2952 C C . LEU A 1 399 ? -8.282 -6.412 9.766 1.00 98.75 399 LEU A C 1
ATOM 2954 O O . LEU A 1 399 ? -8.726 -7.411 10.325 1.00 98.75 399 LEU A O 1
ATOM 2958 N N . SER A 1 400 ? -7.049 -6.343 9.280 1.00 98.44 400 SER A N 1
ATOM 2959 C CA . SER A 1 400 ? -6.050 -7.395 9.463 1.00 98.44 400 SER A CA 1
ATOM 2960 C C . SER A 1 400 ? -5.083 -6.980 10.566 1.00 98.44 400 SER A C 1
ATOM 2962 O O . SER A 1 400 ? -4.528 -5.882 10.510 1.00 98.44 400 SER A O 1
ATOM 2964 N N . LEU A 1 401 ? -4.904 -7.839 11.567 1.00 98.25 401 LEU A N 1
ATOM 2965 C CA . LEU A 1 401 ? -3.933 -7.672 12.647 1.00 98.25 401 LEU A CA 1
ATOM 2966 C C . LEU A 1 401 ? -2.832 -8.720 12.485 1.00 98.25 401 LEU A C 1
ATOM 2968 O O . LEU A 1 401 ? -3.155 -9.889 12.274 1.00 98.25 401 LEU A O 1
ATOM 2972 N N . VAL A 1 402 ? -1.561 -8.330 12.605 1.00 96.56 402 VAL A N 1
ATOM 2973 C CA . VAL A 1 402 ? -0.408 -9.247 12.528 1.00 96.56 402 VAL A CA 1
ATOM 2974 C C . VAL A 1 402 ? 0.696 -8.784 13.483 1.00 96.56 402 VAL A C 1
ATOM 2976 O O . VAL A 1 402 ? 1.163 -7.653 13.369 1.00 96.56 402 VAL A O 1
ATOM 2979 N N . VAL A 1 403 ? 1.150 -9.638 14.408 1.00 93.81 403 VAL A N 1
ATOM 2980 C CA . VAL A 1 403 ? 2.436 -9.420 15.096 1.00 93.81 403 VAL A CA 1
ATOM 2981 C C . VAL A 1 403 ? 3.559 -9.879 14.180 1.00 93.81 403 VAL A C 1
ATOM 2983 O O . VAL A 1 403 ? 3.563 -11.013 13.705 1.00 93.81 403 VAL A O 1
ATOM 2986 N N . ARG A 1 404 ? 4.557 -9.019 13.990 1.00 89.94 404 ARG A N 1
ATOM 2987 C CA . ARG A 1 404 ? 5.797 -9.356 13.298 1.00 89.94 404 ARG A CA 1
ATOM 2988 C C . ARG A 1 404 ? 7.007 -9.082 14.186 1.00 89.94 404 ARG A C 1
ATOM 2990 O O . ARG A 1 404 ? 7.128 -8.020 14.803 1.00 89.94 404 ARG A O 1
ATOM 2997 N N . ASP A 1 405 ? 7.876 -10.087 14.273 1.00 86.19 405 ASP A N 1
ATOM 2998 C CA . ASP A 1 405 ? 9.110 -10.029 15.049 1.00 86.19 405 ASP A CA 1
ATOM 2999 C C . ASP A 1 405 ? 10.194 -9.197 14.337 1.00 86.19 405 ASP A C 1
ATOM 3001 O O . ASP A 1 405 ? 9.984 -8.620 13.267 1.00 86.19 405 ASP A O 1
ATOM 3005 N N . THR A 1 406 ? 11.377 -9.135 14.944 1.00 82.12 406 THR A N 1
ATOM 3006 C CA . THR A 1 406 ? 12.522 -8.357 14.453 1.00 82.12 406 THR A CA 1
ATOM 3007 C C . THR A 1 406 ? 13.117 -8.854 13.130 1.00 82.12 406 THR A C 1
ATOM 3009 O O . THR A 1 406 ? 13.902 -8.135 12.515 1.00 82.12 406 THR A O 1
ATOM 3012 N N . SER A 1 407 ? 12.747 -10.059 12.695 1.00 79.12 407 SER A N 1
ATOM 3013 C CA . SER A 1 407 ? 13.187 -10.725 11.465 1.00 79.12 407 SER A CA 1
ATOM 3014 C C . SER A 1 407 ? 12.085 -10.860 10.410 1.00 79.12 407 SER A C 1
ATOM 3016 O O . SER A 1 407 ? 12.361 -11.313 9.301 1.00 79.12 407 SER A O 1
ATOM 3018 N N . THR A 1 408 ? 10.848 -10.463 10.716 1.00 83.81 408 THR A N 1
ATOM 3019 C CA . THR A 1 408 ? 9.715 -10.566 9.790 1.00 83.81 408 THR A CA 1
ATOM 3020 C C . THR A 1 408 ? 9.537 -9.274 8.990 1.00 83.81 408 THR A C 1
ATOM 3022 O O . THR A 1 408 ? 9.137 -8.223 9.509 1.00 83.81 408 THR A O 1
ATOM 3025 N N . MET A 1 409 ? 9.806 -9.374 7.688 1.00 85.00 409 MET A N 1
ATOM 3026 C CA . MET A 1 409 ? 9.563 -8.327 6.699 1.00 85.00 409 MET A CA 1
ATOM 3027 C C . MET A 1 409 ? 8.086 -8.302 6.297 1.00 85.00 409 MET A C 1
ATOM 3029 O O . MET A 1 409 ? 7.429 -9.341 6.259 1.00 85.00 409 MET A O 1
ATOM 3033 N N . LYS A 1 410 ? 7.585 -7.111 5.958 1.00 90.12 410 LYS A N 1
ATOM 3034 C CA . LYS A 1 410 ? 6.233 -6.874 5.439 1.00 90.12 410 LYS A CA 1
ATOM 3035 C C . LYS A 1 410 ? 6.324 -6.198 4.075 1.00 90.12 410 LYS A C 1
ATOM 3037 O O . LYS A 1 410 ? 7.092 -5.251 3.923 1.00 90.12 410 LYS A O 1
ATOM 3042 N N . PHE A 1 411 ? 5.491 -6.606 3.122 1.00 92.00 411 PHE A N 1
ATOM 3043 C CA . PHE A 1 411 ? 5.267 -5.834 1.899 1.00 92.00 411 PHE A CA 1
ATOM 3044 C C . PHE A 1 411 ? 3.834 -5.952 1.372 1.00 92.00 411 PHE A C 1
ATOM 3046 O O . PHE A 1 411 ? 3.108 -6.873 1.737 1.00 92.00 411 PHE A O 1
ATOM 3053 N N . VAL A 1 412 ? 3.426 -5.016 0.511 1.00 95.12 412 VAL A N 1
ATOM 3054 C CA . VAL A 1 412 ? 2.194 -5.116 -0.282 1.00 95.12 412 VAL A CA 1
ATOM 3055 C C . VAL A 1 412 ? 2.580 -5.440 -1.719 1.00 95.12 412 VAL A C 1
ATOM 3057 O O . VAL A 1 412 ? 3.256 -4.639 -2.372 1.00 95.12 412 VAL A O 1
ATOM 3060 N N . LYS A 1 413 ? 2.159 -6.608 -2.216 1.00 93.44 413 LYS A N 1
ATOM 3061 C CA . LYS A 1 413 ? 2.382 -7.023 -3.605 1.00 93.44 413 LYS A CA 1
ATOM 3062 C C . LYS A 1 413 ? 1.820 -5.962 -4.551 1.00 93.44 413 LYS A C 1
ATOM 3064 O O . LYS A 1 413 ? 0.771 -5.376 -4.287 1.00 93.44 413 LYS A O 1
ATOM 3069 N N . PHE A 1 414 ? 2.518 -5.735 -5.659 1.00 92.69 414 PHE A N 1
ATOM 3070 C CA . PHE A 1 414 ? 2.077 -4.833 -6.717 1.00 92.69 414 PHE A CA 1
ATOM 3071 C C . PHE A 1 414 ? 0.617 -5.081 -7.111 1.00 92.69 414 PHE A C 1
ATOM 3073 O O . PHE A 1 414 ? 0.189 -6.227 -7.274 1.00 92.69 414 PHE A O 1
ATOM 3080 N N . VAL A 1 415 ? -0.141 -3.994 -7.250 1.00 94.56 415 VAL A N 1
ATOM 3081 C CA . VAL A 1 415 ? -1.543 -4.037 -7.669 1.00 94.56 415 VAL A CA 1
ATOM 3082 C C . VAL A 1 415 ? -1.592 -4.126 -9.192 1.00 94.56 415 VAL A C 1
ATOM 3084 O O . VAL A 1 415 ? -1.252 -3.162 -9.876 1.00 94.56 415 VAL A O 1
ATOM 3087 N N . SER A 1 416 ? -2.017 -5.270 -9.730 1.00 90.06 416 SER A N 1
ATOM 3088 C CA . SER A 1 416 ? -2.116 -5.500 -11.179 1.00 90.06 416 SER A CA 1
ATOM 3089 C C . SER A 1 416 ? -3.062 -4.496 -11.839 1.00 90.06 416 SER A C 1
ATOM 3091 O O . SER A 1 416 ? -4.115 -4.196 -11.279 1.00 90.06 416 SER A O 1
ATOM 3093 N N . CYS A 1 417 ? -2.764 -4.012 -13.053 1.00 86.62 417 CYS A N 1
ATOM 3094 C CA . CYS A 1 417 ? -3.692 -3.139 -13.797 1.00 86.62 417 CYS A CA 1
ATOM 3095 C C . CYS A 1 417 ? -5.069 -3.791 -14.053 1.00 86.62 417 CYS A C 1
ATOM 3097 O O . CYS A 1 417 ? -6.063 -3.096 -14.278 1.00 86.62 417 CYS A O 1
ATOM 3099 N N . ARG A 1 418 ? -5.124 -5.130 -13.987 1.00 85.81 418 ARG A N 1
ATOM 3100 C CA . ARG A 1 418 ? -6.320 -5.970 -14.134 1.00 85.81 418 ARG A CA 1
ATOM 3101 C C . ARG A 1 418 ? -7.327 -5.795 -12.995 1.00 85.81 418 ARG A C 1
ATOM 3103 O O . ARG A 1 418 ? -8.515 -5.999 -13.235 1.00 85.81 418 ARG A O 1
ATOM 3110 N N . GLU A 1 419 ? -6.880 -5.386 -11.805 1.00 90.56 419 GLU A N 1
ATOM 3111 C CA . GLU A 1 419 ? -7.775 -5.142 -10.672 1.00 90.56 419 GLU A CA 1
ATOM 3112 C C . GLU A 1 419 ? -8.822 -4.083 -11.008 1.00 90.56 419 GLU A C 1
ATOM 3114 O O . GLU A 1 419 ? -8.589 -3.152 -11.780 1.00 90.56 419 GLU A O 1
ATOM 3119 N N . ARG A 1 420 ? -10.008 -4.209 -10.417 1.00 91.31 420 ARG A N 1
ATOM 3120 C CA . ARG A 1 420 ? -11.164 -3.362 -10.751 1.00 91.31 420 ARG A CA 1
ATOM 3121 C C . ARG A 1 420 ? -11.045 -1.918 -10.243 1.00 91.31 420 ARG A C 1
ATOM 3123 O O . ARG A 1 420 ? -11.742 -1.036 -10.731 1.00 91.31 420 ARG A O 1
ATOM 3130 N N . GLY A 1 421 ? -10.154 -1.668 -9.290 1.00 94.12 421 GLY A N 1
ATOM 3131 C CA . GLY A 1 421 ? -9.900 -0.356 -8.700 1.00 94.12 421 GLY A CA 1
ATOM 3132 C C . GLY A 1 421 ? -8.682 -0.398 -7.785 1.00 94.12 421 GLY A C 1
ATOM 3133 O O . GLY A 1 421 ? -8.000 -1.416 -7.697 1.00 94.12 421 GLY A O 1
ATOM 3134 N N . SER A 1 422 ? -8.392 0.704 -7.103 1.00 97.75 422 SER A N 1
ATOM 3135 C CA . SER A 1 422 ? -7.300 0.774 -6.135 1.00 97.75 422 SER A CA 1
ATOM 3136 C C . SER A 1 422 ? -7.530 -0.118 -4.920 1.00 97.75 422 SER A C 1
ATOM 3138 O O . SER A 1 422 ? -8.656 -0.294 -4.451 1.00 97.75 422 SER A O 1
ATOM 3140 N N . ARG A 1 423 ? -6.420 -0.583 -4.338 1.00 98.12 423 ARG A N 1
ATOM 3141 C CA . ARG A 1 423 ? -6.378 -0.933 -2.919 1.00 98.12 423 ARG A CA 1
ATOM 3142 C C . ARG A 1 423 ? -6.234 0.362 -2.128 1.00 98.12 423 ARG A C 1
ATOM 3144 O O . ARG A 1 423 ? -5.363 1.181 -2.416 1.00 98.12 423 ARG A O 1
ATOM 3151 N N . TRP A 1 424 ? -7.062 0.536 -1.115 1.00 98.62 424 TRP A N 1
ATOM 3152 C CA . TRP A 1 424 ? -7.026 1.663 -0.194 1.00 98.62 424 TRP A CA 1
ATOM 3153 C C . TRP A 1 424 ? -6.890 1.107 1.215 1.00 98.62 424 TRP A C 1
ATOM 3155 O O . TRP A 1 424 ? -7.547 0.122 1.546 1.00 98.62 424 TRP A O 1
ATOM 3165 N N . ASP A 1 425 ? -6.072 1.717 2.064 1.00 98.69 425 ASP A N 1
ATOM 3166 C CA . ASP A 1 425 ? -6.024 1.306 3.463 1.00 98.69 425 ASP A CA 1
ATOM 3167 C C . ASP A 1 425 ? -5.717 2.446 4.433 1.00 98.69 425 ASP A C 1
ATOM 3169 O O . ASP A 1 425 ? -5.176 3.497 4.075 1.00 98.69 425 ASP A O 1
ATOM 3173 N N . VA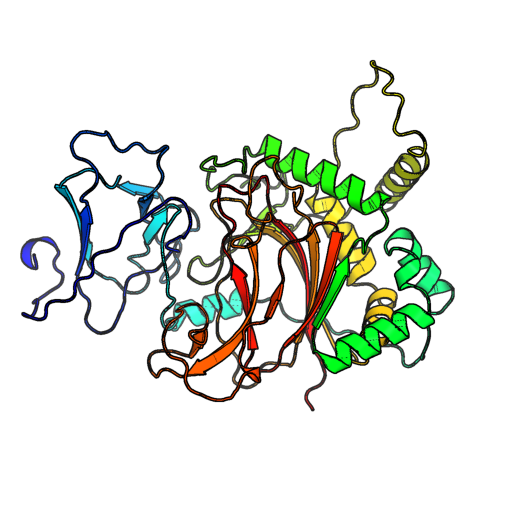L A 1 426 ? -6.114 2.219 5.686 1.00 98.69 426 VAL A N 1
ATOM 3174 C CA . VAL A 1 426 ? -5.510 2.868 6.847 1.00 98.69 426 VAL A CA 1
ATOM 3175 C C . VAL A 1 426 ? -4.495 1.871 7.403 1.00 98.69 426 VAL A C 1
ATOM 3177 O O . VAL A 1 426 ? -4.877 0.901 8.059 1.00 98.69 426 VAL A O 1
ATOM 3180 N N . ASN A 1 427 ? -3.217 2.074 7.090 1.00 98.00 427 ASN A N 1
ATOM 3181 C CA . ASN A 1 427 ? -2.111 1.249 7.570 1.00 98.00 427 ASN A CA 1
ATOM 3182 C C . ASN A 1 427 ? -1.595 1.821 8.893 1.00 98.00 427 ASN A C 1
ATOM 3184 O O . ASN A 1 427 ? -1.206 2.991 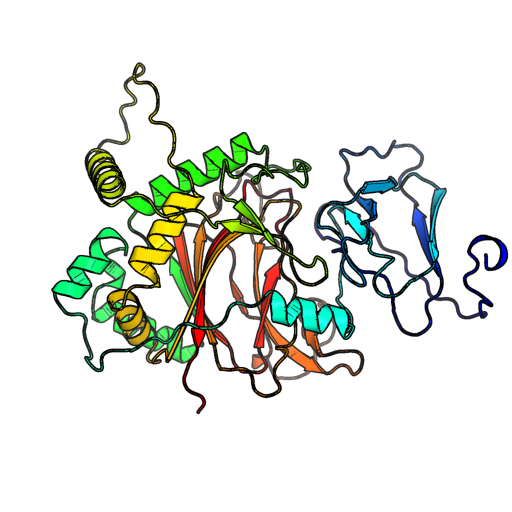8.952 1.00 98.00 427 ASN A O 1
ATOM 3188 N N . VAL A 1 428 ? -1.588 1.005 9.946 1.00 97.38 428 VAL A N 1
ATOM 3189 C CA . VAL A 1 428 ? -1.089 1.381 11.271 1.00 97.38 428 VAL A CA 1
ATOM 3190 C C . VAL A 1 428 ? -0.060 0.364 11.738 1.00 97.38 428 VAL A C 1
ATOM 3192 O O . VAL A 1 428 ? -0.274 -0.838 11.629 1.00 97.38 428 VAL A O 1
ATOM 3195 N N . GLU A 1 429 ? 1.037 0.857 12.297 1.00 96.50 429 GLU A N 1
ATOM 3196 C CA . GLU A 1 429 ? 2.023 0.056 13.014 1.00 96.50 429 GLU A CA 1
ATOM 3197 C C . GLU A 1 429 ? 2.046 0.508 14.474 1.00 96.50 429 GLU A C 1
ATOM 3199 O O . GLU A 1 429 ? 2.165 1.705 14.753 1.00 96.50 429 GLU A O 1
ATOM 3204 N N . TYR A 1 430 ? 1.978 -0.444 15.401 1.00 96.50 430 TYR A N 1
ATOM 3205 C CA . TYR A 1 430 ? 2.117 -0.221 16.836 1.00 96.50 430 TYR A CA 1
ATOM 3206 C C . TYR A 1 430 ? 3.403 -0.875 17.347 1.00 96.50 430 TYR A C 1
ATOM 3208 O O . TYR A 1 430 ? 3.610 -2.068 17.127 1.00 96.50 430 TYR A O 1
ATOM 3216 N N . THR A 1 431 ? 4.260 -0.136 18.058 1.00 95.44 431 THR A N 1
ATOM 3217 C CA . THR A 1 431 ? 5.425 -0.735 18.730 1.00 95.44 431 THR A CA 1
ATOM 3218 C C . THR A 1 431 ? 4.985 -1.479 19.976 1.00 95.44 431 THR A C 1
ATOM 3220 O O . THR A 1 431 ? 4.318 -0.913 20.846 1.00 95.44 431 THR A O 1
ATOM 3223 N N . LEU A 1 432 ? 5.405 -2.732 20.105 1.00 93.31 432 LEU A N 1
ATOM 3224 C CA . LEU A 1 432 ? 5.239 -3.507 21.329 1.00 93.31 432 LEU A CA 1
ATOM 3225 C C . LEU A 1 432 ? 6.481 -3.357 22.229 1.00 93.31 432 LEU A C 1
ATOM 3227 O O . LEU A 1 432 ? 7.549 -2.974 21.740 1.00 93.31 432 LEU A O 1
ATOM 3231 N N . PRO A 1 433 ? 6.374 -3.624 23.544 1.00 86.38 433 PRO A N 1
ATOM 3232 C CA . PRO A 1 433 ? 7.536 -3.713 24.415 1.00 86.38 433 PRO A CA 1
ATOM 3233 C C . PRO A 1 433 ? 8.483 -4.806 23.911 1.00 86.38 433 PRO A C 1
ATOM 3235 O O . PRO A 1 433 ? 8.032 -5.877 23.502 1.00 86.38 433 PRO A O 1
ATOM 3238 N N . ASN A 1 434 ? 9.792 -4.561 23.978 1.00 70.88 434 ASN A N 1
ATOM 3239 C CA . ASN A 1 434 ? 10.758 -5.642 23.790 1.00 70.88 434 ASN A CA 1
ATOM 3240 C C . ASN A 1 434 ? 10.640 -6.646 24.964 1.00 70.88 434 ASN A C 1
ATOM 3242 O O . ASN A 1 434 ? 10.408 -6.186 26.088 1.00 70.88 434 ASN A O 1
ATOM 3246 N N . PRO A 1 435 ? 10.790 -7.967 24.723 1.00 58.59 435 PRO A N 1
ATOM 3247 C CA . PRO A 1 435 ? 10.643 -9.009 25.750 1.00 58.59 435 PRO A CA 1
ATOM 3248 C C . PRO A 1 435 ? 11.644 -8.926 26.915 1.00 58.59 435 PRO A C 1
ATOM 3250 O O . PRO A 1 435 ? 12.797 -8.490 26.681 1.00 58.59 435 PRO A O 1
#

Foldseek 3Di:
DCVVAVLPDDDPDDDDDDDDWDQAAWWFKDQPPPDPAFKDKDFAAPDQVDFFDVLRFQKKFFFAAPDQLFTDQAGDDIDTSHHRDMDMHTRDHSGNIIIRQDDDDDDAFDDDPVSLVLVVVQDDDWAFAFADPDLAFDPVLCVLCVQWFDVCLRDLVSLVVLQVVCVVPLKDKDALGTPPLLLVLLQVQQLVLQVVQVFAQSGQGDSCRPHDPPPPQQWDWDDRRSFWTWTWHDDEADDPVVVVVSSVVSVVPPDPPDDPPDDDPDDRDHSSNSQNCCLVSPCPDNSNQNSVCSNHVFHFGTKDKTKIKATASRTKGDWDADSDPADFWKKKKKFKAFDQDDDPPDPDGAQPSAQKKKKFFFDDPPRGRDGDPQPDPDDPPDPCPVGDIDIGGGDRRMIMIGTDHNGITMMTGHRHSNGHGIMIIIIMMTGTDDD

Organism: Aphanomyces astaci (NCBI:txid112090)

Nearest PDB structures (foldseek):
  3mgu-assembly1_A-2  TM=7.373E-01  e=2.369E-28  Saccharomyces cerevisiae
  3kt7-assembly1_A-2  TM=7.071E-01  e=2.659E-28  Saccharomyces cerevisiae
  3kt1-assembly1_A  TM=6.902E-01  e=2.369E-28  Saccharomyces cerevisiae
  3kt4-assembly1_A  TM=6.810E-01  e=1.186E-28  Saccharomyces cerevisiae
  4nhm-assembly1_A  TM=6.771E-01  e=1.500E-27  Saccharomyces cerevisiae S288C

Radius of gyration: 23.53 Å; Cα contacts (8 Å, |Δi|>4): 845; chains: 1; bounding box: 74×53×70 Å

Sequence (435 aa):
MSDITGCGPLNDKVDCAANVYMAGCHLLPHDDVIGTRCISYVIYLSDPDDEWTAADGGALELYPSESPGVPALVPTAFALPTYNSLALFPVAPGISFHSVQDQAPVGVDEATATQLTAIEASQRPFEPVEVESEDQLTEAELAALTPFINAIYLTKDTLEQIQDAFQGTGSIQLQSFLTAQWASAIDTATRAADSADQLGHGKVPAYTAGYSTDDSNHWTPQGPLFLQRYLRYTGAAPAASEVLKLQSSLTDAKDVNTTKAGATPPTPSSPGRLLAHVQTALVQSPAFVKWLSLATGVSPTGSRSEVRRLRPGLDYTLAHQAATSSPPIILDAVLCFCDDVGQEGDDEAPWSASGFECYMRAVADGVGDVAAAAFNGEDSTDEDDDAAPVQIGAQNNTLSLVVRDTSTMKFVKFVSCRERGSRWDVNVEYTLPNP

InterPro domains:
  IPR019601 Oxoglutarate/iron-dependent oxygenase, C-terminal degradation domain [PF10637] (141-431)
  IPR039558 Prolyl 3,4-dihydroxylase TPA1/OFD1, N-terminal domain [PF13661] (18-102)
  IPR043044 TPA1/Ofd1, C-terminal [G3DSA:3.60.130.20] (104-433)
  IPR051842 Ribosomal subunit uS12 prolyl hydroxylase [PTHR12117] (1-431)